Protein AF-A0A9P7C2L2-F1 (afdb_monomer)

Secondary structure (DSSP, 8-state):
--HHHHHHHHHHHHT--GGG-S---S----TTTT----------EES-SEEEEE-----------TTSTTS-SS---HHHHHHHHHHHHHHHHHHTSS--TT--EEEEES-HHHHHHHHHIIIIIGGGT-S-GGGGGGEEEEESTT-----EEEEEEE---GGG--B-S--HHHHHTSEEEEEEEEE-TTTS-B-THHHHHHHHHHHTT-EES-EEEEETTTTEEEEE-SGGGGGGGTTEEEEEE--PBPTTSPBP-SEEESS-TTSPPP-SBP-PPPPTT--PPP-SBHHHHHHHTSPPPP--EEEEE-TTS-EEEEEGGGGGGGGGSPP--EEEEE-TTS-EEEEEGGGGGGGGGS----EEEEE-TTS-EEEEETT-------B---B-TTSS-B---BTTS-----GGG-------B-TTS-B----TT-TT---SS--SBP--B-TT-PBP-SBTTSPP----SBPS-B-SS-B--SBTTSPPSS----SBP--B-TTSPBP-SBTTSPPPPPTTT-TTPBPTTT--BGGGS-TT----PPP-----SS-----S-------

Nearest PDB structures (foldseek):
  9esi-assembly1_N  TM=6.257E-01  e=9.162E-07  Schizosaccharomyces pombe
  7nn0-assembly1_A  TM=6.496E-01  e=2.902E-03  Severe acute respiratory syndrome coronavirus 2
  7nio-assembly1_A  TM=6.067E-01  e=2.033E-03  Severe acute respiratory syndrome coronavirus 2
  5rl6-assembly1_A  TM=6.357E-01  e=3.079E-03  Severe acute respiratory syndrome coronavirus 2
  7nio-assembly1_E  TM=6.697E-01  e=7.060E-03  Severe acute respiratory syndrome coronavirus 2

Foldseek 3Di:
DCCPLVVLVVVLVVPDDDPPPDDDPPPLPPPPPPDDDPDPDDDAFADDQEFEAQADEDPDPDDPPPPLVPPDPFDFDVSLLFLLLQLLLVLLLNLQTPDDPQQAEEEEEQDPSSLVSNVCCLPPPLVVQELQNVSSVSYHGDYLVPDDADAHQEYEYELADGRPHARQDPSPVSRSSRHDGHYYYDDHQPPRRYHCVVNVSQVSCVVVVRYDQWGWTAAPVVRDIDTDNTNVSSSQVSQNHGVAACQDQDPQRDGQRDRNGSHDCVSGAFQDFRPDDDPPLDPDGQPDGSNVQVVVVHGDAAQDWDWDADPLRDIDIGGSNCVVVCVVPFQQDWDWDQAPVRDIDTGGPNCNVPSVPDFDPAWDKDADPVGRIDIDGPDDDDWDWAWDWAAAPVPDGIDTDIPGDDDDRYLLQDAAAEFDADLVGHTFDGGPSDNPDGPNFAQDADQDAFPVGDGFGHGNRDDGDFAQDQCLQDFPVDGFRGGRNDDGPDDDAPAADQDQPPVRHGFLEGTRADTDPDCVVQQQDAAPPVRHGSVVDDPNARWGKDDDDPDRDDDDDDDDIGGDDDD

Mean predicted aligned error: 20.36 Å

pLDDT: mean 72.41, std 18.44, range [23.66, 97.06]

Organism: Rhizopus oryzae (NCBI:txid64495)

InterPro domains:
  IPR027417 P-loop containing nucleoside triphosphate hydrolase [G3DSA:3.40.50.300] (8-220)
  IPR041679 DNA2/NAM7 helicase-like, C-terminal [PF13087] (78-189)

Structure (mmCIF, N/CA/C/O backbone):
data_AF-A0A9P7C2L2-F1
#
_entry.id   AF-A0A9P7C2L2-F1
#
loop_
_atom_site.group_PDB
_atom_site.id
_atom_site.type_symbol
_atom_site.label_atom_id
_atom_site.label_alt_id
_atom_site.label_comp_id
_atom_site.label_asym_id
_atom_site.label_entity_id
_atom_site.label_seq_id
_atom_site.pdbx_PDB_ins_code
_atom_site.Cartn_x
_atom_site.Cartn_y
_atom_site.Cartn_z
_atom_site.occupancy
_atom_site.B_iso_or_equiv
_atom_site.auth_seq_id
_atom_site.auth_comp_id
_atom_site.auth_asym_id
_atom_site.auth_atom_id
_atom_site.pdbx_PDB_model_num
ATOM 1 N N . MET A 1 1 ? 14.122 -20.494 -20.449 1.00 48.16 1 MET A N 1
ATOM 2 C CA . MET A 1 1 ? 13.936 -19.163 -19.814 1.00 48.16 1 MET A CA 1
ATOM 3 C C . MET A 1 1 ? 15.021 -18.168 -20.215 1.00 48.16 1 MET A C 1
ATOM 5 O O . MET A 1 1 ? 14.643 -17.123 -20.713 1.00 48.16 1 MET A O 1
ATOM 9 N N . HIS A 1 2 ? 16.320 -18.495 -20.131 1.00 39.38 2 HIS A N 1
ATOM 10 C CA . HIS A 1 2 ? 17.375 -17.747 -20.846 1.00 39.38 2 HIS A CA 1
ATOM 11 C C . HIS A 1 2 ? 17.336 -17.943 -22.374 1.00 39.38 2 HIS A C 1
ATOM 13 O O . HIS A 1 2 ? 17.993 -17.207 -23.095 1.00 39.38 2 HIS A O 1
ATOM 19 N N . SER A 1 3 ? 16.549 -18.905 -22.871 1.00 51.25 3 SER A N 1
ATOM 20 C CA . SER A 1 3 ? 16.480 -19.271 -24.283 1.00 51.25 3 SER A CA 1
ATOM 21 C C . SER A 1 3 ? 16.082 -18.109 -25.178 1.00 51.25 3 SER A C 1
ATOM 23 O O . SER A 1 3 ? 16.817 -17.839 -26.092 1.00 51.25 3 SER A O 1
ATOM 25 N N . ASP A 1 4 ? 14.994 -17.373 -24.965 1.00 52.75 4 ASP A N 1
ATOM 26 C CA . ASP A 1 4 ? 14.446 -16.599 -26.095 1.00 52.75 4 ASP A CA 1
ATOM 27 C C . ASP A 1 4 ? 15.241 -15.319 -26.393 1.00 52.75 4 ASP A C 1
ATOM 29 O O . ASP A 1 4 ? 15.665 -15.123 -27.526 1.00 52.75 4 ASP A O 1
ATOM 33 N N . ALA A 1 5 ? 15.554 -14.502 -25.382 1.00 58.09 5 ALA A N 1
ATOM 34 C CA . ALA A 1 5 ? 16.394 -13.313 -25.565 1.00 58.09 5 ALA A CA 1
ATOM 35 C C . ALA A 1 5 ? 17.859 -13.674 -25.886 1.00 58.09 5 ALA A C 1
ATOM 37 O O . ALA A 1 5 ? 18.464 -13.060 -26.765 1.00 58.09 5 ALA A O 1
ATOM 38 N N . ALA A 1 6 ? 18.428 -14.704 -25.238 1.00 60.88 6 ALA A N 1
ATOM 39 C CA . ALA A 1 6 ? 19.783 -15.151 -25.566 1.00 60.88 6 ALA A CA 1
ATOM 40 C C . ALA A 1 6 ? 19.840 -15.861 -26.927 1.00 60.88 6 ALA A C 1
ATOM 42 O O . ALA A 1 6 ? 20.837 -15.728 -27.620 1.00 60.88 6 ALA A O 1
ATOM 43 N N . ASN A 1 7 ? 18.780 -16.552 -27.360 1.00 64.75 7 ASN A N 1
ATOM 44 C CA . ASN A 1 7 ? 18.662 -17.125 -28.705 1.00 64.75 7 ASN A CA 1
ATOM 45 C C . ASN A 1 7 ? 18.531 -16.018 -29.744 1.00 64.75 7 ASN A C 1
ATOM 47 O O . ASN A 1 7 ? 19.147 -16.131 -30.794 1.00 64.75 7 ASN A O 1
ATOM 51 N N . VAL A 1 8 ? 17.763 -14.959 -29.472 1.00 67.31 8 VAL A N 1
ATOM 52 C CA . VAL A 1 8 ? 17.673 -13.777 -30.344 1.00 67.31 8 VAL A CA 1
ATOM 53 C C . VAL A 1 8 ? 19.059 -13.145 -30.496 1.00 67.31 8 VAL A C 1
ATOM 55 O O . VAL A 1 8 ? 19.487 -12.918 -31.626 1.00 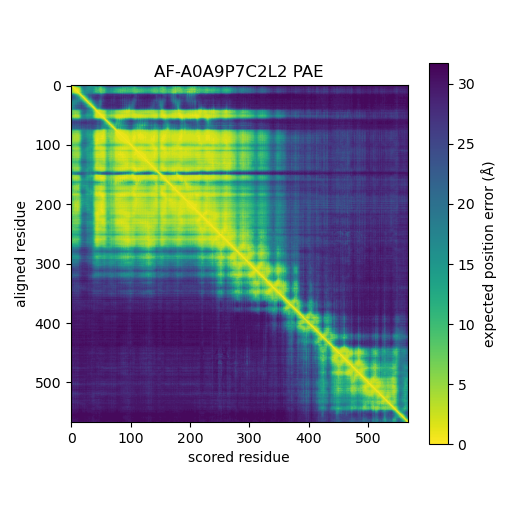67.31 8 VAL A O 1
ATOM 58 N N . LEU A 1 9 ? 19.798 -12.964 -29.395 1.00 66.62 9 LEU A N 1
ATOM 59 C CA . LEU A 1 9 ? 21.160 -12.421 -29.409 1.00 66.62 9 LEU A CA 1
ATOM 60 C C . LEU A 1 9 ? 22.171 -13.354 -30.097 1.00 66.62 9 LEU A C 1
ATOM 62 O O . LEU A 1 9 ? 22.977 -12.898 -30.903 1.00 66.62 9 LEU A O 1
ATOM 66 N N . ASN A 1 10 ? 22.122 -14.655 -29.807 1.00 68.56 10 ASN A N 1
ATOM 67 C CA . ASN A 1 10 ? 22.995 -15.659 -30.412 1.00 68.56 10 ASN A CA 1
ATOM 68 C C . ASN A 1 10 ? 22.730 -15.772 -31.912 1.00 68.56 10 ASN A C 1
ATOM 70 O O . ASN A 1 10 ? 23.677 -15.780 -32.686 1.00 68.56 10 ASN A O 1
ATOM 74 N N . LYS A 1 11 ? 21.463 -15.789 -32.343 1.00 73.25 11 LYS A N 1
ATOM 75 C CA . LYS A 1 11 ? 21.099 -15.760 -33.765 1.00 73.25 11 LYS A CA 1
ATOM 76 C C . LYS A 1 11 ? 21.592 -14.481 -34.434 1.00 73.25 11 LYS A C 1
ATOM 78 O O . LYS A 1 11 ? 22.216 -14.582 -35.478 1.00 73.25 11 LYS A O 1
ATOM 83 N N . PHE A 1 12 ? 21.405 -13.315 -33.812 1.00 75.38 12 PHE A N 1
ATOM 84 C CA . PHE A 1 12 ? 21.920 -12.047 -34.338 1.00 75.38 12 PHE A CA 1
ATOM 85 C C . PHE A 1 12 ? 23.449 -12.046 -34.489 1.00 75.38 12 PHE A C 1
ATOM 87 O O . PHE A 1 12 ? 23.971 -11.602 -35.507 1.00 75.38 12 PHE A O 1
ATOM 94 N N . ASN A 1 13 ? 24.176 -12.570 -33.497 1.00 71.00 13 ASN A N 1
ATOM 95 C CA . ASN A 1 13 ? 25.638 -12.643 -33.533 1.00 71.00 13 ASN A CA 1
ATOM 96 C C . ASN A 1 13 ? 26.159 -13.705 -34.517 1.00 71.00 13 ASN A C 1
ATOM 98 O O . ASN A 1 13 ? 27.206 -13.488 -35.122 1.00 71.00 13 ASN A O 1
ATOM 102 N N . ASN A 1 14 ? 25.435 -14.817 -34.687 1.00 63.69 14 ASN A N 1
ATOM 103 C CA . ASN A 1 14 ? 25.788 -15.911 -35.599 1.00 63.69 14 ASN A CA 1
ATOM 104 C C . ASN A 1 14 ? 25.447 -15.607 -37.064 1.00 63.69 14 ASN A C 1
ATOM 106 O O . ASN A 1 14 ? 26.012 -16.238 -37.949 1.00 63.69 14 ASN A O 1
ATOM 110 N N . ASN A 1 15 ? 24.566 -14.640 -37.339 1.00 58.62 15 ASN A N 1
ATOM 111 C CA . ASN A 1 15 ? 24.206 -14.219 -38.698 1.00 58.62 15 ASN A CA 1
ATOM 112 C C . ASN A 1 15 ? 25.273 -13.310 -39.352 1.00 58.62 15 ASN A C 1
ATOM 114 O O . ASN A 1 15 ? 24.957 -12.528 -40.245 1.00 58.62 15 ASN A O 1
ATOM 118 N N . LYS A 1 16 ? 26.527 -13.350 -38.874 1.00 53.16 16 LYS A N 1
ATOM 119 C CA . LYS A 1 16 ? 27.640 -12.564 -39.416 1.00 53.16 16 LYS A CA 1
ATOM 120 C C . LYS A 1 16 ? 28.473 -13.363 -40.415 1.00 53.16 16 LYS A C 1
ATOM 122 O O . LYS A 1 16 ? 28.982 -14.435 -40.095 1.00 53.16 16 LYS A O 1
ATOM 127 N N . ASP A 1 17 ? 28.703 -12.729 -41.560 1.00 44.12 17 ASP A N 1
ATOM 128 C CA . ASP A 1 17 ? 29.836 -12.961 -42.452 1.00 44.12 17 ASP A CA 1
ATOM 129 C C . ASP A 1 17 ? 31.184 -12.829 -41.714 1.00 44.12 17 ASP A C 1
ATOM 131 O O . ASP A 1 17 ? 31.334 -12.071 -40.750 1.00 44.12 17 ASP A O 1
ATOM 135 N N . GLN A 1 18 ? 32.173 -13.580 -42.198 1.00 38.88 18 GLN A N 1
ATOM 136 C CA . GLN A 1 18 ? 33.439 -13.958 -41.553 1.00 38.88 18 GLN A CA 1
ATOM 137 C C . GLN A 1 18 ? 34.413 -12.828 -41.132 1.00 38.88 18 GLN A C 1
ATOM 139 O O . GLN A 1 18 ? 35.470 -13.136 -40.581 1.00 38.88 18 GLN A O 1
ATOM 144 N N . GLU A 1 19 ? 34.114 -11.538 -41.307 1.00 37.06 19 GLU A N 1
ATOM 145 C CA . GLU A 1 19 ? 35.138 -10.474 -41.215 1.00 37.06 19 GLU A CA 1
ATOM 146 C C . GLU A 1 19 ? 35.244 -9.692 -39.893 1.00 37.06 19 GLU A C 1
ATOM 148 O O . GLU A 1 19 ? 36.075 -8.796 -39.780 1.00 37.06 19 GLU A O 1
ATOM 153 N N . SER A 1 20 ? 34.501 -10.026 -38.834 1.00 37.97 20 SER A N 1
ATOM 154 C CA . SER A 1 20 ? 34.711 -9.379 -37.520 1.00 37.97 20 SER A CA 1
ATOM 155 C C . SER A 1 20 ? 35.032 -10.369 -36.404 1.00 37.97 20 SER A C 1
ATOM 157 O O . SER A 1 20 ? 34.502 -10.265 -35.296 1.00 37.97 20 SER A O 1
ATOM 159 N N . SER A 1 21 ? 35.883 -11.346 -36.709 1.00 37.25 21 SER A N 1
ATOM 160 C CA . SER A 1 21 ? 36.391 -12.339 -35.758 1.00 37.25 21 SER A CA 1
ATOM 161 C C . SER A 1 21 ? 37.584 -11.806 -34.964 1.00 37.25 21 SER A C 1
ATOM 163 O O . SER A 1 21 ? 38.632 -12.435 -34.949 1.00 37.25 21 SER A O 1
ATOM 165 N N . LEU A 1 22 ? 37.455 -10.657 -34.298 1.00 39.62 22 LEU A N 1
ATOM 166 C CA . LEU A 1 22 ? 38.410 -10.253 -33.265 1.00 39.62 22 LEU A CA 1
ATOM 167 C C . LEU A 1 22 ? 37.673 -9.561 -32.111 1.00 39.62 22 LEU A C 1
ATOM 169 O O . LEU A 1 22 ? 37.052 -8.519 -32.289 1.00 39.62 22 LEU A O 1
ATOM 173 N N . LEU A 1 23 ? 37.810 -10.170 -30.926 1.00 35.41 23 LEU A N 1
ATOM 174 C CA . LEU A 1 23 ? 37.530 -9.637 -29.584 1.00 35.41 23 LEU A CA 1
ATOM 175 C C . LEU A 1 23 ? 36.066 -9.572 -29.115 1.00 35.41 23 LEU A C 1
ATOM 177 O O . LEU A 1 23 ? 35.541 -8.496 -28.859 1.00 35.41 23 LEU A O 1
ATOM 181 N N . ILE A 1 24 ? 35.467 -10.732 -28.815 1.00 35.81 24 ILE A N 1
ATOM 182 C CA . ILE A 1 24 ? 34.623 -10.880 -27.610 1.00 35.81 24 ILE A CA 1
ATOM 183 C C . ILE A 1 24 ? 34.946 -12.234 -26.953 1.00 35.81 24 ILE A C 1
ATOM 185 O O . ILE A 1 24 ? 34.261 -13.228 -27.161 1.00 35.81 24 ILE A O 1
ATOM 189 N N . THR A 1 25 ? 36.019 -12.275 -26.161 1.00 30.30 25 THR A N 1
ATOM 190 C CA . THR A 1 25 ? 36.348 -13.364 -25.217 1.00 30.30 25 THR A CA 1
ATOM 191 C C . THR A 1 25 ? 35.967 -13.002 -23.778 1.00 30.30 25 THR A C 1
ATOM 193 O O . THR A 1 25 ? 36.521 -13.544 -22.825 1.00 30.30 25 THR A O 1
ATOM 196 N N . ALA A 1 26 ? 34.993 -12.109 -23.585 1.00 29.31 26 ALA A N 1
ATOM 197 C CA . ALA A 1 26 ? 34.281 -12.085 -22.315 1.00 29.31 26 ALA A CA 1
ATOM 198 C C . ALA A 1 26 ? 33.403 -13.345 -22.287 1.00 29.31 26 ALA A C 1
ATOM 200 O O . ALA A 1 26 ? 32.588 -13.504 -23.202 1.00 29.31 26 ALA A O 1
ATOM 201 N N . PRO A 1 27 ? 33.555 -14.250 -21.304 1.00 26.86 27 PRO A N 1
ATOM 202 C CA . PRO A 1 27 ? 32.639 -15.364 -21.185 1.00 26.86 27 PRO A CA 1
ATOM 203 C C . PRO A 1 27 ? 31.249 -14.754 -21.013 1.00 26.86 27 PRO A C 1
ATOM 205 O O . PRO A 1 27 ? 30.970 -14.097 -20.009 1.00 26.86 27 PRO A O 1
ATOM 208 N N . LEU A 1 28 ? 30.382 -14.931 -22.015 1.00 34.78 28 LEU A N 1
ATOM 209 C CA . LEU A 1 28 ? 28.945 -14.925 -21.780 1.00 34.78 28 LEU A CA 1
ATOM 210 C C . LEU A 1 28 ? 28.766 -15.827 -20.566 1.00 34.78 28 LEU A C 1
ATOM 212 O O . LEU A 1 28 ? 29.186 -16.984 -20.646 1.00 34.78 28 LEU A O 1
ATOM 216 N N . ALA A 1 29 ? 28.270 -15.277 -19.450 1.00 30.91 29 ALA A N 1
ATOM 217 C CA . ALA A 1 29 ? 28.019 -16.036 -18.232 1.00 30.91 29 ALA A CA 1
ATOM 218 C C . ALA A 1 29 ? 27.410 -17.366 -18.664 1.00 30.91 29 ALA A C 1
ATOM 220 O O . ALA A 1 29 ? 26.373 -17.391 -19.339 1.00 30.91 29 ALA A O 1
ATOM 221 N N . THR A 1 30 ? 28.173 -18.441 -18.459 1.00 29.08 30 THR A N 1
ATOM 222 C CA . THR A 1 30 ? 27.829 -19.723 -19.059 1.00 29.08 30 THR A CA 1
ATOM 223 C C . THR A 1 30 ? 26.422 -20.072 -18.602 1.00 29.08 30 THR A C 1
ATOM 225 O O . THR A 1 30 ? 26.043 -19.799 -17.463 1.00 29.08 30 THR A O 1
ATOM 228 N N . CYS A 1 31 ? 25.640 -20.655 -19.510 1.00 33.91 31 CYS A N 1
ATOM 229 C CA . CYS A 1 31 ? 24.241 -21.065 -19.348 1.00 33.91 31 CYS A CA 1
ATOM 230 C C . CYS A 1 31 ? 23.890 -21.710 -17.981 1.00 33.91 31 CYS A C 1
ATOM 232 O O . CYS A 1 31 ? 22.718 -21.765 -17.611 1.00 33.91 31 CYS A O 1
ATOM 234 N N . ASN A 1 32 ? 24.886 -22.188 -17.229 1.00 29.81 32 ASN A N 1
ATOM 235 C CA . ASN A 1 32 ? 24.742 -22.893 -15.965 1.00 29.81 32 ASN A CA 1
ATOM 236 C C . ASN A 1 32 ? 24.852 -22.033 -14.693 1.00 29.81 32 ASN A C 1
ATOM 238 O O . ASN A 1 32 ? 24.321 -22.463 -13.672 1.00 29.81 32 ASN A O 1
ATOM 242 N N . GLU A 1 33 ? 25.464 -20.843 -14.695 1.00 32.97 33 GLU A N 1
ATOM 243 C CA . GLU A 1 33 ? 25.620 -20.065 -13.443 1.00 32.97 33 GLU A CA 1
ATOM 244 C C . GLU A 1 33 ? 24.318 -19.377 -12.983 1.00 32.97 33 GLU A C 1
ATOM 246 O O . GLU A 1 33 ? 24.152 -19.066 -11.803 1.00 32.97 33 GLU A O 1
ATOM 251 N N . ASN A 1 34 ? 23.336 -19.246 -13.881 1.00 36.56 34 ASN A N 1
ATOM 252 C CA . ASN A 1 34 ? 22.070 -18.547 -13.623 1.00 36.56 34 ASN A CA 1
ATOM 253 C C . ASN A 1 34 ? 20.889 -19.465 -13.261 1.00 36.56 34 ASN A C 1
ATOM 255 O O . ASN A 1 34 ? 19.753 -19.004 -13.110 1.00 36.56 34 ASN A O 1
ATOM 259 N N . MET A 1 35 ? 21.139 -20.766 -13.111 1.00 33.56 35 MET A N 1
ATOM 260 C CA . MET A 1 35 ? 20.130 -21.779 -12.799 1.00 33.56 35 MET A CA 1
ATOM 261 C C . MET A 1 35 ? 20.042 -22.013 -11.288 1.00 33.56 35 MET A C 1
ATOM 263 O O . MET A 1 35 ? 20.770 -22.843 -10.748 1.00 33.56 35 MET A O 1
ATOM 267 N N . ARG A 1 36 ? 19.121 -21.327 -10.591 1.00 32.03 36 ARG A N 1
ATOM 268 C CA . ARG A 1 36 ? 18.728 -21.754 -9.231 1.00 32.03 36 ARG A CA 1
ATOM 269 C C . ARG A 1 36 ? 17.250 -21.726 -8.852 1.00 32.03 36 ARG A C 1
ATOM 271 O O . ARG A 1 36 ? 16.961 -22.220 -7.774 1.00 32.03 36 ARG A O 1
ATOM 278 N N . ASP A 1 37 ? 16.314 -21.298 -9.701 1.00 32.97 37 ASP A N 1
ATOM 279 C CA . ASP A 1 37 ? 14.889 -21.389 -9.344 1.00 32.97 37 ASP A CA 1
ATOM 280 C C . ASP A 1 37 ? 14.035 -22.041 -10.435 1.00 32.97 37 ASP A C 1
ATOM 282 O O . ASP A 1 37 ? 13.737 -21.473 -11.483 1.00 32.97 37 ASP A O 1
ATOM 286 N N . ASN A 1 38 ? 13.619 -23.271 -10.140 1.00 32.72 38 ASN A N 1
ATOM 287 C CA . ASN A 1 38 ? 12.888 -24.200 -10.998 1.00 32.72 38 ASN A CA 1
ATOM 288 C C . ASN A 1 38 ? 11.365 -23.916 -11.028 1.00 32.72 38 ASN A C 1
ATOM 290 O O . ASN A 1 38 ? 10.551 -24.837 -11.019 1.00 32.72 38 ASN A O 1
ATOM 294 N N . ARG A 1 39 ? 10.948 -22.641 -11.005 1.00 41.16 39 ARG A N 1
ATOM 295 C CA . ARG A 1 39 ? 9.525 -22.248 -11.048 1.00 41.16 39 ARG A CA 1
ATOM 296 C C . ARG A 1 39 ? 9.263 -21.387 -12.283 1.00 41.16 39 ARG A C 1
ATOM 298 O O . ARG A 1 39 ? 9.794 -20.286 -12.396 1.00 41.16 39 ARG A O 1
ATOM 305 N N . GLN A 1 40 ? 8.440 -21.884 -13.211 1.00 42.81 40 GLN A N 1
ATOM 306 C CA . GLN A 1 40 ? 7.932 -21.103 -14.343 1.00 42.81 40 GLN A CA 1
ATOM 307 C C . GLN A 1 40 ? 7.093 -19.926 -13.820 1.00 42.81 40 GLN A C 1
ATOM 309 O O . GLN A 1 40 ? 5.892 -20.047 -13.597 1.00 42.81 40 GLN A O 1
ATOM 314 N N . ASN A 1 41 ? 7.722 -18.771 -13.612 1.00 52.88 41 ASN A N 1
ATOM 315 C CA . ASN A 1 41 ? 7.001 -17.541 -13.308 1.00 52.88 41 ASN A CA 1
ATOM 316 C C . ASN A 1 41 ? 6.367 -17.009 -14.607 1.00 52.88 41 ASN A C 1
ATOM 318 O O . ASN A 1 41 ? 7.072 -16.720 -15.583 1.00 52.88 41 ASN A O 1
ATOM 322 N N . GLY A 1 42 ? 5.034 -16.900 -14.626 1.00 66.38 42 GLY A N 1
ATOM 323 C CA . GLY A 1 42 ? 4.288 -16.267 -15.718 1.00 66.38 42 GLY A CA 1
ATOM 324 C C . GLY A 1 42 ? 4.742 -14.821 -15.952 1.00 66.38 42 GLY A C 1
ATOM 325 O O . GLY A 1 42 ? 5.160 -14.138 -15.017 1.00 66.38 42 GLY A O 1
ATOM 326 N N . LEU A 1 43 ? 4.704 -14.360 -17.207 1.00 82.62 43 LEU A N 1
ATOM 327 C CA . LEU A 1 43 ? 4.980 -12.962 -17.544 1.00 82.62 43 LEU A CA 1
ATOM 328 C C . LEU A 1 43 ? 3.733 -12.125 -17.215 1.00 82.62 43 LEU A C 1
ATOM 330 O O . LEU A 1 43 ? 2.704 -12.228 -17.882 1.00 82.62 43 LEU A O 1
ATOM 334 N N . TYR A 1 44 ? 3.819 -11.330 -16.153 1.00 88.81 44 TYR A N 1
ATOM 335 C CA . TYR A 1 44 ? 2.766 -10.420 -15.715 1.00 88.81 44 TYR A CA 1
ATOM 336 C C . TYR A 1 44 ? 2.945 -9.031 -16.326 1.00 88.81 44 TYR A C 1
ATOM 338 O O . TYR A 1 44 ? 4.065 -8.524 -16.421 1.00 88.81 44 TYR A O 1
ATOM 346 N N . GLY A 1 45 ? 1.840 -8.417 -16.745 1.00 89.00 45 GLY A N 1
ATOM 347 C CA . GLY A 1 45 ? 1.820 -7.059 -17.285 1.00 89.00 45 GLY A CA 1
ATOM 348 C C . GLY A 1 45 ? 2.189 -6.944 -18.762 1.00 89.00 45 GLY A C 1
ATOM 349 O O . GLY A 1 45 ? 1.864 -5.946 -19.385 1.00 89.00 45 GLY A O 1
ATOM 350 N N . LEU A 1 46 ? 2.854 -7.937 -19.353 1.00 91.12 46 LEU A N 1
ATOM 351 C CA . LEU A 1 46 ? 3.497 -7.832 -20.668 1.00 91.12 46 LEU A CA 1
ATOM 352 C C . LEU A 1 46 ? 3.180 -9.073 -21.508 1.00 91.12 46 LEU A C 1
ATOM 354 O O . LEU A 1 46 ? 2.994 -10.159 -20.959 1.00 91.12 46 LEU A O 1
ATOM 358 N N . THR A 1 47 ? 3.123 -8.924 -22.831 1.00 87.25 47 THR A N 1
ATOM 359 C CA . THR A 1 47 ? 2.868 -10.044 -23.758 1.00 87.25 47 THR A CA 1
ATOM 360 C C . THR A 1 47 ? 4.143 -10.749 -24.213 1.00 87.25 47 THR A C 1
ATOM 362 O O . THR A 1 47 ? 4.129 -11.953 -24.459 1.00 87.25 47 THR A O 1
ATOM 365 N N . GLN A 1 48 ? 5.251 -10.014 -24.314 1.00 87.19 48 GLN A N 1
ATOM 366 C CA . GLN A 1 48 ? 6.510 -10.491 -24.881 1.00 87.19 48 GLN A CA 1
ATOM 367 C C . GLN A 1 48 ? 7.664 -10.209 -23.923 1.00 87.19 48 GLN A C 1
ATOM 369 O O . GLN A 1 48 ? 7.676 -9.192 -23.240 1.00 87.19 48 GLN A O 1
ATOM 374 N N . ARG A 1 49 ? 8.648 -11.115 -23.873 1.00 88.00 49 ARG A N 1
ATOM 375 C CA . ARG A 1 49 ? 9.838 -10.967 -23.013 1.00 88.00 49 ARG A CA 1
ATOM 376 C C . ARG A 1 49 ? 10.883 -10.027 -23.600 1.00 88.00 49 ARG A C 1
ATOM 378 O O . ARG A 1 49 ? 11.750 -9.564 -22.868 1.00 88.00 49 ARG A O 1
ATOM 385 N N . MET A 1 50 ? 10.834 -9.784 -24.904 1.00 90.44 50 MET A N 1
ATOM 386 C CA . MET A 1 50 ? 11.724 -8.856 -25.575 1.00 90.44 50 MET A CA 1
ATOM 387 C C . MET A 1 50 ? 10.956 -8.080 -26.631 1.00 90.44 50 MET A C 1
ATOM 389 O O . MET A 1 50 ? 10.203 -8.692 -27.382 1.00 90.44 50 MET A O 1
ATOM 393 N N . PHE A 1 51 ? 11.129 -6.761 -26.670 1.00 94.38 51 PHE A N 1
ATOM 394 C CA . PHE A 1 51 ? 10.454 -5.911 -27.648 1.00 94.38 51 PHE A CA 1
ATOM 395 C C . PHE A 1 51 ? 11.244 -4.624 -27.895 1.00 94.38 51 PHE A C 1
ATOM 397 O O . PHE A 1 51 ? 11.764 -4.022 -26.949 1.00 94.38 51 PHE A O 1
ATOM 404 N N . TYR A 1 52 ? 11.334 -4.218 -29.159 1.00 96.06 52 TYR A N 1
ATOM 405 C CA . TYR A 1 52 ? 11.911 -2.945 -29.577 1.00 96.06 52 TYR A CA 1
ATOM 406 C C . TYR A 1 52 ? 10.785 -1.946 -29.863 1.00 96.06 52 TYR A C 1
ATOM 408 O O . TYR A 1 52 ? 9.941 -2.182 -30.725 1.00 96.06 52 TYR A O 1
ATOM 416 N N . ILE A 1 53 ? 10.794 -0.827 -29.147 1.00 96.94 53 ILE A N 1
ATOM 417 C CA . ILE A 1 53 ? 9.815 0.250 -29.255 1.00 96.94 53 ILE A CA 1
ATOM 418 C C . ILE A 1 53 ? 10.447 1.382 -30.060 1.00 96.94 53 ILE A C 1
ATOM 420 O O . ILE A 1 53 ? 11.328 2.087 -29.562 1.00 96.94 53 ILE A O 1
ATOM 424 N N . ASP A 1 54 ? 9.982 1.539 -31.297 1.00 95.50 54 ASP A N 1
ATOM 425 C CA . ASP A 1 54 ? 10.254 2.713 -32.127 1.00 95.50 54 ASP A CA 1
ATOM 426 C C . ASP A 1 54 ? 9.414 3.878 -31.611 1.00 95.50 54 ASP A C 1
ATOM 428 O O . ASP A 1 54 ? 8.217 3.992 -31.893 1.00 95.50 54 ASP A O 1
ATOM 432 N N . TYR A 1 55 ? 10.026 4.683 -30.750 1.00 93.88 55 TYR A N 1
ATOM 433 C CA . TYR A 1 55 ? 9.312 5.690 -29.991 1.00 93.88 55 TYR A CA 1
ATOM 434 C C . TYR A 1 55 ? 8.959 6.905 -30.854 1.00 93.88 55 TYR A C 1
ATOM 436 O O . TYR A 1 55 ? 9.830 7.589 -31.390 1.00 93.88 55 TYR A O 1
ATOM 444 N N . GLN A 1 56 ? 7.668 7.231 -30.911 1.00 87.25 56 GLN A N 1
ATOM 445 C CA . GLN A 1 56 ? 7.143 8.382 -31.642 1.00 87.25 56 GLN A CA 1
ATOM 446 C C . GLN A 1 56 ? 6.467 9.335 -30.649 1.00 87.25 56 GLN A C 1
ATOM 448 O O . GLN A 1 56 ? 5.475 8.979 -30.013 1.00 87.25 56 GLN A O 1
ATOM 453 N N . SER A 1 57 ? 6.999 10.554 -30.502 1.00 77.62 57 SER A N 1
ATOM 454 C CA . SER A 1 57 ? 6.385 11.574 -29.637 1.00 77.62 57 SER A CA 1
ATOM 455 C C . SER A 1 57 ? 5.003 11.975 -30.177 1.00 77.62 57 SER A C 1
ATOM 457 O O . SER A 1 57 ? 4.771 12.052 -31.389 1.00 77.62 57 SER A O 1
ATOM 459 N N . SER A 1 58 ? 4.061 12.214 -29.262 1.00 68.56 58 SER A N 1
ATOM 460 C CA . SER A 1 58 ? 2.715 12.670 -29.604 1.00 68.56 58 SER A CA 1
ATOM 461 C C . SER A 1 58 ? 2.768 14.099 -30.147 1.00 68.56 58 SER A C 1
ATOM 463 O O . SER A 1 58 ? 3.294 14.997 -29.499 1.00 68.56 58 SER A O 1
ATOM 465 N N . ARG A 1 59 ? 2.146 14.351 -31.306 1.00 58.25 59 ARG A N 1
ATOM 466 C CA . ARG A 1 59 ? 2.078 15.683 -31.948 1.00 58.25 59 ARG A CA 1
ATOM 467 C C . ARG A 1 59 ? 1.217 16.715 -31.193 1.00 58.25 59 ARG A C 1
ATOM 469 O O . ARG A 1 59 ? 0.808 17.713 -31.785 1.00 58.25 59 ARG A O 1
ATOM 476 N N . SER A 1 60 ? 0.878 16.492 -29.922 1.00 49.19 60 SER A N 1
ATOM 477 C CA . SER A 1 60 ? 0.091 17.454 -29.148 1.00 49.19 60 SER A CA 1
ATOM 478 C C . SER A 1 60 ? 0.940 18.679 -28.784 1.00 49.19 60 SER A C 1
ATOM 480 O O . SER A 1 60 ? 2.046 18.494 -28.276 1.00 49.19 60 SER A O 1
ATOM 482 N N . PRO A 1 61 ? 0.443 19.915 -28.974 1.00 41.78 61 PRO A N 1
ATOM 483 C CA . PRO A 1 61 ? 1.147 21.126 -28.571 1.00 41.78 61 PRO A CA 1
ATOM 484 C C . PRO A 1 61 ? 1.113 21.238 -27.044 1.00 41.78 61 PRO A C 1
ATOM 486 O O . PRO A 1 61 ? 0.217 21.851 -26.469 1.00 41.78 61 PRO A O 1
ATOM 489 N N . GLN A 1 62 ? 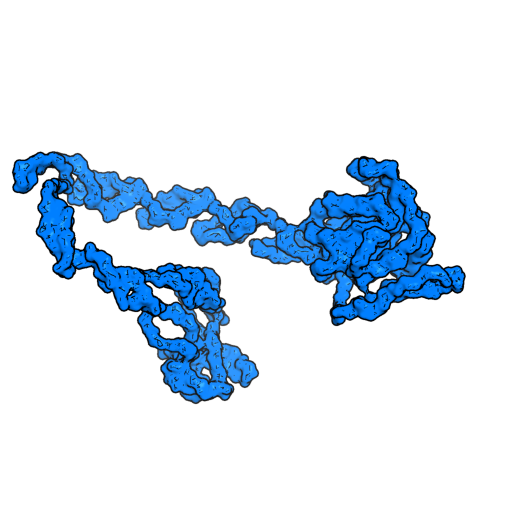2.061 20.598 -26.368 1.00 51.91 62 GLN A N 1
ATOM 490 C CA . GLN A 1 62 ? 2.281 20.815 -24.945 1.00 51.91 62 GLN A CA 1
ATOM 491 C C . GLN A 1 62 ? 3.322 21.922 -24.804 1.00 51.91 62 GLN A C 1
ATOM 493 O O . GLN A 1 62 ? 4.407 21.856 -25.378 1.00 51.91 62 GLN A O 1
ATOM 498 N N . THR A 1 63 ? 2.959 22.976 -24.075 1.00 46.97 63 THR A N 1
ATOM 499 C CA . THR A 1 63 ? 3.883 24.025 -23.637 1.00 46.97 63 THR A CA 1
ATOM 500 C C . THR A 1 63 ? 5.102 23.376 -22.993 1.00 46.97 63 THR A C 1
ATOM 502 O O . THR A 1 63 ? 4.930 22.589 -22.059 1.00 46.97 63 THR A O 1
ATOM 505 N N . LEU A 1 64 ? 6.302 23.716 -23.482 1.00 48.34 64 LEU A N 1
ATOM 506 C CA . LEU A 1 64 ? 7.579 23.362 -22.858 1.00 48.34 64 LEU A CA 1
ATOM 507 C C . LEU A 1 64 ? 7.448 23.539 -21.345 1.00 48.34 64 LEU A C 1
ATOM 509 O O . LEU A 1 64 ? 7.241 24.656 -20.866 1.00 48.34 64 LEU A O 1
ATOM 513 N N . ARG A 1 65 ? 7.538 22.440 -20.588 1.00 53.53 65 ARG A N 1
ATOM 514 C CA . ARG A 1 65 ? 7.668 22.541 -19.135 1.00 53.53 65 ARG A CA 1
ATOM 515 C C . ARG A 1 65 ? 9.036 23.161 -18.866 1.00 53.53 65 ARG A C 1
ATOM 517 O O . ARG A 1 65 ? 10.059 22.492 -18.988 1.00 53.53 65 ARG A O 1
ATOM 524 N N . THR A 1 66 ? 9.032 24.446 -18.528 1.00 49.69 66 THR A N 1
ATOM 525 C CA . THR A 1 66 ? 10.203 25.304 -18.276 1.00 49.69 66 THR A CA 1
ATOM 526 C C . THR A 1 66 ? 11.147 24.784 -17.185 1.00 49.69 66 THR A C 1
ATOM 528 O O . THR A 1 66 ? 12.254 25.291 -17.041 1.00 49.69 66 THR A O 1
ATOM 531 N N . ASP A 1 67 ? 10.761 23.737 -16.457 1.00 55.25 67 ASP A N 1
ATOM 532 C CA . ASP A 1 67 ? 11.558 23.123 -15.392 1.00 55.25 67 ASP A CA 1
ATOM 533 C C . ASP A 1 67 ? 12.759 22.311 -15.928 1.00 55.25 67 ASP A C 1
ATOM 535 O O . ASP A 1 67 ? 13.744 22.125 -15.216 1.00 55.25 67 ASP A O 1
ATOM 539 N N . TYR A 1 68 ? 12.713 21.843 -17.184 1.00 55.66 68 TYR A N 1
ATOM 540 C CA . TYR A 1 68 ? 13.755 20.987 -17.783 1.00 55.66 68 TYR A CA 1
ATOM 541 C C . TYR A 1 68 ? 14.873 21.769 -18.489 1.00 55.66 68 TYR A C 1
ATOM 543 O O . TYR A 1 68 ? 15.987 21.269 -18.643 1.00 55.66 68 TYR A O 1
ATOM 551 N N . THR A 1 69 ? 14.593 23.008 -18.898 1.00 52.78 69 THR A N 1
ATOM 552 C CA . THR A 1 69 ? 15.494 23.854 -19.699 1.00 52.78 69 THR A CA 1
ATOM 553 C C . THR A 1 69 ? 16.605 24.527 -18.892 1.00 52.78 69 THR A C 1
ATOM 555 O O . THR A 1 69 ? 17.582 24.978 -19.476 1.00 52.78 69 THR A O 1
ATOM 558 N N . HIS A 1 70 ? 16.494 24.586 -17.560 1.00 53.03 70 HIS A N 1
ATOM 559 C CA . HIS A 1 70 ? 17.485 25.256 -16.704 1.00 53.03 70 HIS A CA 1
ATOM 560 C C . HIS A 1 70 ? 18.596 24.336 -16.172 1.00 53.03 70 HIS A C 1
ATOM 562 O O . HIS A 1 70 ? 19.534 24.826 -15.546 1.00 53.03 70 HIS A O 1
ATOM 568 N N . LEU A 1 71 ? 18.512 23.021 -16.403 1.00 53.28 71 LEU A N 1
ATOM 569 C CA . LEU A 1 71 ? 19.461 22.045 -15.849 1.00 53.28 71 LEU A CA 1
ATOM 570 C C . LEU A 1 71 ? 20.668 21.767 -16.760 1.00 53.28 71 LEU A C 1
ATOM 572 O O . LEU A 1 71 ? 21.694 21.299 -16.271 1.00 53.28 71 LEU A O 1
ATOM 576 N N . TYR A 1 72 ? 20.578 22.072 -18.059 1.00 57.53 72 TYR A N 1
ATOM 577 C CA . TYR A 1 72 ? 21.612 21.732 -19.040 1.00 57.53 72 TYR A CA 1
ATOM 578 C C . TYR A 1 72 ? 21.855 22.878 -20.021 1.00 57.53 72 TYR A C 1
ATOM 580 O O . TYR A 1 72 ? 20.927 23.542 -20.465 1.00 57.53 72 TYR A O 1
ATOM 588 N N . SER A 1 73 ? 23.110 23.059 -20.427 1.00 57.94 73 SER A N 1
ATOM 589 C CA . SER A 1 73 ? 23.525 23.959 -21.513 1.00 57.94 73 SER A CA 1
ATOM 590 C C . SER A 1 73 ? 23.192 23.424 -22.919 1.00 57.94 73 SER A C 1
ATOM 592 O O . SER A 1 73 ? 23.552 24.047 -23.915 1.00 57.94 73 SER A O 1
ATOM 594 N N . ALA A 1 74 ? 22.516 22.274 -23.009 1.00 63.72 74 ALA A N 1
ATOM 595 C CA . ALA A 1 74 ? 22.139 21.609 -24.252 1.00 63.72 74 ALA A CA 1
ATOM 596 C C . ALA A 1 74 ? 20.666 21.873 -24.610 1.00 63.72 74 ALA A C 1
ATOM 598 O O . ALA A 1 74 ? 19.803 21.940 -23.736 1.00 63.72 74 ALA A O 1
ATOM 599 N N . SER A 1 75 ? 20.363 21.976 -25.907 1.00 71.69 75 SER A N 1
ATOM 600 C CA . SER A 1 75 ? 19.003 22.164 -26.424 1.00 71.69 75 SER A CA 1
ATOM 601 C C . SER A 1 75 ? 18.186 20.870 -26.323 1.00 71.69 75 SER A C 1
ATOM 603 O O . SER A 1 75 ? 18.151 20.077 -27.264 1.00 71.69 75 SER A O 1
ATOM 605 N N . ILE A 1 76 ? 17.555 20.642 -25.171 1.00 83.12 76 ILE A N 1
ATOM 606 C CA . ILE A 1 76 ? 16.637 19.517 -24.937 1.00 83.12 76 ILE A CA 1
ATOM 607 C C . ILE A 1 76 ? 15.296 19.814 -25.616 1.00 83.12 76 ILE A C 1
ATOM 609 O O . ILE A 1 76 ? 14.718 20.885 -25.420 1.00 83.12 76 ILE A O 1
ATOM 613 N N . THR A 1 77 ? 14.797 18.873 -26.416 1.00 85.50 77 THR A N 1
ATOM 614 C CA . THR A 1 77 ? 13.511 19.013 -27.113 1.00 85.50 77 THR A CA 1
ATOM 615 C C . THR A 1 77 ? 12.363 18.414 -26.298 1.00 85.50 77 THR A C 1
ATOM 617 O O . THR A 1 77 ? 12.571 17.562 -25.435 1.00 85.50 77 THR A O 1
ATOM 620 N N . GLN A 1 78 ? 11.118 18.799 -26.601 1.00 84.00 78 GLN A N 1
ATOM 621 C CA . GLN A 1 78 ? 9.943 18.176 -25.973 1.00 84.00 78 GLN A CA 1
ATOM 622 C C . GLN A 1 78 ? 9.864 16.667 -26.271 1.00 84.00 78 GLN A C 1
ATOM 624 O O . GLN A 1 78 ? 9.476 15.891 -25.407 1.00 84.00 78 GLN A O 1
ATOM 629 N N . ALA A 1 79 ? 10.301 16.237 -27.458 1.00 86.31 79 ALA A N 1
ATOM 630 C CA . ALA A 1 79 ? 10.320 14.827 -27.835 1.00 86.31 79 ALA A CA 1
ATOM 631 C C . ALA A 1 79 ? 11.319 13.990 -27.012 1.00 86.31 79 ALA A C 1
ATOM 633 O O . ALA A 1 79 ? 11.111 12.785 -26.866 1.00 86.31 79 ALA A O 1
ATOM 634 N N . ASP A 1 80 ? 12.383 14.606 -26.482 1.00 88.31 80 ASP A N 1
ATOM 635 C CA . ASP A 1 80 ? 13.325 13.954 -25.560 1.00 88.31 80 ASP A CA 1
ATOM 636 C C . ASP A 1 80 ? 12.688 13.759 -24.176 1.00 88.31 80 ASP A C 1
ATOM 638 O O . ASP A 1 80 ? 12.804 12.695 -23.564 1.00 88.31 80 ASP A O 1
ATOM 642 N N . ILE A 1 81 ? 11.960 14.779 -23.706 1.00 89.25 81 ILE A N 1
ATOM 643 C CA . ILE A 1 81 ? 11.223 14.739 -22.436 1.00 89.25 81 ILE A CA 1
ATOM 644 C C . ILE A 1 81 ? 10.111 13.688 -22.504 1.00 89.25 81 ILE A C 1
ATOM 646 O O . ILE A 1 81 ? 9.998 12.864 -21.598 1.00 89.25 81 ILE A O 1
ATOM 650 N N . ASP A 1 82 ? 9.331 13.669 -23.587 1.00 91.38 82 ASP A N 1
ATOM 651 C CA . ASP A 1 82 ? 8.238 12.710 -23.764 1.00 91.38 82 ASP A CA 1
ATOM 652 C C . ASP A 1 82 ? 8.749 11.257 -23.770 1.00 91.38 82 ASP A C 1
ATOM 654 O O . ASP A 1 82 ? 8.103 10.362 -23.212 1.00 91.38 82 ASP A O 1
ATOM 658 N N . GLU A 1 83 ? 9.923 11.012 -24.363 1.00 93.38 83 GLU A N 1
ATOM 659 C CA . GLU A 1 83 ? 10.567 9.696 -24.361 1.00 93.38 83 GLU A CA 1
ATOM 660 C C . GLU A 1 83 ? 11.018 9.294 -22.951 1.00 93.38 83 GLU A C 1
ATOM 662 O O . GLU A 1 83 ? 10.752 8.174 -22.502 1.00 93.38 83 GLU A O 1
ATOM 667 N N . ALA A 1 84 ? 11.640 10.218 -22.211 1.00 94.38 84 ALA A N 1
ATOM 668 C CA . ALA A 1 84 ? 12.018 9.990 -20.819 1.00 94.38 84 ALA A CA 1
ATOM 669 C C . ALA A 1 84 ? 10.792 9.704 -19.932 1.00 94.38 84 ALA A C 1
ATOM 671 O O . ALA A 1 84 ? 10.826 8.793 -19.096 1.00 94.38 84 ALA A O 1
ATOM 672 N N . GLN A 1 85 ? 9.686 10.421 -20.152 1.00 94.44 85 GLN A N 1
ATOM 673 C CA . GLN A 1 85 ? 8.409 10.170 -19.485 1.00 94.44 85 GLN A CA 1
ATOM 674 C C . GLN A 1 85 ? 7.864 8.790 -19.845 1.00 94.44 85 GLN A C 1
ATOM 676 O O . GLN A 1 85 ? 7.449 8.056 -18.946 1.00 94.44 85 GLN A O 1
ATOM 681 N N . PHE A 1 86 ? 7.888 8.402 -21.121 1.00 96.06 86 PHE A N 1
ATOM 682 C CA . PHE A 1 86 ? 7.432 7.081 -21.554 1.00 96.06 86 PHE A CA 1
ATOM 683 C C . PHE A 1 86 ? 8.214 5.967 -20.852 1.00 96.06 86 PHE A C 1
ATOM 685 O O . PHE A 1 86 ? 7.613 5.061 -20.270 1.00 96.06 86 PHE A O 1
ATOM 692 N N . ILE A 1 87 ? 9.545 6.075 -20.814 1.00 97.06 87 ILE A N 1
ATOM 693 C CA . ILE A 1 87 ? 10.417 5.108 -20.136 1.00 97.06 87 ILE A CA 1
ATOM 694 C C . ILE A 1 87 ? 10.125 5.058 -18.634 1.00 97.06 87 ILE A C 1
ATOM 696 O O . ILE A 1 87 ? 10.009 3.968 -18.071 1.00 97.06 87 ILE A O 1
ATOM 700 N N . ALA A 1 88 ? 9.966 6.210 -17.978 1.00 96.62 88 ALA A N 1
ATOM 701 C CA . ALA A 1 88 ? 9.660 6.276 -16.550 1.00 96.62 88 ALA A CA 1
ATOM 702 C C . ALA A 1 88 ? 8.307 5.619 -16.212 1.00 96.62 88 ALA A C 1
ATOM 704 O O . ALA A 1 88 ? 8.206 4.875 -15.231 1.00 96.62 88 ALA A O 1
ATOM 705 N N . HIS A 1 89 ? 7.277 5.842 -17.033 1.00 95.81 89 HIS A N 1
ATOM 706 C CA . HIS A 1 89 ? 5.956 5.244 -16.828 1.00 95.81 89 HIS A CA 1
ATOM 707 C C . HIS A 1 89 ? 5.946 3.743 -17.146 1.00 95.81 89 HIS A C 1
ATOM 709 O O . HIS A 1 89 ? 5.385 2.970 -16.368 1.00 95.81 89 HIS A O 1
ATOM 715 N N . LEU A 1 90 ? 6.637 3.302 -18.205 1.00 96.69 90 LEU A N 1
ATOM 716 C CA . LEU A 1 90 ? 6.810 1.877 -18.503 1.00 96.69 90 LEU A CA 1
ATOM 717 C C . LEU A 1 90 ? 7.557 1.161 -17.370 1.00 96.69 90 LEU A C 1
ATOM 719 O O . LEU A 1 90 ? 7.131 0.099 -16.914 1.00 96.69 90 LEU A O 1
ATOM 723 N N . ALA A 1 91 ? 8.633 1.766 -16.864 1.00 96.56 91 ALA A N 1
ATOM 724 C CA . ALA A 1 91 ? 9.395 1.241 -15.738 1.00 96.56 91 ALA A CA 1
ATOM 725 C C . ALA A 1 91 ? 8.530 1.087 -14.479 1.00 96.56 91 ALA A C 1
ATOM 727 O O . ALA A 1 91 ? 8.561 0.051 -13.811 1.00 96.56 91 ALA A O 1
ATOM 728 N N . THR A 1 92 ? 7.716 2.102 -14.196 1.00 96.00 92 THR A N 1
ATOM 729 C CA . THR A 1 92 ? 6.773 2.106 -13.072 1.00 96.00 92 THR A CA 1
ATOM 730 C C . THR A 1 92 ? 5.714 1.020 -13.222 1.00 96.00 92 THR A C 1
ATOM 732 O O . THR A 1 92 ? 5.461 0.268 -12.284 1.00 96.00 92 THR A O 1
ATOM 735 N N . TYR A 1 93 ? 5.143 0.867 -14.417 1.00 95.75 93 TYR A N 1
ATOM 736 C CA . TYR A 1 93 ? 4.156 -0.172 -14.684 1.00 95.75 93 TYR A CA 1
ATOM 737 C C . TYR A 1 93 ? 4.725 -1.580 -14.449 1.00 95.75 93 TYR A C 1
ATOM 739 O O . TYR A 1 93 ? 4.073 -2.412 -13.813 1.00 95.75 93 TYR A O 1
ATOM 747 N N . ILE A 1 94 ? 5.952 -1.850 -14.918 1.00 94.62 94 ILE A N 1
ATOM 748 C CA . ILE A 1 94 ? 6.617 -3.149 -14.725 1.00 94.62 94 ILE A CA 1
ATOM 749 C C . ILE A 1 94 ? 6.939 -3.387 -13.242 1.00 94.62 94 ILE A C 1
ATOM 751 O O . ILE A 1 94 ? 6.756 -4.503 -12.751 1.00 94.62 94 ILE A O 1
ATOM 755 N N . SER A 1 95 ? 7.381 -2.364 -12.501 1.00 93.94 95 SER A N 1
ATOM 756 C CA . SER A 1 95 ? 7.737 -2.511 -11.079 1.00 93.94 95 SER A CA 1
ATOM 757 C C . SER A 1 95 ? 6.532 -2.745 -10.155 1.00 93.94 95 SER A C 1
ATOM 759 O O . SER A 1 95 ? 6.687 -3.328 -9.071 1.00 93.94 95 SER A O 1
ATOM 761 N N . GLN A 1 96 ? 5.342 -2.332 -10.603 1.00 93.88 96 GLN A N 1
ATOM 762 C CA . GLN A 1 96 ? 4.049 -2.538 -9.943 1.00 93.88 96 GLN A CA 1
ATOM 763 C C . GLN A 1 96 ? 3.420 -3.911 -10.222 1.00 93.88 96 GLN A C 1
ATOM 765 O O . GLN A 1 96 ? 2.421 -4.255 -9.592 1.00 93.88 96 GLN A O 1
ATOM 770 N N . GLN A 1 97 ? 3.964 -4.705 -11.147 1.00 93.44 97 GLN A N 1
ATOM 771 C CA . GLN A 1 97 ? 3.471 -6.061 -11.402 1.00 93.44 97 GLN A CA 1
ATOM 772 C C . GLN A 1 97 ? 3.744 -6.991 -10.204 1.00 93.44 97 GLN A C 1
ATOM 774 O O . GLN A 1 97 ? 4.673 -6.732 -9.431 1.00 93.44 97 GLN A O 1
ATOM 779 N N . PRO A 1 98 ? 2.979 -8.092 -10.041 1.00 90.38 98 PRO A N 1
ATOM 780 C CA . PRO A 1 98 ? 3.059 -8.998 -8.889 1.00 90.38 98 PRO A CA 1
ATOM 781 C C . PRO A 1 98 ? 4.298 -9.917 -8.926 1.00 90.38 98 PRO A C 1
ATOM 783 O O . PRO A 1 98 ? 4.214 -11.123 -8.695 1.00 90.38 98 PRO A O 1
ATOM 786 N N . TYR A 1 99 ? 5.465 -9.353 -9.231 1.00 89.19 99 TYR A N 1
ATOM 787 C CA . TYR A 1 99 ? 6.751 -10.025 -9.117 1.00 89.19 99 TYR A CA 1
ATOM 788 C C . TYR A 1 99 ? 7.251 -10.006 -7.662 1.00 89.19 99 TYR A C 1
ATOM 790 O O . TYR A 1 99 ? 6.887 -9.109 -6.893 1.00 89.19 99 TYR A O 1
ATOM 798 N N . PRO A 1 100 ? 8.109 -10.968 -7.273 1.00 84.38 100 PRO A N 1
ATOM 799 C CA . PRO A 1 100 ? 8.718 -11.010 -5.945 1.00 84.38 100 PRO A CA 1
ATOM 800 C C . PRO A 1 100 ? 9.385 -9.688 -5.539 1.00 84.38 100 PRO A C 1
ATOM 802 O O . PRO A 1 100 ? 9.880 -8.939 -6.377 1.00 84.38 100 PRO A O 1
ATOM 805 N N . THR A 1 101 ? 9.459 -9.398 -4.240 1.00 81.81 101 THR A N 1
ATOM 806 C CA . THR A 1 101 ? 10.008 -8.126 -3.722 1.00 81.81 101 THR A CA 1
ATOM 807 C C . THR A 1 101 ? 11.485 -7.901 -4.062 1.00 81.81 101 THR A C 1
ATOM 809 O O . THR A 1 101 ? 11.929 -6.758 -4.132 1.00 81.81 101 THR A O 1
ATOM 812 N N . ASN A 1 102 ? 12.245 -8.968 -4.327 1.00 84.12 102 ASN A N 1
ATOM 813 C CA . ASN A 1 102 ? 13.629 -8.897 -4.799 1.00 84.12 102 ASN A CA 1
ATOM 814 C C . ASN A 1 102 ? 13.756 -8.674 -6.322 1.00 84.12 102 ASN A C 1
ATOM 816 O O . ASN A 1 102 ? 14.878 -8.526 -6.813 1.00 84.12 102 ASN A O 1
ATOM 820 N N . ALA A 1 103 ? 12.647 -8.646 -7.070 1.00 85.88 103 ALA A N 1
ATOM 821 C CA . ALA A 1 103 ? 12.639 -8.386 -8.504 1.00 85.88 103 ALA A CA 1
ATOM 822 C C . ALA A 1 103 ? 12.935 -6.906 -8.777 1.00 85.88 103 ALA A C 1
ATOM 824 O O . ALA A 1 103 ? 12.069 -6.036 -8.667 1.00 85.88 103 ALA A O 1
ATOM 825 N N . LYS A 1 104 ? 14.192 -6.622 -9.123 1.00 89.62 104 LYS A N 1
ATOM 826 C CA . LYS A 1 104 ? 14.657 -5.278 -9.483 1.00 89.62 104 LYS A CA 1
ATOM 827 C C . LYS A 1 104 ? 14.534 -5.038 -10.985 1.00 89.62 104 LYS A C 1
ATOM 829 O O . LYS A 1 104 ? 14.752 -5.956 -11.782 1.00 89.62 104 LYS A O 1
ATOM 834 N N . LEU A 1 105 ? 14.264 -3.786 -11.346 1.00 92.81 105 LEU A N 1
ATOM 835 C CA . LEU A 1 105 ? 14.220 -3.285 -12.718 1.00 92.81 105 LEU A CA 1
ATOM 836 C C . LEU A 1 105 ? 15.393 -2.323 -12.942 1.00 92.81 105 LEU A C 1
ATOM 838 O O . LEU A 1 105 ? 15.587 -1.393 -12.156 1.00 92.81 105 LEU A O 1
ATOM 842 N N . ALA A 1 106 ? 16.143 -2.522 -14.022 1.00 93.00 106 ALA A N 1
ATOM 843 C CA . ALA A 1 106 ? 17.124 -1.547 -14.491 1.00 93.00 106 ALA A CA 1
ATOM 844 C C . ALA A 1 106 ? 16.562 -0.726 -15.651 1.00 93.00 106 ALA A C 1
ATOM 846 O O . ALA A 1 106 ? 15.965 -1.278 -16.571 1.00 93.00 106 ALA A O 1
ATOM 847 N N . VAL A 1 107 ? 16.818 0.575 -15.628 1.00 95.62 107 VAL A N 1
ATOM 848 C CA . VAL A 1 107 ? 16.674 1.475 -16.766 1.00 95.62 107 VAL A CA 1
ATOM 849 C C . VAL A 1 107 ? 18.076 1.922 -17.161 1.00 95.62 107 VAL A C 1
ATOM 851 O O . VAL A 1 107 ? 18.741 2.650 -16.424 1.00 95.62 107 VAL A O 1
ATOM 854 N N . LEU A 1 108 ? 18.542 1.433 -18.303 1.00 93.94 108 LEU A N 1
ATOM 855 C CA . LEU A 1 108 ? 19.864 1.709 -18.840 1.00 93.94 108 LEU A CA 1
ATOM 856 C C . LEU A 1 108 ? 19.753 2.733 -19.960 1.00 93.94 108 LEU A C 1
ATOM 858 O O . LEU A 1 108 ? 18.849 2.658 -20.785 1.00 93.94 108 LEU A O 1
ATOM 862 N N . THR A 1 109 ? 20.687 3.666 -20.014 1.00 93.88 109 THR A N 1
ATOM 863 C CA . THR A 1 109 ? 20.736 4.704 -21.048 1.00 93.88 109 THR A CA 1
ATOM 864 C C . THR A 1 109 ? 22.150 4.843 -21.594 1.00 93.88 109 THR A C 1
ATOM 866 O O . THR A 1 109 ? 23.134 4.573 -20.900 1.00 93.88 109 THR A O 1
ATOM 869 N N . VAL A 1 110 ? 22.250 5.249 -22.855 1.00 90.88 110 VAL A N 1
ATOM 870 C CA . VAL A 1 110 ? 23.518 5.536 -23.537 1.00 90.88 110 VAL A CA 1
ATOM 871 C C . VAL A 1 110 ? 24.112 6.902 -23.159 1.00 90.88 110 VAL A C 1
ATOM 873 O O . VAL A 1 110 ? 25.288 7.148 -23.412 1.00 90.88 110 VAL A O 1
ATOM 876 N N . CYS A 1 111 ? 23.326 7.794 -22.546 1.00 88.44 111 CYS A N 1
ATOM 877 C CA . CYS A 1 111 ? 23.708 9.178 -22.255 1.00 88.44 111 CYS A CA 1
ATOM 878 C C . CYS A 1 111 ? 23.293 9.619 -20.836 1.00 88.44 111 CYS A C 1
ATOM 880 O O . CYS A 1 111 ? 22.247 9.211 -20.321 1.00 88.44 111 CYS A O 1
ATOM 882 N N . ASP A 1 112 ? 24.097 10.493 -20.217 1.00 88.62 112 ASP A N 1
ATOM 883 C CA . ASP A 1 112 ? 23.820 11.066 -18.893 1.00 88.62 112 ASP A CA 1
ATOM 884 C C . ASP A 1 112 ? 22.657 12.074 -18.904 1.00 88.62 112 ASP A C 1
ATOM 886 O O . ASP A 1 112 ? 21.853 12.073 -17.977 1.00 88.62 112 ASP A O 1
ATOM 890 N N . VAL A 1 113 ? 22.472 12.854 -19.978 1.00 89.38 113 VAL A N 1
ATOM 891 C CA . VAL A 1 113 ? 21.329 13.787 -20.082 1.00 89.38 113 VAL A CA 1
ATOM 892 C C . VAL A 1 113 ? 20.005 13.020 -19.992 1.00 89.38 113 VAL A C 1
ATOM 894 O O . VAL A 1 113 ? 19.124 13.369 -19.211 1.00 89.38 113 VAL A O 1
ATOM 897 N N . GLN A 1 114 ? 19.888 11.907 -20.721 1.00 91.81 114 GLN A N 1
ATOM 898 C CA . GLN A 1 114 ? 18.688 11.069 -20.684 1.00 91.81 114 GLN A CA 1
ATOM 899 C C . GLN A 1 114 ? 18.501 10.368 -19.329 1.00 91.81 114 GLN A C 1
ATOM 901 O O . GLN A 1 114 ? 17.376 10.234 -18.843 1.00 91.81 114 GLN A O 1
ATOM 906 N N . LYS A 1 115 ? 19.596 9.947 -18.682 1.00 92.56 115 LYS A N 1
ATOM 907 C CA . LYS A 1 115 ? 19.574 9.371 -17.324 1.00 92.56 115 LYS A CA 1
ATOM 908 C C . LYS A 1 115 ? 18.941 10.336 -16.335 1.00 92.56 115 LYS A C 1
ATOM 910 O O . LYS A 1 115 ? 18.109 9.922 -15.520 1.00 92.56 115 LYS A O 1
ATOM 915 N N . ASP A 1 116 ? 19.317 11.601 -16.417 1.00 90.56 116 ASP A N 1
ATOM 916 C CA . ASP A 1 116 ? 18.813 12.620 -15.517 1.00 90.56 116 ASP A CA 1
ATOM 917 C C . ASP A 1 116 ? 17.363 13.001 -15.833 1.00 90.56 116 ASP A C 1
ATOM 919 O O . ASP A 1 116 ? 16.563 13.103 -14.902 1.00 90.56 116 ASP A O 1
ATOM 923 N N . LEU A 1 117 ? 16.979 13.100 -17.115 1.00 91.81 117 LEU A N 1
ATOM 924 C CA . LEU A 1 117 ? 15.582 13.312 -17.523 1.00 91.81 117 LEU A CA 1
ATOM 925 C C . LEU A 1 117 ? 14.659 12.216 -16.970 1.00 91.81 117 LEU A C 1
ATOM 927 O O . LEU A 1 117 ? 13.653 12.514 -16.319 1.00 91.81 117 LEU A O 1
ATOM 931 N N . ILE A 1 118 ? 15.031 10.944 -17.150 1.00 94.50 118 ILE A N 1
ATOM 932 C CA . ILE A 1 118 ? 14.275 9.799 -16.619 1.00 94.50 118 ILE A CA 1
ATOM 933 C C . ILE A 1 118 ? 14.234 9.852 -15.087 1.00 94.50 118 ILE A C 1
ATOM 935 O O . ILE A 1 118 ? 13.180 9.653 -14.476 1.00 94.50 118 ILE A O 1
ATOM 939 N N . SER A 1 119 ? 15.373 10.141 -14.450 1.00 93.94 119 SER A N 1
ATOM 940 C CA . SER A 1 119 ? 15.465 10.237 -12.990 1.00 93.94 119 SER A CA 1
ATOM 941 C C . SER A 1 119 ? 14.588 11.361 -12.433 1.00 93.94 119 SER A C 1
ATOM 943 O O . SER A 1 119 ? 13.969 11.185 -11.382 1.00 93.94 119 SER A O 1
ATOM 945 N N . ASN A 1 120 ? 14.494 12.493 -13.134 1.00 91.50 120 ASN A N 1
ATOM 946 C CA . ASN A 1 120 ? 13.620 13.602 -12.774 1.00 91.50 120 ASN A CA 1
ATOM 947 C C . ASN A 1 120 ? 12.144 13.201 -12.888 1.00 91.50 120 ASN A C 1
ATOM 949 O O . ASN A 1 120 ? 11.380 13.415 -11.946 1.00 91.50 120 ASN A O 1
ATOM 953 N N . CYS A 1 121 ? 11.760 12.533 -13.981 1.00 92.62 121 CYS A N 1
ATOM 954 C CA . CYS A 1 121 ? 10.399 12.026 -14.173 1.00 92.62 121 CYS A CA 1
ATOM 955 C C . CYS A 1 121 ? 9.985 11.069 -13.040 1.00 92.62 121 CYS A C 1
ATOM 957 O O . CYS A 1 121 ? 8.911 11.223 -12.453 1.00 92.62 121 CYS A O 1
ATOM 959 N N . LEU A 1 122 ? 10.859 10.122 -12.678 1.00 94.31 122 LEU A N 1
ATOM 960 C CA . LEU A 1 122 ? 10.610 9.153 -11.602 1.00 94.31 122 LEU A CA 1
ATOM 961 C C . LEU A 1 122 ? 10.520 9.795 -10.209 1.00 94.31 122 LEU A C 1
ATOM 963 O O . LEU A 1 122 ? 9.799 9.279 -9.358 1.00 94.31 122 LEU A O 1
ATOM 967 N N . LYS A 1 123 ? 11.237 10.898 -9.960 1.00 92.31 123 LYS A N 1
ATOM 968 C CA . LYS A 1 123 ? 11.240 11.589 -8.657 1.00 92.31 123 LYS A CA 1
ATOM 969 C C . LYS A 1 123 ? 10.113 12.609 -8.509 1.00 92.31 123 LYS A C 1
ATOM 971 O O . LYS A 1 123 ? 9.545 12.722 -7.427 1.00 92.31 123 LYS A O 1
ATOM 976 N N . ASN A 1 124 ? 9.790 13.342 -9.572 1.00 89.25 124 ASN A N 1
ATOM 977 C CA . ASN A 1 124 ? 8.950 14.538 -9.477 1.00 89.25 124 ASN A CA 1
ATOM 978 C C . ASN A 1 124 ? 7.576 14.385 -10.138 1.00 89.25 124 ASN A C 1
ATOM 980 O O . ASN A 1 124 ? 6.615 14.998 -9.671 1.00 89.25 124 ASN A O 1
ATOM 984 N N . GLU A 1 125 ? 7.451 13.568 -11.186 1.00 89.81 125 GLU A N 1
ATOM 985 C CA . GLU A 1 125 ? 6.199 13.444 -11.945 1.00 89.81 125 GLU A CA 1
ATOM 986 C C . GLU A 1 125 ? 5.419 12.180 -11.588 1.00 89.81 125 GLU A C 1
ATOM 988 O O . GLU A 1 125 ? 4.250 12.259 -11.205 1.00 89.81 125 GLU A O 1
ATOM 993 N N . VAL A 1 126 ? 6.069 11.017 -11.659 1.00 91.56 126 VAL A N 1
ATOM 994 C CA . VAL A 1 126 ? 5.433 9.717 -11.401 1.00 91.56 126 VAL A CA 1
ATOM 995 C C . VAL A 1 126 ? 4.807 9.631 -9.997 1.00 91.56 126 VAL A C 1
ATOM 997 O O . VAL A 1 126 ? 3.648 9.212 -9.905 1.00 91.56 126 VAL A O 1
ATOM 1000 N N . PRO A 1 127 ? 5.458 10.083 -8.901 1.00 92.12 127 PRO A N 1
ATOM 1001 C CA . PRO A 1 127 ? 4.882 9.985 -7.554 1.00 92.12 127 PRO A CA 1
ATOM 1002 C C . PRO A 1 127 ? 3.640 10.854 -7.329 1.00 92.12 127 PRO A C 1
ATOM 1004 O O . PRO A 1 127 ? 2.964 10.684 -6.316 1.00 92.12 127 PRO A O 1
ATOM 1007 N N . ARG A 1 128 ? 3.347 11.801 -8.233 1.00 89.94 128 ARG A N 1
ATOM 1008 C CA . ARG A 1 128 ? 2.108 12.597 -8.208 1.00 89.94 128 ARG A CA 1
ATOM 1009 C C . ARG A 1 128 ? 0.934 11.861 -8.858 1.00 89.94 128 ARG A C 1
ATOM 1011 O O . ARG A 1 128 ? -0.207 12.261 -8.663 1.00 89.94 128 ARG A O 1
ATOM 1018 N N . ARG A 1 129 ? 1.210 10.817 -9.648 1.00 86.75 129 ARG A N 1
ATOM 1019 C CA . ARG A 1 129 ? 0.215 10.073 -10.434 1.00 86.75 129 ARG A CA 1
ATOM 1020 C C . ARG A 1 129 ? -0.142 8.729 -9.810 1.00 86.75 129 ARG A C 1
ATOM 1022 O O . ARG A 1 129 ? -1.301 8.336 -9.873 1.00 86.75 129 ARG A O 1
ATOM 1029 N N . THR A 1 130 ? 0.832 8.028 -9.229 1.00 90.31 130 THR A N 1
ATOM 1030 C CA . THR A 1 130 ? 0.607 6.715 -8.609 1.00 90.31 130 THR A CA 1
ATOM 1031 C C . THR A 1 130 ? 0.566 6.781 -7.086 1.00 90.31 130 THR A C 1
ATOM 1033 O O . THR A 1 130 ? 1.320 7.528 -6.460 1.00 90.31 130 THR A O 1
ATOM 1036 N N . VAL A 1 131 ? -0.282 5.940 -6.493 1.00 90.75 131 VAL A N 1
ATOM 1037 C CA . VAL A 1 131 ? -0.359 5.740 -5.039 1.00 90.75 131 VAL A CA 1
ATOM 1038 C C . VAL A 1 131 ? 0.785 4.845 -4.534 1.00 90.75 131 VAL A C 1
ATOM 1040 O O . VAL A 1 131 ? 1.297 5.044 -3.435 1.00 90.75 131 VAL A O 1
ATOM 1043 N N . PHE A 1 132 ? 1.259 3.902 -5.356 1.00 91.69 132 PHE A N 1
ATOM 1044 C CA . PHE A 1 132 ? 2.203 2.846 -4.957 1.00 91.69 132 PHE A CA 1
ATOM 1045 C C . PHE A 1 132 ? 3.669 3.272 -5.085 1.00 91.69 132 PHE A C 1
ATOM 1047 O O . PHE A 1 132 ? 4.435 2.722 -5.885 1.00 91.69 132 PHE A O 1
ATOM 1054 N N . LYS A 1 133 ? 4.071 4.266 -4.287 1.00 89.56 133 LYS A N 1
ATOM 1055 C CA . LYS A 1 133 ? 5.415 4.870 -4.332 1.00 89.56 133 LYS A CA 1
ATOM 1056 C C . LYS A 1 133 ? 6.529 3.887 -3.968 1.00 89.56 133 LYS A C 1
ATOM 1058 O O . LYS A 1 133 ? 7.615 3.982 -4.536 1.00 89.56 133 LYS A O 1
ATOM 1063 N N . SER A 1 134 ? 6.255 2.901 -3.110 1.00 88.94 134 SER A N 1
ATOM 1064 C CA . SER A 1 134 ? 7.225 1.855 -2.746 1.00 88.94 134 SER A CA 1
ATOM 1065 C C . SER A 1 134 ? 7.733 1.054 -3.956 1.00 88.94 134 SER A C 1
ATOM 1067 O O . SER A 1 134 ? 8.871 0.586 -3.981 1.00 88.94 134 SER A O 1
ATOM 1069 N N . SER A 1 135 ? 6.926 0.941 -5.019 1.00 88.62 135 SER A N 1
ATOM 1070 C CA . SER A 1 135 ? 7.313 0.227 -6.243 1.00 88.62 135 SER A CA 1
ATOM 1071 C C . SER A 1 135 ? 8.422 0.943 -7.023 1.00 88.62 135 SER A C 1
ATOM 1073 O O . SER A 1 135 ? 9.127 0.305 -7.808 1.00 88.62 135 SER A O 1
ATOM 1075 N N . LEU A 1 136 ? 8.619 2.246 -6.800 1.00 91.00 136 LEU A N 1
ATOM 1076 C CA . LEU A 1 136 ? 9.653 3.039 -7.470 1.00 91.00 136 LEU A CA 1
ATOM 1077 C C . LEU A 1 136 ? 11.058 2.723 -6.942 1.00 91.00 136 LEU A C 1
ATOM 1079 O O . LEU A 1 136 ? 12.027 2.810 -7.691 1.00 91.00 136 LEU A O 1
ATOM 1083 N N . GLU A 1 137 ? 11.183 2.263 -5.694 1.00 89.88 137 GLU A N 1
ATOM 1084 C CA . GLU A 1 137 ? 12.471 1.883 -5.087 1.00 89.88 137 GLU A CA 1
ATOM 1085 C C . GLU A 1 137 ? 13.131 0.683 -5.789 1.00 89.88 137 GLU A C 1
ATOM 1087 O O . GLU A 1 137 ? 14.352 0.491 -5.723 1.00 89.88 137 GLU A O 1
ATOM 1092 N N . LYS A 1 138 ? 12.327 -0.118 -6.503 1.00 90.62 138 LYS A N 1
ATOM 1093 C CA . LYS A 1 138 ? 12.786 -1.262 -7.304 1.00 90.62 138 LYS A CA 1
ATOM 1094 C C . LYS A 1 138 ? 13.487 -0.841 -8.600 1.00 90.62 138 LYS A C 1
ATOM 1096 O O . LYS A 1 138 ? 14.130 -1.689 -9.226 1.00 90.62 138 LYS A O 1
ATOM 1101 N N . ILE A 1 139 ? 13.350 0.423 -9.007 1.00 94.25 139 ILE A N 1
ATOM 1102 C CA . ILE A 1 139 ? 13.853 0.958 -10.273 1.00 94.25 139 ILE A CA 1
ATOM 1103 C C . ILE A 1 139 ? 15.245 1.556 -10.053 1.00 94.25 139 ILE A C 1
ATOM 1105 O O . ILE A 1 139 ? 15.459 2.393 -9.174 1.00 94.25 139 ILE A O 1
ATOM 1109 N N . LYS A 1 140 ? 16.215 1.128 -10.862 1.00 93.00 140 LYS A N 1
ATOM 1110 C CA . LYS A 1 140 ? 17.574 1.684 -10.881 1.00 93.00 140 LYS A CA 1
ATOM 1111 C C . LYS A 1 140 ? 17.865 2.277 -12.249 1.00 93.00 140 LYS A C 1
ATOM 1113 O O . LYS A 1 140 ? 17.760 1.564 -13.236 1.00 93.00 140 LYS A O 1
ATOM 1118 N N . VAL A 1 141 ? 18.230 3.558 -12.292 1.00 93.94 141 VAL A N 1
ATOM 1119 C CA . VAL A 1 141 ? 18.563 4.275 -13.531 1.00 93.94 141 VAL A CA 1
ATOM 1120 C C . VAL A 1 141 ? 20.069 4.511 -13.598 1.00 93.94 141 VAL A C 1
ATOM 1122 O O . VAL A 1 141 ? 20.661 4.988 -12.627 1.00 93.94 141 VAL A O 1
ATOM 1125 N N . SER A 1 142 ? 20.696 4.187 -14.725 1.00 92.19 142 SER A N 1
ATOM 1126 C CA . SER A 1 142 ? 22.145 4.327 -14.903 1.00 92.19 142 SER A CA 1
ATOM 1127 C C . SER A 1 142 ? 22.557 4.410 -16.369 1.00 92.19 142 SER A C 1
ATOM 1129 O O . SER A 1 142 ? 21.838 3.958 -17.260 1.00 92.19 142 SER A O 1
ATOM 1131 N N . ARG A 1 143 ? 23.778 4.897 -16.612 1.00 91.00 143 ARG A N 1
ATOM 1132 C CA . ARG A 1 143 ? 24.448 4.715 -17.902 1.00 91.00 143 ARG A CA 1
ATOM 1133 C C . ARG A 1 143 ? 24.873 3.248 -18.069 1.00 91.00 143 ARG A C 1
ATOM 1135 O O . ARG A 1 143 ? 25.072 2.559 -17.065 1.00 91.00 143 ARG A O 1
ATOM 1142 N N . ILE A 1 144 ? 24.953 2.750 -19.303 1.00 88.25 144 ILE A N 1
ATOM 1143 C CA . ILE A 1 144 ? 25.237 1.324 -19.581 1.00 88.25 144 ILE A CA 1
ATOM 1144 C C . ILE A 1 144 ? 26.619 0.880 -19.059 1.00 88.25 144 ILE A C 1
ATOM 1146 O O . ILE A 1 144 ? 26.762 -0.237 -18.566 1.00 88.25 144 ILE A O 1
ATOM 1150 N N . ASP A 1 145 ? 27.622 1.745 -19.141 1.00 80.25 145 ASP A N 1
ATOM 1151 C CA . ASP A 1 145 ? 29.020 1.505 -18.753 1.00 80.25 145 ASP A CA 1
ATOM 1152 C C . ASP A 1 145 ? 29.286 1.679 -17.244 1.00 80.25 145 ASP A C 1
ATOM 1154 O O . ASP A 1 145 ? 30.115 0.981 -16.667 1.00 80.25 145 ASP A O 1
ATOM 1158 N N . GLN A 1 146 ? 28.541 2.563 -16.574 1.00 78.75 146 GLN A N 1
ATOM 1159 C CA . GLN A 1 146 ? 28.669 2.861 -15.140 1.00 78.75 146 GLN A CA 1
ATOM 1160 C C . GLN A 1 146 ? 28.044 1.788 -14.233 1.00 78.75 146 GLN A C 1
ATOM 1162 O O . GLN A 1 146 ? 27.834 2.033 -13.042 1.00 78.75 146 GLN A O 1
ATOM 1167 N N . HIS A 1 147 ? 27.691 0.619 -14.769 1.00 65.00 147 HIS A N 1
ATOM 1168 C CA . HIS A 1 147 ? 26.892 -0.356 -14.041 1.00 65.00 147 HIS A CA 1
ATOM 1169 C C . HIS A 1 147 ? 27.710 -1.576 -13.578 1.00 65.00 147 HIS A C 1
ATOM 1171 O O . HIS A 1 147 ? 27.865 -2.538 -14.339 1.00 65.00 147 HIS A O 1
ATOM 1177 N N . PRO A 1 148 ? 28.189 -1.610 -12.316 1.00 49.25 148 PRO A N 1
ATOM 1178 C CA . PRO A 1 148 ? 28.803 -2.805 -11.751 1.00 49.25 148 PRO A CA 1
ATOM 1179 C C . PRO A 1 148 ? 27.732 -3.894 -11.611 1.00 49.25 148 PRO A C 1
ATOM 1181 O O . PRO A 1 148 ? 26.575 -3.613 -11.295 1.00 49.25 148 PRO A O 1
ATOM 1184 N N . GLY A 1 149 ? 28.088 -5.136 -11.934 1.00 62.28 149 GLY A N 1
ATOM 1185 C CA . GLY A 1 149 ? 27.131 -6.222 -12.153 1.00 62.28 149 GLY A CA 1
ATOM 1186 C C . GLY A 1 149 ? 26.077 -6.429 -11.053 1.00 62.28 149 GLY A C 1
ATOM 1187 O O . GLY A 1 149 ? 26.321 -6.214 -9.870 1.00 62.28 149 GLY A O 1
ATOM 1188 N N . ARG A 1 150 ? 24.897 -6.887 -11.480 1.00 58.69 150 A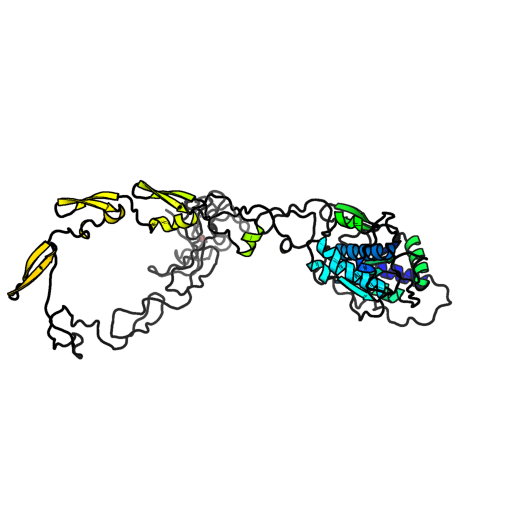RG A N 1
ATOM 1189 C CA . ARG A 1 150 ? 23.972 -7.853 -10.856 1.00 58.69 150 ARG A CA 1
ATOM 1190 C C . ARG A 1 150 ? 22.770 -7.972 -11.791 1.00 58.69 150 ARG A C 1
ATOM 1192 O O . ARG A 1 150 ? 22.404 -7.027 -12.479 1.00 58.69 150 ARG A O 1
ATOM 1199 N N . GLU A 1 151 ? 22.210 -9.163 -11.840 1.00 72.00 151 GLU A N 1
ATOM 1200 C CA . GLU A 1 151 ? 21.250 -9.587 -12.847 1.00 72.00 151 GLU A CA 1
ATOM 1201 C C . GLU A 1 151 ? 19.828 -9.130 -12.487 1.00 72.00 151 GLU A C 1
ATOM 1203 O O . GLU A 1 151 ? 19.208 -9.637 -11.545 1.00 72.00 151 GLU A O 1
ATOM 1208 N N . TYR A 1 152 ? 19.317 -8.143 -13.218 1.00 84.69 152 TYR A N 1
ATOM 1209 C CA . TYR A 1 152 ? 17.974 -7.607 -13.022 1.00 84.69 152 TYR A CA 1
ATOM 1210 C C . TYR A 1 152 ? 16.925 -8.597 -13.499 1.00 84.69 152 TYR A C 1
ATOM 1212 O O . TYR A 1 152 ? 17.194 -9.468 -14.323 1.00 84.69 152 TYR A O 1
ATOM 1220 N N . TRP A 1 153 ? 15.694 -8.463 -13.014 1.00 87.75 153 TRP A N 1
ATOM 1221 C CA . TRP A 1 153 ? 14.613 -9.239 -13.611 1.00 87.75 153 TRP A CA 1
ATOM 1222 C C . TRP A 1 153 ? 14.272 -8.689 -14.987 1.00 87.75 153 TRP A C 1
ATOM 1224 O O . TRP A 1 153 ? 14.218 -9.432 -15.964 1.00 87.75 153 TRP A O 1
ATOM 1234 N N . PHE A 1 154 ? 14.130 -7.372 -15.055 1.00 91.06 154 PHE A N 1
ATOM 1235 C CA . PHE A 1 154 ? 13.793 -6.657 -16.269 1.00 91.06 154 PHE A CA 1
ATOM 1236 C C . PHE A 1 154 ? 14.800 -5.539 -16.520 1.00 91.06 154 PHE A C 1
ATOM 1238 O O . PHE A 1 154 ? 15.301 -4.915 -15.579 1.00 91.06 154 PHE A O 1
ATOM 1245 N N . THR A 1 155 ? 15.058 -5.267 -17.792 1.00 92.44 155 THR A N 1
ATOM 1246 C CA . THR A 1 155 ? 15.860 -4.125 -18.225 1.00 92.44 155 THR A CA 1
ATOM 1247 C C . THR A 1 155 ? 15.093 -3.353 -19.287 1.00 92.44 155 THR A C 1
ATOM 1249 O O . THR A 1 155 ? 14.594 -3.946 -20.240 1.00 92.44 155 THR A O 1
ATOM 1252 N N . ILE A 1 156 ? 15.007 -2.036 -19.125 1.00 96.19 156 ILE A N 1
ATOM 1253 C CA . ILE A 1 156 ? 14.597 -1.107 -20.177 1.00 96.19 156 ILE A CA 1
ATOM 1254 C C . ILE A 1 156 ? 15.857 -0.386 -20.649 1.00 96.19 156 ILE A C 1
ATOM 1256 O O . ILE A 1 156 ? 16.590 0.146 -19.821 1.00 96.19 156 ILE A O 1
ATOM 1260 N N . VAL A 1 157 ? 16.128 -0.384 -21.949 1.00 95.38 157 VAL A N 1
ATOM 1261 C CA . VAL A 1 157 ? 17.277 0.300 -22.547 1.00 95.38 157 VAL A CA 1
ATOM 1262 C C . VAL A 1 157 ? 16.782 1.480 -23.369 1.00 95.38 157 VAL A C 1
ATOM 1264 O O . VAL A 1 157 ? 15.959 1.296 -24.257 1.00 95.38 157 VAL A O 1
ATOM 1267 N N . SER A 1 158 ? 17.291 2.674 -23.086 1.00 96.06 158 SER A N 1
ATOM 1268 C CA . SER A 1 158 ? 17.057 3.886 -23.868 1.00 96.06 158 SER A CA 1
ATOM 1269 C C . SER A 1 158 ? 18.243 4.142 -24.790 1.00 96.06 158 SER A C 1
ATOM 1271 O O . SER A 1 158 ? 19.376 4.257 -24.308 1.00 96.06 158 SER A O 1
ATOM 1273 N N . THR A 1 159 ? 17.990 4.246 -26.095 1.00 94.38 159 THR A N 1
ATOM 1274 C CA . THR A 1 159 ? 19.000 4.682 -27.078 1.00 94.38 159 THR A CA 1
ATOM 1275 C C . THR A 1 159 ? 18.973 6.187 -27.327 1.00 94.38 159 THR A C 1
ATOM 1277 O O . THR A 1 159 ? 19.836 6.677 -28.050 1.00 94.38 159 THR A O 1
ATOM 1280 N N . ALA A 1 160 ? 18.048 6.915 -26.689 1.00 90.56 160 ALA A N 1
ATOM 1281 C CA . ALA A 1 160 ? 17.898 8.354 -26.842 1.00 90.56 160 ALA A CA 1
ATOM 1282 C C . ALA A 1 160 ? 19.221 9.098 -26.639 1.00 90.56 160 ALA A C 1
ATOM 1284 O O . ALA A 1 160 ? 19.933 8.907 -25.643 1.00 90.56 160 ALA A O 1
ATOM 1285 N N . THR A 1 161 ? 19.486 10.043 -27.533 1.00 86.50 161 THR A N 1
ATOM 1286 C CA . THR A 1 161 ? 20.613 10.970 -27.418 1.00 86.50 161 THR A CA 1
ATOM 1287 C C . THR A 1 161 ? 20.155 12.434 -27.379 1.00 86.50 161 THR A C 1
ATOM 1289 O O . THR A 1 161 ? 20.405 13.174 -28.337 1.00 86.50 161 THR A O 1
ATOM 1292 N N . PRO A 1 162 ? 19.503 12.889 -26.286 1.00 84.75 162 PRO A N 1
ATOM 1293 C CA . PRO A 1 162 ? 19.020 14.263 -26.162 1.00 84.75 162 PRO A CA 1
ATOM 1294 C C . PRO A 1 162 ? 20.134 15.302 -26.283 1.00 84.75 162 PRO A C 1
ATOM 1296 O O . PRO A 1 162 ? 21.297 15.050 -25.937 1.00 84.75 162 PRO A O 1
ATOM 1299 N N . GLY A 1 163 ? 19.765 16.500 -26.739 1.00 77.38 163 GLY A N 1
ATOM 1300 C CA . GLY A 1 163 ? 20.676 17.648 -26.781 1.00 77.38 163 GLY A CA 1
ATOM 1301 C C . GLY A 1 163 ? 21.865 17.485 -27.734 1.00 77.38 163 GLY A C 1
ATOM 1302 O O . GLY A 1 163 ? 22.879 18.152 -27.554 1.00 77.38 163 GLY A O 1
ATOM 1303 N N . GLY A 1 164 ? 21.772 16.584 -28.720 1.00 74.56 164 GLY A N 1
ATOM 1304 C CA . GLY A 1 164 ? 22.848 16.321 -29.684 1.00 74.56 164 GLY A CA 1
ATOM 1305 C C . GLY A 1 164 ? 23.993 15.459 -29.141 1.00 74.56 164 GLY A C 1
ATOM 1306 O O . GLY A 1 164 ? 25.066 15.411 -29.748 1.00 74.56 164 GLY A O 1
ATOM 1307 N N . SER A 1 165 ? 23.776 14.780 -28.010 1.00 81.75 165 SER A N 1
ATOM 1308 C CA . SER A 1 165 ? 24.728 13.822 -27.438 1.00 81.75 165 SER A CA 1
ATOM 1309 C C . SER A 1 165 ? 25.043 12.688 -28.425 1.00 81.75 165 SER A C 1
ATOM 1311 O O . SER A 1 165 ? 24.262 12.406 -29.327 1.00 81.75 165 SER A O 1
ATOM 1313 N N . LYS A 1 166 ? 26.189 12.013 -28.276 1.00 83.88 166 LYS A N 1
ATOM 1314 C CA . LYS A 1 166 ? 26.558 10.862 -29.121 1.00 83.88 166 LYS A CA 1
ATOM 1315 C C . LYS A 1 166 ? 27.177 9.757 -28.277 1.00 83.88 166 LYS A C 1
ATOM 1317 O O . LYS A 1 166 ? 28.002 10.043 -27.414 1.00 83.88 166 LYS A O 1
ATOM 1322 N N . CYS A 1 167 ? 26.817 8.507 -28.551 1.00 84.94 167 CYS A N 1
ATOM 1323 C CA . CYS A 1 167 ? 27.387 7.332 -27.890 1.00 84.94 167 CYS A CA 1
ATOM 1324 C C . CYS A 1 167 ? 27.756 6.278 -28.943 1.00 84.94 167 CYS A C 1
ATOM 1326 O O . CYS A 1 167 ? 26.954 5.424 -29.312 1.00 84.94 167 CYS A O 1
ATOM 1328 N N . LEU A 1 168 ? 28.983 6.366 -29.460 1.00 84.94 168 LEU A N 1
ATOM 1329 C CA . LEU A 1 168 ? 29.474 5.491 -30.533 1.00 84.94 168 LEU A CA 1
ATOM 1330 C C . LEU A 1 168 ? 30.161 4.217 -30.018 1.00 84.94 168 LEU A C 1
ATOM 1332 O O . LEU A 1 168 ? 30.695 3.453 -30.815 1.00 84.94 168 LEU A O 1
ATOM 1336 N N . GLU A 1 169 ? 30.152 3.970 -28.710 1.00 85.06 169 GLU A N 1
ATOM 1337 C CA . GLU A 1 169 ? 30.704 2.748 -28.120 1.00 85.06 169 GLU A CA 1
ATOM 1338 C C . GLU A 1 169 ? 29.783 1.542 -28.378 1.00 85.06 169 GLU A C 1
ATOM 1340 O O . GLU A 1 169 ? 28.558 1.646 -28.260 1.00 85.06 169 GLU A O 1
ATOM 1345 N N . ASP A 1 170 ? 30.353 0.372 -28.699 1.00 84.19 170 ASP A N 1
ATOM 1346 C CA . ASP A 1 170 ? 29.570 -0.865 -28.833 1.00 84.19 170 ASP A CA 1
ATOM 1347 C C . ASP A 1 170 ? 29.175 -1.413 -27.455 1.00 84.19 170 ASP A C 1
ATOM 1349 O O . ASP A 1 170 ? 29.840 -2.260 -26.858 1.00 84.19 170 ASP A O 1
ATOM 1353 N N . ASN A 1 171 ? 28.049 -0.917 -26.955 1.00 86.44 171 ASN A N 1
ATOM 1354 C CA . ASN A 1 171 ? 27.484 -1.276 -25.660 1.00 86.44 171 ASN A CA 1
ATOM 1355 C C . ASN A 1 171 ? 26.255 -2.203 -25.764 1.00 86.44 171 ASN A C 1
ATOM 1357 O O . ASN A 1 171 ? 25.661 -2.558 -24.742 1.00 86.44 171 ASN A O 1
ATOM 1361 N N . LEU A 1 172 ? 25.902 -2.658 -26.976 1.00 86.12 172 LEU A N 1
ATOM 1362 C CA . LEU A 1 172 ? 24.706 -3.470 -27.231 1.00 86.12 172 LEU A CA 1
ATOM 1363 C C . LEU A 1 172 ? 24.721 -4.770 -26.420 1.00 86.12 172 LEU A C 1
ATOM 1365 O O . LEU A 1 172 ? 23.767 -5.100 -25.719 1.00 86.12 172 LEU A O 1
ATOM 1369 N N . SER A 1 173 ? 25.833 -5.506 -26.480 1.00 82.56 173 SER A N 1
ATOM 1370 C CA . SER A 1 173 ? 25.945 -6.807 -25.800 1.00 82.56 173 SER A CA 1
ATOM 1371 C C . SER A 1 173 ? 25.890 -6.654 -24.276 1.00 82.56 173 SER A C 1
ATOM 1373 O O . SER A 1 173 ? 25.328 -7.497 -23.576 1.00 82.56 173 SER A O 1
ATOM 1375 N N . ILE A 1 174 ? 26.428 -5.549 -23.752 1.00 82.31 174 ILE A N 1
ATOM 1376 C CA . ILE A 1 174 ? 26.365 -5.234 -22.323 1.00 82.31 174 ILE A CA 1
ATOM 1377 C C . ILE A 1 174 ? 24.912 -4.976 -21.931 1.00 82.31 174 ILE A C 1
ATOM 1379 O O . ILE A 1 174 ? 24.423 -5.628 -21.011 1.00 82.31 174 ILE A O 1
ATOM 1383 N N . ALA A 1 175 ? 24.212 -4.103 -22.662 1.00 84.75 175 ALA A N 1
ATOM 1384 C CA . ALA A 1 175 ? 22.833 -3.716 -22.374 1.00 84.75 175 ALA A CA 1
ATOM 1385 C C . ALA A 1 175 ? 21.863 -4.911 -22.385 1.00 84.75 175 ALA A C 1
ATOM 1387 O O . ALA A 1 175 ? 21.058 -5.064 -21.465 1.00 84.75 175 ALA A O 1
ATOM 1388 N N . LEU A 1 176 ? 21.979 -5.800 -23.378 1.00 84.06 176 LEU A N 1
ATOM 1389 C CA . LEU A 1 176 ? 21.062 -6.933 -23.552 1.00 84.06 176 LEU A CA 1
ATOM 1390 C C . LEU A 1 176 ? 21.290 -8.082 -22.556 1.00 84.06 176 LEU A C 1
ATOM 1392 O O . LEU A 1 176 ? 20.387 -8.880 -22.325 1.00 84.06 176 LEU A O 1
ATOM 1396 N N . THR A 1 177 ? 22.468 -8.164 -21.932 1.00 79.88 177 THR A N 1
ATOM 1397 C CA . THR A 1 177 ? 22.817 -9.250 -20.995 1.00 79.88 177 THR A CA 1
ATOM 1398 C C . THR A 1 177 ? 22.502 -8.932 -19.530 1.00 79.88 177 THR A C 1
ATOM 1400 O O . THR A 1 177 ? 22.797 -9.742 -18.656 1.00 79.88 177 THR A O 1
ATOM 1403 N N . ARG A 1 178 ? 21.921 -7.761 -19.219 1.00 79.69 178 ARG A N 1
ATOM 1404 C CA . ARG A 1 178 ? 21.682 -7.334 -17.824 1.00 79.69 178 ARG A CA 1
ATOM 1405 C C . ARG A 1 178 ? 20.417 -7.910 -17.174 1.00 79.69 178 ARG A C 1
ATOM 1407 O O . ARG A 1 178 ? 20.326 -7.866 -15.945 1.00 79.69 178 ARG A O 1
ATOM 1414 N N . ALA A 1 179 ? 19.467 -8.438 -17.948 1.00 82.12 179 ALA A N 1
ATOM 1415 C CA . ALA A 1 179 ? 18.198 -8.961 -17.432 1.00 82.12 179 ALA A CA 1
ATOM 1416 C C . ALA A 1 179 ? 18.050 -10.480 -17.563 1.00 82.12 179 ALA A C 1
ATOM 1418 O O . ALA A 1 179 ? 18.468 -11.087 -18.547 1.00 82.12 179 ALA A O 1
ATOM 1419 N N . LYS A 1 180 ? 17.364 -11.078 -16.583 1.00 80.25 180 LYS A N 1
ATOM 1420 C CA . LYS A 1 180 ? 17.011 -12.504 -16.536 1.00 80.25 180 LYS A CA 1
ATOM 1421 C C . LYS A 1 180 ? 15.688 -12.838 -17.227 1.00 80.25 180 LYS A C 1
ATOM 1423 O O . LYS A 1 180 ? 15.562 -13.923 -17.787 1.00 80.25 180 LYS A O 1
ATOM 1428 N N . TYR A 1 181 ? 14.681 -11.961 -17.133 1.00 79.19 181 TYR A N 1
ATOM 1429 C CA . TYR A 1 181 ? 13.290 -12.284 -17.494 1.00 79.19 181 TYR A CA 1
ATOM 1430 C C . TYR A 1 181 ? 12.748 -11.509 -18.694 1.00 79.19 181 TYR A C 1
ATOM 1432 O O . TYR A 1 181 ? 11.915 -12.071 -19.415 1.00 79.19 181 TYR A O 1
ATOM 1440 N N . GLY A 1 182 ? 13.187 -10.265 -18.914 1.00 87.31 182 GLY A N 1
ATOM 1441 C CA . GLY A 1 182 ? 12.810 -9.514 -20.110 1.00 87.31 182 GLY A CA 1
ATOM 1442 C C . GLY A 1 182 ? 13.598 -8.228 -20.366 1.00 87.31 182 GLY A C 1
ATOM 1443 O O . GLY A 1 182 ? 14.093 -7.594 -19.433 1.00 87.31 182 GLY A O 1
ATOM 1444 N N . VAL A 1 183 ? 13.705 -7.861 -21.644 1.00 90.94 183 VAL A N 1
ATOM 1445 C CA . VAL A 1 183 ? 14.466 -6.706 -22.144 1.00 90.94 183 VAL A CA 1
ATOM 1446 C C . VAL A 1 183 ? 13.597 -5.874 -23.081 1.00 90.94 183 VAL A C 1
ATOM 1448 O O . VAL A 1 183 ? 13.135 -6.368 -24.103 1.00 90.94 183 VAL A O 1
ATOM 1451 N N . TYR A 1 184 ? 13.413 -4.597 -22.776 1.00 95.44 184 TYR A N 1
ATOM 1452 C CA . TYR A 1 184 ? 12.645 -3.673 -23.610 1.00 95.44 184 TYR A CA 1
ATOM 1453 C C . TYR A 1 184 ? 13.556 -2.551 -24.073 1.00 95.44 184 TYR A C 1
ATOM 1455 O O . TYR A 1 184 ? 14.296 -1.995 -23.267 1.00 95.44 184 TYR A O 1
ATOM 1463 N N . ILE A 1 185 ? 13.536 -2.232 -25.359 1.00 96.12 185 ILE A N 1
ATOM 1464 C CA . ILE A 1 185 ? 14.387 -1.186 -25.931 1.00 96.12 185 ILE A CA 1
ATOM 1465 C C . ILE A 1 185 ? 13.472 -0.060 -26.387 1.00 96.12 185 ILE A C 1
ATOM 1467 O O . ILE A 1 185 ? 12.452 -0.332 -27.008 1.00 96.12 185 ILE A O 1
ATOM 1471 N N . VAL A 1 186 ? 13.816 1.178 -26.055 1.00 97.06 186 VAL A N 1
ATOM 1472 C CA . VAL A 1 186 ? 13.076 2.383 -26.431 1.00 97.06 186 VAL A CA 1
ATOM 1473 C C . VAL A 1 186 ? 14.043 3.338 -27.111 1.00 97.06 186 VAL A C 1
ATOM 1475 O O . VAL A 1 186 ? 15.095 3.656 -26.550 1.00 97.06 186 VAL A O 1
ATOM 1478 N N . GLY A 1 187 ? 13.679 3.788 -28.304 1.00 93.88 187 GLY A N 1
ATOM 1479 C CA . GLY A 1 187 ? 14.383 4.865 -28.983 1.00 93.88 187 GLY A CA 1
ATOM 1480 C C . GLY A 1 187 ? 13.948 5.031 -30.424 1.00 93.88 187 GLY A C 1
ATOM 1481 O O . GLY A 1 187 ? 12.938 4.464 -30.843 1.00 93.88 187 GLY A O 1
ATOM 1482 N N . LYS A 1 188 ? 14.718 5.811 -31.180 1.00 92.75 188 LYS A N 1
ATOM 1483 C CA . LYS A 1 188 ? 14.390 6.251 -32.539 1.00 92.75 188 LYS A CA 1
ATOM 1484 C C . LYS A 1 188 ? 15.468 5.759 -33.511 1.00 92.75 188 LYS A C 1
ATOM 1486 O O . LYS A 1 188 ? 16.484 6.440 -33.707 1.00 92.75 188 LYS A O 1
ATOM 1491 N N . PRO A 1 189 ? 15.285 4.578 -34.135 1.00 89.12 189 PRO A N 1
ATOM 1492 C CA . PRO A 1 189 ? 16.237 4.046 -35.105 1.00 89.12 189 PRO A CA 1
ATOM 1493 C C . PRO A 1 189 ? 16.581 5.070 -36.190 1.00 89.12 189 PRO A C 1
ATOM 1495 O O . PRO A 1 189 ? 15.710 5.781 -36.689 1.00 89.12 189 PRO A O 1
ATOM 1498 N N . ASN A 1 190 ? 17.855 5.132 -36.579 1.00 87.62 190 ASN A N 1
ATOM 1499 C CA . ASN A 1 190 ? 18.409 6.087 -37.553 1.00 87.62 190 ASN A CA 1
ATOM 1500 C C . ASN A 1 190 ? 18.386 7.578 -37.148 1.00 87.62 190 ASN A C 1
ATOM 1502 O O . ASN A 1 190 ? 19.006 8.377 -37.847 1.00 87.62 190 ASN A O 1
ATOM 1506 N N . GLN A 1 191 ? 17.717 7.960 -36.055 1.00 89.31 191 GLN A N 1
ATOM 1507 C CA . GLN A 1 191 ? 17.736 9.331 -35.522 1.00 89.31 191 GLN A CA 1
ATOM 1508 C C . GLN A 1 191 ? 18.688 9.451 -34.328 1.00 89.31 191 GLN A C 1
ATOM 1510 O O . GLN A 1 191 ? 19.431 10.428 -34.230 1.00 89.31 191 GLN A O 1
ATOM 1515 N N . ASP A 1 192 ? 18.696 8.445 -33.451 1.00 90.25 192 ASP A N 1
ATOM 1516 C CA . ASP A 1 192 ? 19.598 8.393 -32.304 1.00 90.25 192 ASP A CA 1
ATOM 1517 C C . ASP A 1 192 ? 21.060 8.253 -32.754 1.00 90.25 192 ASP A C 1
ATOM 1519 O O . ASP A 1 192 ? 21.412 7.404 -33.583 1.00 90.25 192 ASP A O 1
ATOM 1523 N N . ALA A 1 193 ? 21.947 9.060 -32.169 1.00 90.94 193 ALA A N 1
ATOM 1524 C CA . ALA A 1 193 ? 23.369 9.072 -32.501 1.00 90.94 193 ALA A CA 1
ATOM 1525 C C . ALA A 1 193 ? 24.147 8.001 -31.709 1.00 90.94 193 ALA A C 1
ATOM 1527 O O . ALA A 1 193 ? 25.016 8.307 -30.882 1.00 90.94 193 ALA A O 1
ATOM 1528 N N . VAL A 1 194 ? 23.815 6.734 -31.971 1.00 91.44 194 VAL A N 1
ATOM 1529 C CA . VAL A 1 194 ? 24.380 5.544 -31.312 1.00 91.44 194 VAL A CA 1
ATOM 1530 C C . VAL A 1 194 ? 25.227 4.682 -32.255 1.00 91.44 194 VAL A C 1
ATOM 1532 O O . VAL A 1 194 ? 25.190 4.841 -33.475 1.00 91.44 194 VAL A O 1
ATOM 1535 N N . HIS A 1 195 ? 26.003 3.744 -31.700 1.00 92.25 195 HIS A N 1
ATOM 1536 C CA . HIS A 1 195 ? 26.803 2.802 -32.491 1.00 92.25 195 HIS A CA 1
ATOM 1537 C C . HIS A 1 195 ? 25.949 2.062 -33.556 1.00 92.25 195 HIS A C 1
ATOM 1539 O O . HIS A 1 195 ? 24.876 1.551 -33.217 1.00 92.25 195 HIS A O 1
ATOM 1545 N N . PRO A 1 196 ? 26.414 1.899 -34.819 1.00 90.75 196 PRO A N 1
ATOM 1546 C CA . PRO A 1 196 ? 25.610 1.357 -35.931 1.00 90.75 196 PRO A CA 1
ATOM 1547 C C . PRO A 1 196 ? 24.996 -0.031 -35.701 1.00 90.75 196 PRO A C 1
ATOM 1549 O O . PRO A 1 196 ? 24.022 -0.409 -36.354 1.00 90.75 196 PRO A O 1
ATOM 1552 N N . ARG A 1 197 ? 25.556 -0.809 -34.767 1.00 89.19 197 ARG A N 1
ATOM 1553 C CA . ARG A 1 197 ? 25.024 -2.122 -34.378 1.00 89.19 197 ARG A CA 1
ATOM 1554 C C . ARG A 1 197 ? 23.612 -2.028 -33.788 1.00 89.19 197 ARG A C 1
ATOM 1556 O O . ARG A 1 197 ? 22.856 -2.975 -33.965 1.00 89.19 197 ARG A O 1
ATOM 1563 N N . TRP A 1 198 ? 23.236 -0.906 -33.168 1.00 91.69 198 TRP A N 1
ATOM 1564 C CA . TRP A 1 198 ? 21.869 -0.665 -32.689 1.00 91.69 198 TRP A CA 1
ATOM 1565 C C . TRP A 1 198 ? 20.854 -0.601 -33.837 1.00 91.69 198 TRP A C 1
ATOM 1567 O O . TRP A 1 198 ? 19.821 -1.257 -33.753 1.00 91.69 198 TRP A O 1
ATOM 1577 N N . ASN A 1 199 ? 21.180 0.079 -34.944 1.00 91.19 199 ASN A N 1
ATOM 1578 C CA . ASN A 1 199 ? 20.310 0.132 -36.130 1.00 91.19 199 ASN A CA 1
ATOM 1579 C C . ASN A 1 199 ? 20.213 -1.229 -36.837 1.00 91.19 199 ASN A C 1
ATOM 1581 O O . ASN A 1 199 ? 19.137 -1.638 -37.261 1.00 91.19 199 ASN A O 1
ATOM 1585 N N . LYS A 1 200 ? 21.318 -1.982 -36.922 1.00 90.94 200 LYS A N 1
ATOM 1586 C CA . LYS A 1 200 ? 21.269 -3.367 -37.431 1.00 90.94 200 LYS A CA 1
ATOM 1587 C C . LYS A 1 200 ? 20.404 -4.261 -36.539 1.00 90.94 200 LYS A C 1
ATOM 1589 O O . LYS A 1 200 ? 19.676 -5.120 -37.026 1.00 90.94 200 LYS A O 1
ATOM 1594 N N . PHE A 1 201 ? 20.487 -4.063 -35.226 1.00 91.12 201 PHE A N 1
ATOM 1595 C CA . PHE A 1 201 ? 19.702 -4.826 -34.268 1.00 91.12 201 PHE A CA 1
ATOM 1596 C C . PHE A 1 201 ? 18.210 -4.481 -34.336 1.00 91.12 201 PHE A C 1
ATOM 1598 O O . PHE A 1 201 ? 17.387 -5.389 -34.274 1.00 91.12 201 PHE A O 1
ATOM 1605 N N . SER A 1 202 ? 17.843 -3.208 -34.515 1.00 93.31 202 SER A N 1
ATOM 1606 C CA . SER A 1 202 ? 16.439 -2.810 -34.676 1.00 93.31 202 SER A CA 1
ATOM 1607 C C . SER A 1 202 ? 15.815 -3.401 -35.946 1.00 93.31 202 SER A C 1
ATOM 1609 O O . SER A 1 202 ? 14.696 -3.907 -35.885 1.00 93.31 202 SER A O 1
ATOM 1611 N N . GLN A 1 203 ? 16.559 -3.443 -37.059 1.00 92.25 203 GLN A N 1
ATOM 1612 C CA . GLN A 1 203 ? 16.144 -4.124 -38.295 1.00 92.25 203 GLN A CA 1
ATOM 1613 C C . GLN A 1 203 ? 15.907 -5.621 -38.070 1.00 92.25 203 GLN A C 1
ATOM 1615 O O . GLN A 1 203 ? 14.851 -6.141 -38.420 1.00 92.25 203 GLN A O 1
ATOM 1620 N N . TYR A 1 204 ? 16.836 -6.301 -37.397 1.00 90.38 204 TYR A N 1
ATOM 1621 C CA . TYR A 1 204 ? 16.662 -7.711 -37.049 1.00 90.38 204 TYR A CA 1
ATOM 1622 C C . TYR A 1 204 ? 15.444 -7.946 -36.135 1.00 90.38 204 TYR A C 1
ATOM 1624 O O . TYR A 1 204 ? 14.676 -8.880 -36.355 1.00 90.38 204 TYR A O 1
ATOM 1632 N N . MET A 1 205 ? 15.218 -7.082 -35.136 1.00 88.31 205 MET A N 1
ATOM 1633 C CA . MET A 1 205 ? 14.031 -7.147 -34.268 1.00 88.31 205 MET A CA 1
ATOM 1634 C C . MET A 1 205 ? 12.727 -6.969 -35.061 1.00 88.31 205 MET A C 1
ATOM 1636 O O . MET A 1 205 ? 11.721 -7.605 -34.737 1.00 88.31 205 MET A O 1
ATOM 1640 N N . HIS A 1 206 ? 12.751 -6.144 -36.112 1.00 92.06 206 HIS A N 1
ATOM 1641 C CA . HIS A 1 206 ? 11.637 -5.974 -37.042 1.00 92.06 206 HIS A CA 1
ATOM 1642 C C . HIS A 1 206 ? 11.375 -7.239 -37.867 1.00 92.06 206 HIS A C 1
ATOM 1644 O O . HIS A 1 206 ? 10.231 -7.686 -37.945 1.00 92.06 206 HIS A O 1
ATOM 1650 N N . GLU A 1 207 ? 12.415 -7.870 -38.413 1.00 91.19 207 GLU A N 1
ATOM 1651 C CA . GLU A 1 207 ? 12.301 -9.120 -39.185 1.00 91.19 207 GLU A CA 1
ATOM 1652 C C . GLU A 1 207 ? 11.695 -10.276 -38.375 1.00 91.19 207 GLU A C 1
ATOM 1654 O O . GLU A 1 207 ? 10.915 -11.064 -38.909 1.00 91.19 207 GLU A O 1
ATOM 1659 N N . ILE A 1 208 ? 12.007 -10.367 -37.078 1.00 87.12 208 ILE A N 1
ATOM 1660 C CA . ILE A 1 208 ? 11.471 -11.415 -36.191 1.00 87.12 208 ILE A CA 1
ATOM 1661 C C . ILE A 1 208 ? 10.121 -11.052 -35.545 1.00 87.12 208 ILE A C 1
ATOM 1663 O O . ILE A 1 208 ? 9.620 -11.817 -34.720 1.00 87.12 208 ILE A O 1
ATOM 1667 N N . GLY A 1 209 ? 9.535 -9.898 -35.886 1.00 88.44 209 GLY A N 1
ATOM 1668 C CA . GLY A 1 209 ? 8.227 -9.460 -35.384 1.00 88.44 209 GLY A CA 1
ATOM 1669 C C . GLY A 1 209 ? 8.205 -8.982 -33.924 1.00 88.44 209 GLY A C 1
ATOM 1670 O O . GLY A 1 209 ? 7.135 -8.930 -33.317 1.00 88.44 209 GLY A O 1
ATOM 1671 N N . LEU A 1 210 ? 9.359 -8.630 -33.347 1.00 91.38 210 LEU A N 1
ATOM 1672 C CA . LEU A 1 210 ? 9.498 -8.086 -31.984 1.00 91.38 210 LEU A CA 1
ATOM 1673 C C . LEU A 1 210 ? 9.783 -6.573 -32.005 1.00 91.38 210 LEU A C 1
ATOM 1675 O O . LEU A 1 210 ? 10.565 -6.063 -31.201 1.00 91.38 210 LEU A O 1
ATOM 1679 N N . TYR A 1 211 ? 9.162 -5.856 -32.938 1.00 94.06 211 TYR A N 1
ATOM 1680 C CA . TYR A 1 211 ? 9.329 -4.421 -33.162 1.00 94.06 211 TYR A CA 1
ATOM 1681 C C . TYR A 1 211 ? 7.971 -3.749 -33.342 1.00 94.06 211 TYR A C 1
ATOM 1683 O O . TYR A 1 211 ? 7.078 -4.309 -33.981 1.00 94.06 211 TYR A O 1
ATOM 1691 N N . GLY A 1 212 ? 7.823 -2.521 -32.854 1.00 95.12 212 GLY A N 1
ATOM 1692 C CA . GLY A 1 212 ? 6.675 -1.687 -33.189 1.00 95.12 212 GLY A CA 1
ATOM 1693 C C . GLY A 1 212 ? 6.691 -0.335 -32.493 1.00 95.12 212 GLY A C 1
ATOM 1694 O O . GLY A 1 212 ? 7.555 -0.046 -31.675 1.00 95.12 212 GLY A O 1
ATOM 1695 N N . HIS A 1 213 ? 5.688 0.485 -32.797 1.00 95.25 213 HIS A N 1
ATOM 1696 C CA . HIS A 1 213 ? 5.508 1.805 -32.181 1.00 95.25 213 HIS A CA 1
ATOM 1697 C C . HIS A 1 213 ? 4.755 1.750 -30.843 1.00 95.25 213 HIS A C 1
ATOM 1699 O O . HIS A 1 213 ? 4.644 2.753 -30.145 1.00 95.25 213 HIS A O 1
ATOM 1705 N N . GLN A 1 214 ? 4.179 0.593 -30.506 1.00 95.00 214 GLN A N 1
ATOM 1706 C CA . GLN A 1 214 ? 3.368 0.395 -29.310 1.00 95.00 214 GLN A CA 1
ATOM 1707 C C . GLN A 1 214 ? 3.699 -0.945 -28.660 1.00 95.00 214 GLN A C 1
ATOM 1709 O O . GLN A 1 214 ? 3.842 -1.954 -29.351 1.00 95.00 214 GLN A O 1
ATOM 1714 N N . ILE A 1 215 ? 3.762 -0.965 -27.331 1.00 94.88 215 ILE A N 1
ATOM 1715 C CA . ILE A 1 215 ? 3.890 -2.184 -26.531 1.00 94.88 215 ILE A CA 1
ATOM 1716 C C . ILE A 1 215 ? 2.532 -2.564 -25.935 1.00 94.88 215 ILE A C 1
ATOM 1718 O O . ILE A 1 215 ? 1.777 -1.707 -25.480 1.00 94.88 215 ILE A O 1
ATOM 1722 N N . ILE A 1 216 ? 2.206 -3.858 -25.936 1.00 94.50 216 ILE A N 1
ATOM 1723 C CA . ILE A 1 216 ? 0.944 -4.361 -25.380 1.00 94.50 216 ILE A CA 1
ATOM 1724 C C . ILE A 1 216 ? 1.137 -4.712 -23.905 1.00 94.50 216 ILE A C 1
ATOM 1726 O O . ILE A 1 216 ? 1.891 -5.624 -23.555 1.00 94.50 216 ILE A O 1
ATOM 1730 N N . LEU A 1 217 ? 0.404 -4.007 -23.049 1.00 95.06 217 LEU A N 1
ATOM 1731 C CA . LEU A 1 217 ? 0.343 -4.225 -21.611 1.00 95.06 217 LEU A CA 1
ATOM 1732 C C . LEU A 1 217 ? -0.916 -5.014 -21.246 1.00 95.06 217 LEU A C 1
ATOM 1734 O O . LEU A 1 217 ? -1.968 -4.815 -21.851 1.00 95.06 217 LEU A O 1
ATOM 1738 N N . THR A 1 218 ? -0.834 -5.916 -20.267 1.00 93.44 218 THR A N 1
ATOM 1739 C CA . THR A 1 218 ? -1.921 -6.854 -19.936 1.00 93.44 218 THR A CA 1
ATOM 1740 C C . THR A 1 218 ? -2.272 -6.856 -18.454 1.00 93.44 218 THR A C 1
ATOM 1742 O O . THR A 1 218 ? -1.421 -6.990 -17.578 1.00 93.44 218 THR A O 1
ATOM 1745 N N . CYS A 1 219 ? -3.563 -6.779 -18.143 1.00 93.12 219 CYS A N 1
ATOM 1746 C CA . CYS A 1 219 ? -4.053 -6.978 -16.787 1.00 93.12 219 CYS A CA 1
ATOM 1747 C C . CYS A 1 219 ? -4.460 -8.438 -16.590 1.00 93.12 219 CYS A C 1
ATOM 1749 O O . CYS A 1 219 ? -5.463 -8.905 -17.129 1.00 93.12 219 CYS A O 1
ATOM 1751 N N . HIS A 1 220 ? -3.722 -9.162 -15.750 1.00 86.88 220 HIS A N 1
ATOM 1752 C CA . HIS A 1 220 ? -4.020 -10.570 -15.472 1.00 86.88 220 HIS A CA 1
ATOM 1753 C C . HIS A 1 220 ? -5.321 -10.784 -14.696 1.00 86.88 220 HIS A C 1
ATOM 1755 O O . HIS A 1 220 ? -5.976 -11.805 -14.917 1.00 86.88 220 HIS A O 1
ATOM 1761 N N . LYS A 1 221 ? -5.701 -9.831 -13.832 1.00 88.56 221 LYS A N 1
ATOM 1762 C CA . LYS A 1 221 ? -6.925 -9.882 -13.015 1.00 88.56 221 LYS A CA 1
ATOM 1763 C C . LYS A 1 221 ? -8.192 -9.746 -13.864 1.00 88.56 221 LYS A C 1
ATOM 1765 O O . LYS A 1 221 ? -9.121 -10.522 -13.680 1.00 88.56 221 LYS A O 1
ATOM 1770 N N . HIS A 1 222 ? -8.213 -8.804 -14.809 1.00 88.62 222 HIS A N 1
ATOM 1771 C CA . HIS A 1 222 ? -9.399 -8.496 -15.622 1.00 88.62 222 HIS A CA 1
ATOM 1772 C C . HIS A 1 222 ? -9.307 -8.964 -17.080 1.00 88.62 222 HIS A C 1
ATOM 1774 O O . HIS A 1 222 ? -10.228 -8.721 -17.851 1.00 88.62 222 HIS A O 1
ATOM 1780 N N . LYS A 1 223 ? -8.209 -9.630 -17.466 1.00 90.38 223 LYS A N 1
ATOM 1781 C CA . LYS A 1 223 ? -7.959 -10.135 -18.830 1.00 90.38 223 LYS A CA 1
ATOM 1782 C C . LYS A 1 223 ? -8.090 -9.058 -19.915 1.00 90.38 223 LYS A C 1
ATOM 1784 O O . LYS A 1 223 ? -8.467 -9.344 -21.045 1.00 90.38 223 LYS A O 1
ATOM 1789 N N . THR A 1 224 ? -7.754 -7.819 -19.569 1.00 92.50 224 THR A N 1
ATOM 1790 C CA . THR A 1 224 ? -7.727 -6.687 -20.496 1.00 92.50 224 THR A CA 1
ATOM 1791 C C . THR A 1 224 ? -6.318 -6.474 -21.032 1.00 92.50 224 THR A C 1
ATOM 1793 O O . THR A 1 224 ? -5.333 -6.794 -20.363 1.00 92.50 224 THR A O 1
ATOM 1796 N N . SER A 1 225 ? -6.222 -5.931 -22.243 1.00 93.06 225 SER A N 1
ATOM 1797 C CA . SER A 1 225 ? -4.954 -5.551 -22.869 1.00 93.06 225 SER A CA 1
ATOM 1798 C C . SER A 1 225 ? -5.039 -4.111 -23.367 1.00 93.06 225 SER A C 1
ATOM 1800 O O . SER A 1 225 ? -6.093 -3.693 -23.844 1.00 93.06 225 SER A O 1
ATOM 1802 N N . LEU A 1 226 ? -3.947 -3.359 -23.250 1.00 93.94 226 LEU A N 1
ATOM 1803 C CA . LEU A 1 226 ? -3.831 -1.975 -23.705 1.00 93.94 226 LEU A CA 1
ATOM 1804 C C . LEU A 1 226 ? -2.528 -1.819 -24.489 1.00 93.94 226 LEU A C 1
ATOM 1806 O O . LEU A 1 226 ? -1.458 -2.109 -23.962 1.00 93.94 226 LEU A O 1
ATOM 1810 N N . ALA A 1 227 ? -2.617 -1.363 -25.736 1.00 94.62 227 ALA A N 1
ATOM 1811 C CA . ALA A 1 227 ? -1.447 -0.949 -26.501 1.00 94.62 227 ALA A CA 1
ATOM 1812 C C . ALA A 1 227 ? -1.055 0.473 -26.081 1.00 94.62 227 ALA A C 1
ATOM 1814 O O . ALA A 1 227 ? -1.916 1.351 -26.071 1.00 94.62 227 ALA A O 1
ATOM 1815 N N . VAL A 1 228 ? 0.214 0.682 -25.722 1.00 93.81 228 VAL A N 1
ATOM 1816 C CA . VAL A 1 228 ? 0.754 1.997 -25.353 1.00 93.81 228 VAL A CA 1
ATOM 1817 C C . VAL A 1 228 ? 1.951 2.354 -26.231 1.00 93.81 228 VAL A C 1
ATOM 1819 O O . VAL A 1 228 ? 2.890 1.569 -26.356 1.00 93.81 228 VAL A O 1
ATOM 1822 N N . GLY A 1 229 ? 1.920 3.533 -26.844 1.00 92.12 229 GLY A N 1
ATOM 1823 C CA . GLY A 1 229 ? 3.006 4.115 -27.640 1.00 92.12 229 GLY A CA 1
ATOM 1824 C C . GLY A 1 229 ? 3.490 5.470 -27.130 1.00 92.12 229 GLY A C 1
ATOM 1825 O O . GLY A 1 229 ? 4.590 5.886 -27.477 1.00 92.12 229 GLY A O 1
ATOM 1826 N N . PHE A 1 230 ? 2.718 6.152 -26.277 1.00 92.00 230 PHE A N 1
ATOM 1827 C CA . PHE A 1 230 ? 3.130 7.425 -25.677 1.00 92.00 230 PHE A CA 1
ATOM 1828 C C . PHE A 1 230 ? 2.750 7.519 -24.196 1.00 92.00 230 PHE A C 1
ATOM 1830 O O . PHE A 1 230 ? 1.919 6.776 -23.679 1.00 92.00 230 PHE A O 1
ATOM 1837 N N . TRP A 1 231 ? 3.413 8.424 -23.474 1.00 90.50 231 TRP A N 1
ATOM 1838 C CA . TRP A 1 231 ? 3.441 8.389 -22.011 1.00 90.50 231 TRP A CA 1
ATOM 1839 C C . TRP A 1 231 ? 2.084 8.699 -21.347 1.00 90.50 231 TRP A C 1
ATOM 1841 O O . TRP A 1 231 ? 1.786 8.156 -20.286 1.00 90.50 231 TRP A O 1
ATOM 1851 N N . LEU A 1 232 ? 1.231 9.524 -21.966 1.00 91.12 232 LEU A N 1
ATOM 1852 C CA . LEU A 1 232 ? -0.101 9.861 -21.435 1.00 91.12 232 LEU A CA 1
ATOM 1853 C C . LEU A 1 232 ? -1.043 8.649 -21.377 1.00 91.12 232 LEU A C 1
ATOM 1855 O O . LEU A 1 232 ? -1.959 8.619 -20.559 1.00 91.12 232 LEU A O 1
ATOM 1859 N N . GLU A 1 233 ? -0.822 7.615 -22.192 1.00 91.88 233 GLU A N 1
ATOM 1860 C CA . GLU A 1 233 ? -1.669 6.412 -22.174 1.00 91.88 233 GLU A CA 1
ATOM 1861 C C . GLU A 1 233 ? -1.530 5.622 -20.865 1.00 91.88 233 GLU A C 1
ATOM 1863 O O . GLU A 1 233 ? -2.453 4.899 -20.476 1.00 91.88 233 GLU A O 1
ATOM 1868 N N . PHE A 1 234 ? -0.433 5.828 -20.127 1.00 92.69 234 PHE A N 1
ATOM 1869 C CA . PHE A 1 234 ? -0.238 5.245 -18.802 1.00 92.69 234 PHE A CA 1
ATOM 1870 C C . PHE A 1 234 ? -1.161 5.840 -17.730 1.00 92.69 234 PHE A C 1
ATOM 1872 O O . PHE A 1 234 ? -1.307 5.234 -16.669 1.00 92.69 234 PHE A O 1
ATOM 1879 N N . GLU A 1 235 ? -1.839 6.969 -17.982 1.00 89.12 235 GLU A N 1
ATOM 1880 C CA . GLU A 1 235 ? -2.805 7.548 -17.033 1.00 89.12 235 GLU A CA 1
ATOM 1881 C C . GLU A 1 235 ? -3.932 6.571 -16.679 1.00 89.12 235 GLU A C 1
ATOM 1883 O O . GLU A 1 235 ? -4.347 6.506 -15.524 1.00 89.12 235 GLU A O 1
ATOM 1888 N N . ARG A 1 236 ? -4.358 5.750 -17.648 1.00 89.12 236 ARG A N 1
ATOM 1889 C CA . ARG A 1 236 ? -5.422 4.740 -17.493 1.00 89.12 236 ARG A CA 1
ATOM 1890 C C . ARG A 1 236 ? -4.980 3.489 -16.723 1.00 89.12 236 ARG A C 1
ATOM 1892 O O . ARG A 1 236 ? -5.795 2.611 -16.453 1.00 89.12 236 ARG A O 1
ATOM 1899 N N . ILE A 1 237 ? -3.680 3.358 -16.456 1.00 92.31 237 ILE A N 1
ATOM 1900 C CA . ILE A 1 237 ? -3.047 2.179 -15.843 1.00 92.31 237 ILE A CA 1
ATOM 1901 C C . ILE A 1 237 ? -1.994 2.578 -14.799 1.00 92.31 237 ILE A C 1
ATOM 1903 O O . ILE A 1 237 ? -1.071 1.817 -14.506 1.00 92.31 237 ILE A O 1
ATOM 1907 N N . LYS A 1 238 ? -2.150 3.766 -14.205 1.00 90.75 238 LYS A N 1
ATOM 1908 C CA . LYS A 1 238 ? -1.200 4.420 -13.283 1.00 90.75 238 LYS A CA 1
ATOM 1909 C C . LYS A 1 238 ? -0.804 3.591 -12.049 1.00 90.75 238 LYS A C 1
ATOM 1911 O O . LYS A 1 238 ? 0.200 3.879 -11.399 1.00 90.75 238 LYS A O 1
ATOM 1916 N N . ASN A 1 239 ? -1.593 2.569 -11.723 1.00 92.38 239 ASN A N 1
ATOM 1917 C CA . ASN A 1 239 ? -1.409 1.685 -10.573 1.00 92.38 239 ASN A CA 1
ATOM 1918 C C . ASN A 1 239 ? -1.027 0.236 -10.958 1.00 92.38 239 ASN A C 1
ATOM 1920 O O . ASN A 1 239 ? -1.115 -0.678 -10.132 1.00 92.38 239 ASN A O 1
ATOM 1924 N N . GLY A 1 240 ? -0.633 0.001 -12.213 1.00 89.25 240 GLY A N 1
ATOM 1925 C CA . GLY A 1 240 ? -0.059 -1.271 -12.665 1.00 89.25 240 GLY A CA 1
ATOM 1926 C C . GLY A 1 240 ? -1.082 -2.349 -13.033 1.00 89.25 240 GLY A C 1
ATOM 1927 O O . GLY A 1 240 ? -0.700 -3.459 -13.398 1.00 89.25 240 GLY A O 1
ATOM 1928 N N . GLY A 1 241 ? -2.381 -2.063 -12.936 1.00 90.50 241 GLY A N 1
ATOM 1929 C CA . GLY A 1 241 ? -3.451 -2.919 -13.452 1.00 90.50 241 GLY A CA 1
ATOM 1930 C C . GLY A 1 241 ? -4.122 -2.320 -14.686 1.00 90.50 241 GLY A C 1
ATOM 1931 O O . GLY A 1 241 ? -3.451 -1.923 -15.633 1.00 90.50 241 GLY A O 1
ATOM 1932 N N . CYS A 1 242 ? -5.454 -2.295 -14.689 1.00 92.81 242 CYS A N 1
ATOM 1933 C CA . CYS A 1 242 ? -6.279 -1.656 -15.718 1.00 92.81 242 CYS A CA 1
ATOM 1934 C C . CYS A 1 242 ? -7.226 -0.611 -15.110 1.00 92.81 242 CYS A C 1
ATOM 1936 O O . CYS A 1 242 ? -7.393 -0.554 -13.897 1.00 92.81 242 CYS A O 1
ATOM 1938 N N . ASN A 1 243 ? -7.939 0.127 -15.956 1.00 92.00 243 ASN A N 1
ATOM 1939 C CA . ASN A 1 243 ? -8.924 1.154 -15.586 1.00 92.00 243 ASN A CA 1
ATOM 1940 C C . ASN A 1 243 ? -10.245 0.626 -14.975 1.00 92.00 243 ASN A C 1
ATOM 1942 O O . ASN A 1 243 ? -11.262 1.313 -14.984 1.00 92.00 243 ASN A O 1
ATOM 1946 N N . GLN A 1 244 ? -10.274 -0.623 -14.505 1.00 92.50 244 GLN A N 1
ATOM 1947 C 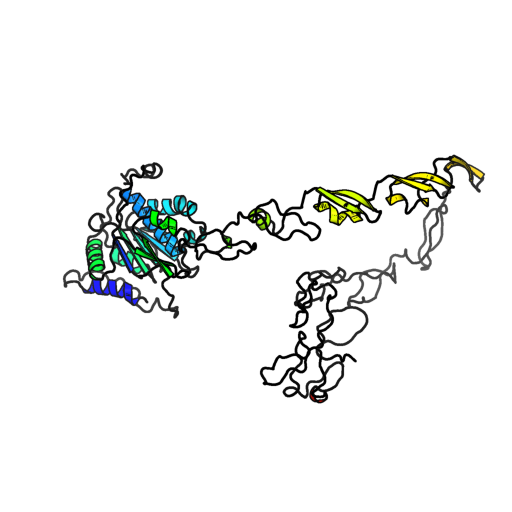CA . GLN A 1 244 ? -11.441 -1.193 -13.822 1.00 92.50 244 GLN A CA 1
ATOM 1948 C C . GLN A 1 244 ? -11.286 -0.976 -12.314 1.00 92.50 244 GLN A C 1
ATOM 1950 O O . GLN A 1 244 ? -10.159 -1.039 -11.833 1.00 92.50 244 GLN A O 1
ATOM 1955 N N . PRO A 1 245 ? -12.362 -0.778 -11.539 1.00 92.06 245 PRO A N 1
ATOM 1956 C CA . PRO A 1 245 ? -12.264 -0.547 -10.094 1.00 92.06 245 PRO A CA 1
ATOM 1957 C C . PRO A 1 245 ? -11.650 -1.748 -9.351 1.00 92.06 245 PRO A C 1
ATOM 1959 O O . PRO A 1 245 ? -11.915 -2.903 -9.699 1.00 92.06 245 PRO A O 1
ATOM 1962 N N . CYS A 1 246 ? -10.861 -1.500 -8.296 1.00 92.19 246 CYS A N 1
ATOM 1963 C CA . CYS A 1 246 ? -10.205 -2.570 -7.534 1.00 92.19 246 CYS A CA 1
ATOM 1964 C C . CYS A 1 246 ? -11.205 -3.484 -6.800 1.00 92.19 246 CYS A C 1
ATOM 1966 O O . CYS A 1 246 ? -11.051 -4.714 -6.838 1.00 92.19 246 CYS A O 1
ATOM 1968 N N . LYS A 1 247 ? -12.229 -2.881 -6.173 1.00 87.94 247 LYS A N 1
ATOM 1969 C CA . LYS A 1 247 ? -13.328 -3.531 -5.424 1.00 87.94 247 LYS A CA 1
ATOM 1970 C C . LYS A 1 247 ? -12.910 -4.412 -4.232 1.00 87.94 247 LYS A C 1
ATOM 1972 O O . LYS A 1 247 ? -13.735 -5.155 -3.709 1.00 87.94 247 LYS A O 1
ATOM 1977 N N . ALA A 1 248 ? -11.655 -4.363 -3.794 1.00 87.81 248 ALA A N 1
ATOM 1978 C CA . ALA A 1 248 ? -11.197 -5.113 -2.626 1.00 87.81 248 ALA A CA 1
ATOM 1979 C C . ALA A 1 248 ? -11.575 -4.400 -1.318 1.00 87.81 248 ALA A C 1
ATOM 1981 O O . ALA A 1 248 ? -11.570 -3.174 -1.271 1.00 87.81 248 ALA A O 1
ATOM 1982 N N . LEU A 1 249 ? -11.868 -5.159 -0.259 1.00 86.88 249 LEU A N 1
ATOM 1983 C CA . LEU A 1 249 ? -12.071 -4.610 1.084 1.00 86.88 249 LEU A CA 1
ATOM 1984 C C . LEU A 1 249 ? -10.722 -4.335 1.755 1.00 86.88 249 LEU A C 1
ATOM 1986 O O . LEU A 1 249 ? -9.850 -5.206 1.811 1.00 86.88 249 LEU A O 1
ATOM 1990 N N . MET A 1 250 ? -10.562 -3.117 2.254 1.00 87.44 250 MET A N 1
ATOM 1991 C CA . MET A 1 250 ? -9.406 -2.664 3.017 1.00 87.44 250 MET A CA 1
ATOM 1992 C C . MET A 1 250 ? -9.534 -3.064 4.498 1.00 87.44 250 MET A C 1
ATOM 1994 O O . MET A 1 250 ? -10.592 -3.488 4.961 1.00 87.44 250 MET A O 1
ATOM 1998 N N . ALA A 1 251 ? -8.438 -2.954 5.259 1.00 80.00 251 ALA A N 1
ATOM 1999 C CA . ALA A 1 251 ? -8.390 -3.350 6.675 1.00 80.00 251 ALA A CA 1
ATOM 2000 C C . ALA A 1 251 ? -9.325 -2.527 7.580 1.00 80.00 251 ALA A C 1
ATOM 2002 O O . ALA A 1 251 ? -9.675 -2.959 8.674 1.00 80.00 251 ALA A O 1
ATOM 2003 N N . ASP A 1 252 ? -9.721 -1.343 7.123 1.00 78.56 252 ASP A N 1
ATOM 2004 C CA . ASP A 1 252 ? -10.681 -0.466 7.782 1.00 78.56 252 ASP A CA 1
ATOM 2005 C C . ASP A 1 252 ? -12.150 -0.814 7.471 1.00 78.56 252 ASP A C 1
ATOM 2007 O O . ASP A 1 252 ? -13.051 -0.240 8.082 1.00 78.56 252 ASP A O 1
ATOM 2011 N N . GLY A 1 253 ? -12.388 -1.779 6.577 1.00 79.12 253 GLY A N 1
ATOM 2012 C CA . GLY A 1 253 ? -13.711 -2.246 6.171 1.00 79.12 253 GLY A CA 1
ATOM 2013 C C . GLY A 1 253 ? -14.308 -1.513 4.968 1.00 79.12 253 GLY A C 1
ATOM 2014 O O . GLY A 1 253 ? -15.379 -1.913 4.508 1.00 79.12 253 GLY A O 1
ATOM 2015 N N . HIS A 1 254 ? -13.647 -0.485 4.424 1.00 85.69 254 HIS A N 1
ATOM 2016 C CA . HIS A 1 254 ? -14.110 0.198 3.212 1.00 85.69 254 HIS A CA 1
ATOM 2017 C C . HIS A 1 254 ? -13.623 -0.497 1.942 1.00 85.69 254 HIS A C 1
ATOM 2019 O O . HIS A 1 254 ? -12.643 -1.242 1.932 1.00 85.69 254 HIS A O 1
ATOM 2025 N N . VAL A 1 255 ? -14.334 -0.261 0.841 1.00 89.50 255 VAL A N 1
ATOM 2026 C CA . VAL A 1 255 ? -13.918 -0.734 -0.481 1.00 89.50 255 VAL A CA 1
ATOM 2027 C C . VAL A 1 255 ? -12.820 0.187 -1.008 1.00 89.50 255 VAL A C 1
ATOM 2029 O O . VAL A 1 255 ? -12.956 1.405 -0.954 1.00 89.50 255 VAL A O 1
ATOM 2032 N N . CYS A 1 256 ? -11.746 -0.396 -1.538 1.00 92.12 256 CYS A N 1
ATOM 2033 C CA . CYS A 1 256 ? -10.639 0.333 -2.145 1.00 92.12 256 CYS A CA 1
ATOM 2034 C C . CYS A 1 256 ? -11.152 1.287 -3.246 1.00 92.12 256 CYS A C 1
ATOM 2036 O O . CYS A 1 256 ? -11.771 0.800 -4.203 1.00 92.12 256 CYS A O 1
ATOM 2038 N N . PRO A 1 257 ? -10.887 2.608 -3.140 1.00 90.25 257 PRO A N 1
ATOM 2039 C CA . PRO A 1 257 ? -11.349 3.603 -4.110 1.00 90.25 257 PRO A CA 1
ATOM 2040 C C . PRO A 1 257 ? -10.510 3.621 -5.397 1.00 90.25 257 PRO A C 1
ATOM 2042 O O . PRO A 1 257 ? -10.905 4.239 -6.383 1.00 90.25 257 PRO A O 1
ATOM 2045 N N . GLU A 1 258 ? -9.353 2.955 -5.401 1.00 92.94 258 GLU A N 1
ATOM 2046 C CA . GLU A 1 258 ? -8.440 2.940 -6.541 1.00 92.94 258 GLU A CA 1
ATOM 2047 C C . GLU A 1 258 ? -8.910 2.014 -7.675 1.00 92.94 258 GLU A C 1
ATOM 2049 O O . GLU A 1 258 ? -9.667 1.050 -7.501 1.00 92.94 258 GLU A O 1
ATOM 2054 N N . GLU A 1 259 ? -8.383 2.282 -8.869 1.00 93.62 259 GLU A N 1
ATOM 2055 C CA . GLU A 1 259 ? -8.449 1.370 -10.011 1.00 93.62 259 GLU A CA 1
ATOM 2056 C C . GLU A 1 259 ? -7.649 0.086 -9.742 1.00 93.62 259 GLU A C 1
ATOM 2058 O O . GLU A 1 259 ? -6.919 -0.043 -8.761 1.00 93.62 259 GLU A O 1
ATOM 2063 N N . CYS A 1 260 ? -7.774 -0.897 -10.624 1.00 94.12 260 CYS A N 1
ATOM 2064 C CA . CYS A 1 260 ? -7.135 -2.189 -10.490 1.00 94.12 260 CYS A CA 1
ATOM 2065 C C . CYS A 1 260 ? -5.625 -2.031 -10.310 1.00 94.12 260 CYS A C 1
ATOM 2067 O O . CYS A 1 260 ? -4.938 -1.426 -11.132 1.00 94.12 260 CYS A O 1
ATOM 2069 N N . HIS A 1 261 ? -5.108 -2.668 -9.267 1.00 93.81 261 HIS A N 1
ATOM 2070 C CA . HIS A 1 261 ? -3.702 -2.624 -8.907 1.00 93.81 261 HIS A CA 1
ATOM 2071 C C . HIS A 1 261 ? -3.253 -3.958 -8.311 1.00 93.81 261 HIS A C 1
ATOM 2073 O O . HIS A 1 261 ? -4.074 -4.777 -7.888 1.00 93.81 261 HIS A O 1
ATOM 2079 N N . HIS A 1 262 ? -1.937 -4.158 -8.260 1.00 90.44 262 HIS A N 1
ATOM 2080 C CA . HIS A 1 262 ? -1.309 -5.283 -7.556 1.00 90.44 262 HIS A CA 1
ATOM 2081 C C . HIS A 1 262 ? -0.557 -4.836 -6.290 1.00 90.44 262 HIS A C 1
ATOM 2083 O O . HIS A 1 262 ? -0.084 -5.676 -5.529 1.00 90.44 262 HIS A O 1
ATOM 2089 N N . GLY A 1 263 ? -0.452 -3.520 -6.060 1.00 87.12 263 GLY A N 1
ATOM 2090 C CA . GLY A 1 263 ? 0.167 -2.948 -4.868 1.00 87.12 263 GLY A CA 1
ATOM 2091 C C . GLY A 1 263 ? -0.638 -3.190 -3.586 1.00 87.12 263 GLY A C 1
ATOM 2092 O O . GLY A 1 263 ? -1.793 -3.620 -3.621 1.00 87.12 263 GLY A O 1
ATOM 2093 N N . SER A 1 264 ? -0.013 -2.921 -2.439 1.00 89.19 264 SER A N 1
ATOM 2094 C CA . SER A 1 264 ? -0.592 -3.187 -1.120 1.00 89.19 264 SER A CA 1
ATOM 2095 C C . SER A 1 264 ? -1.642 -2.146 -0.734 1.00 89.19 264 SER A C 1
ATOM 2097 O O . SER A 1 264 ? -1.360 -0.953 -0.716 1.00 89.19 264 SER A O 1
ATOM 2099 N N . HIS A 1 265 ? -2.816 -2.592 -0.281 1.00 89.19 265 HIS A N 1
ATOM 2100 C CA . HIS A 1 265 ? -3.864 -1.709 0.254 1.00 89.19 265 HIS A CA 1
ATOM 2101 C C . HIS A 1 265 ? -3.445 -0.915 1.504 1.00 89.19 265 HIS A C 1
ATOM 2103 O O . HIS A 1 265 ? -4.168 -0.018 1.916 1.00 89.19 265 HIS A O 1
ATOM 2109 N N . LYS A 1 266 ? -2.282 -1.210 2.103 1.00 86.38 266 LYS A N 1
ATOM 2110 C CA . LYS A 1 266 ? -1.708 -0.399 3.191 1.00 86.38 266 LYS A CA 1
ATOM 2111 C C . LYS A 1 266 ? -1.234 0.983 2.727 1.00 86.38 266 LYS A C 1
ATOM 2113 O O . LYS A 1 266 ? -1.134 1.881 3.549 1.00 86.38 266 LYS A O 1
ATOM 2118 N N . GLU A 1 267 ? -0.906 1.133 1.444 1.00 87.69 267 GLU A N 1
ATOM 2119 C CA . GLU A 1 267 ? -0.476 2.411 0.852 1.00 87.69 267 GLU A CA 1
ATOM 2120 C C . GLU A 1 267 ? -1.666 3.255 0.369 1.00 87.69 267 GLU A C 1
ATOM 2122 O O . GLU A 1 267 ? -1.499 4.428 0.046 1.00 87.69 267 GLU A O 1
ATOM 2127 N N . VAL A 1 268 ? -2.865 2.665 0.320 1.00 89.69 268 VAL A N 1
ATOM 2128 C CA . VAL A 1 268 ? -4.092 3.338 -0.111 1.00 89.69 268 VAL A CA 1
ATOM 2129 C C . VAL A 1 268 ? -4.735 4.028 1.088 1.00 89.69 268 VAL A C 1
ATOM 2131 O O . VAL A 1 268 ? -4.960 3.411 2.128 1.00 89.69 268 VAL A O 1
ATOM 2134 N N . VAL A 1 269 ? -5.050 5.313 0.935 1.00 87.88 269 VAL A N 1
ATOM 2135 C CA . VAL A 1 269 ? -5.689 6.123 1.979 1.00 87.88 269 VAL A CA 1
ATOM 2136 C C . VAL A 1 269 ? -7.198 6.154 1.749 1.00 87.88 269 VAL A C 1
ATOM 2138 O O . VAL A 1 269 ? -7.666 6.555 0.685 1.00 87.88 269 VAL A O 1
ATOM 2141 N N . CYS A 1 270 ? -7.971 5.743 2.755 1.00 88.19 270 CYS A N 1
ATOM 2142 C CA . CYS A 1 270 ? -9.429 5.776 2.697 1.00 88.19 270 CYS A CA 1
ATOM 2143 C C . CYS A 1 270 ? -9.982 7.142 3.139 1.00 88.19 270 CYS A C 1
ATOM 2145 O O . CYS A 1 270 ? -9.835 7.540 4.298 1.00 88.19 270 CYS A O 1
ATOM 2147 N N . HIS A 1 271 ? -10.664 7.838 2.224 1.00 86.75 271 HIS A N 1
ATOM 2148 C CA . HIS A 1 271 ? -11.299 9.145 2.460 1.00 86.75 271 HIS A CA 1
ATOM 2149 C C . HIS A 1 271 ? -12.821 9.072 2.684 1.00 86.75 271 HIS A C 1
ATOM 2151 O O . HIS A 1 271 ? -13.494 10.110 2.775 1.00 86.75 271 HIS A O 1
ATOM 2157 N N . GLU A 1 272 ? -13.368 7.862 2.800 1.00 86.44 272 GLU A N 1
ATOM 2158 C CA . GLU A 1 272 ? -14.778 7.644 3.121 1.00 86.44 272 GLU A CA 1
ATOM 2159 C C . GLU A 1 272 ? -15.102 8.062 4.560 1.00 86.44 272 GLU A C 1
ATOM 2161 O O . GLU A 1 272 ? -14.220 8.180 5.423 1.00 86.44 272 GLU A O 1
ATOM 2166 N N . SER A 1 273 ? -16.386 8.313 4.824 1.00 86.12 273 SER A N 1
ATOM 2167 C CA . SER A 1 273 ? -16.877 8.522 6.189 1.00 86.12 273 SER A CA 1
ATOM 2168 C C . SER A 1 273 ? -16.575 7.296 7.046 1.00 86.12 273 SER A C 1
ATOM 2170 O O . SER A 1 273 ? -16.737 6.154 6.604 1.00 86.12 273 SER A O 1
ATOM 2172 N N . CYS A 1 274 ? -16.121 7.516 8.278 1.00 86.19 274 CYS A N 1
ATOM 2173 C CA . CYS A 1 274 ? -15.786 6.417 9.167 1.00 86.19 274 CYS A CA 1
ATOM 2174 C C . CYS A 1 274 ? -17.050 5.624 9.554 1.00 86.19 274 CYS A C 1
ATOM 2176 O O . CYS A 1 274 ? -17.937 6.133 10.236 1.00 86.19 274 CYS A O 1
ATOM 2178 N N . ASN A 1 275 ? -17.094 4.350 9.152 1.00 80.75 275 ASN A N 1
ATOM 2179 C CA . ASN A 1 275 ? -18.194 3.422 9.446 1.00 80.75 275 ASN A CA 1
ATOM 2180 C C . ASN A 1 275 ? -17.874 2.494 10.630 1.00 80.75 275 ASN A C 1
ATOM 2182 O O . ASN A 1 275 ? -18.494 1.442 10.795 1.00 80.75 275 ASN A O 1
ATOM 2186 N N . ARG A 1 276 ? -16.870 2.840 11.445 1.00 81.06 276 ARG A N 1
ATOM 2187 C CA . ARG A 1 276 ? -16.525 2.038 12.621 1.00 81.06 276 ARG A CA 1
ATOM 2188 C C . ARG A 1 276 ? -17.638 2.097 13.645 1.00 81.06 276 ARG A C 1
ATOM 2190 O O . ARG A 1 276 ? -18.193 3.155 13.932 1.00 81.06 276 ARG A O 1
ATOM 2197 N N . ILE A 1 277 ? -17.887 0.941 14.243 1.00 75.31 277 ILE A N 1
ATOM 2198 C CA . ILE A 1 277 ? -18.849 0.794 15.323 1.00 75.31 277 ILE A CA 1
ATOM 2199 C C . ILE A 1 277 ? -18.345 1.621 16.508 1.00 75.31 277 ILE A C 1
ATOM 2201 O O . ILE A 1 277 ? -17.258 1.374 17.038 1.00 75.31 277 ILE A O 1
ATOM 2205 N N . ARG A 1 278 ? -19.121 2.637 16.893 1.00 78.81 278 ARG A N 1
ATOM 2206 C CA . ARG A 1 278 ? -18.876 3.405 18.113 1.00 78.81 278 ARG A CA 1
ATOM 2207 C C . ARG A 1 278 ? -19.184 2.547 19.353 1.00 78.81 278 ARG A C 1
ATOM 2209 O O . ARG A 1 278 ? -19.835 1.508 19.238 1.00 78.81 278 ARG A O 1
ATOM 2216 N N . PRO A 1 279 ? -18.698 2.935 20.546 1.00 77.31 279 PRO A N 1
ATOM 2217 C CA . PRO A 1 279 ? -19.073 2.272 21.793 1.00 77.31 279 PRO A CA 1
ATOM 2218 C C . PRO A 1 279 ? -20.593 2.099 21.922 1.00 77.31 279 PRO A C 1
ATOM 2220 O O . PRO A 1 279 ? -21.349 2.937 21.448 1.00 77.31 279 PRO A O 1
ATOM 2223 N N . SER A 1 280 ? -21.046 1.043 22.600 1.00 74.56 280 SER A N 1
ATOM 2224 C CA . SER A 1 280 ? -22.457 0.614 22.619 1.00 74.56 280 SER A CA 1
ATOM 2225 C C . SER A 1 280 ? -23.472 1.654 23.115 1.00 74.56 280 SER A C 1
ATOM 2227 O O . SER A 1 280 ? -24.653 1.524 22.824 1.00 74.56 280 SER A O 1
ATOM 2229 N N . HIS A 1 281 ? -23.032 2.669 23.860 1.00 74.31 281 HIS A N 1
ATOM 2230 C CA . HIS A 1 281 ? -23.871 3.775 24.339 1.00 74.31 281 HIS A CA 1
ATOM 2231 C C . HIS A 1 281 ? -24.046 4.898 23.303 1.00 74.31 281 HIS A C 1
ATOM 2233 O O . HIS A 1 281 ? -24.764 5.859 23.556 1.00 74.31 281 HIS A O 1
ATOM 2239 N N . CYS A 1 282 ? -23.359 4.814 22.163 1.00 83.50 282 CYS A N 1
ATOM 2240 C CA . CYS A 1 282 ? -23.314 5.854 21.151 1.00 83.50 282 CYS A CA 1
ATOM 2241 C C . CYS A 1 282 ? -23.815 5.309 19.809 1.00 83.50 282 CYS A C 1
ATOM 2243 O O . CYS A 1 282 ? -23.145 4.510 19.155 1.00 83.50 282 CYS A O 1
ATOM 2245 N N . THR A 1 283 ? -24.984 5.781 19.379 1.00 82.12 283 THR A N 1
ATOM 2246 C CA . THR A 1 283 ? -25.587 5.459 18.075 1.00 82.12 283 THR A CA 1
ATOM 2247 C C . THR A 1 283 ? -25.238 6.480 16.989 1.00 82.12 283 THR A C 1
ATOM 2249 O O . THR A 1 283 ? -25.695 6.352 15.856 1.00 82.12 283 THR A O 1
ATOM 2252 N N . HIS A 1 284 ? -24.443 7.503 17.318 1.00 84.19 284 HIS A N 1
ATOM 2253 C CA . HIS A 1 284 ? -24.116 8.591 16.401 1.00 84.19 284 HIS A CA 1
ATOM 2254 C C . HIS A 1 284 ? -23.058 8.177 15.370 1.00 84.19 284 HIS A C 1
ATOM 2256 O O . HIS A 1 284 ? -22.080 7.501 15.717 1.00 84.19 284 HIS A O 1
ATOM 2262 N N . PRO A 1 285 ? -23.189 8.618 14.106 1.00 81.75 285 PRO A N 1
ATOM 2263 C CA . PRO A 1 285 ? -22.162 8.389 13.101 1.00 81.75 285 PRO A CA 1
ATOM 2264 C C . PRO A 1 285 ? -20.839 9.067 13.489 1.00 81.75 285 PRO A C 1
ATOM 2266 O O . PRO A 1 285 ? -20.770 9.995 14.303 1.00 81.75 285 PRO A O 1
ATOM 2269 N N . CYS A 1 286 ? -19.736 8.577 12.932 1.00 86.19 286 CYS A N 1
ATOM 2270 C CA . CYS A 1 286 ? -18.461 9.263 13.059 1.00 86.19 286 CYS A CA 1
ATOM 2271 C C . CYS A 1 286 ? -18.349 10.364 12.001 1.00 86.19 286 CYS A C 1
ATOM 2273 O O . CYS A 1 286 ? -18.473 10.088 10.813 1.00 86.19 286 CYS A O 1
ATOM 2275 N N . LEU A 1 287 ? -18.116 11.606 12.440 1.00 85.62 287 LEU A N 1
ATOM 2276 C CA . LEU A 1 287 ? -17.954 12.762 11.549 1.00 85.62 287 LEU A CA 1
ATOM 2277 C C . LEU A 1 287 ? -16.569 12.805 10.883 1.00 85.62 287 LEU A C 1
ATOM 2279 O O . LEU A 1 287 ? -16.385 13.485 9.876 1.00 85.62 287 LEU A O 1
ATOM 2283 N N . ASN A 1 288 ? -15.603 12.059 11.424 1.00 86.81 288 ASN A N 1
ATOM 2284 C CA . ASN A 1 288 ? -14.244 12.001 10.903 1.00 86.81 288 ASN A CA 1
ATOM 2285 C C . ASN A 1 288 ? -14.140 11.077 9.688 1.00 86.81 288 ASN A C 1
ATOM 2287 O O . ASN A 1 288 ? -14.906 10.120 9.506 1.00 86.81 288 ASN A O 1
ATOM 2291 N N . LYS A 1 289 ? -13.119 11.335 8.872 1.00 88.12 289 LYS A N 1
ATOM 2292 C CA . LYS A 1 289 ? -12.754 10.447 7.767 1.00 88.12 289 LYS A CA 1
ATOM 2293 C C . LYS A 1 289 ? -12.090 9.178 8.288 1.00 88.12 289 LYS A C 1
ATOM 2295 O O . LYS A 1 289 ? -11.442 9.177 9.337 1.00 88.12 289 LYS A O 1
ATOM 2300 N N . CYS A 1 290 ? -12.228 8.086 7.539 1.00 85.75 290 CYS A N 1
ATOM 2301 C CA . CYS A 1 290 ? -11.725 6.785 7.964 1.00 85.75 290 CYS A CA 1
ATOM 2302 C C . CYS A 1 290 ? -10.218 6.805 8.282 1.00 85.75 290 CYS A C 1
ATOM 2304 O O . CYS A 1 290 ? -9.812 6.308 9.334 1.00 85.75 290 CYS A O 1
ATOM 2306 N N . TYR A 1 291 ? -9.399 7.453 7.441 1.00 86.19 291 TYR A N 1
ATOM 2307 C CA . TYR A 1 291 ? -7.951 7.565 7.666 1.00 86.19 291 TYR A CA 1
ATOM 2308 C C . TYR A 1 291 ? -7.580 8.254 8.995 1.00 86.19 291 TYR A C 1
ATOM 2310 O O . TYR A 1 291 ? -6.610 7.851 9.636 1.00 86.19 291 TYR A O 1
ATOM 2318 N N . GLU A 1 292 ? -8.369 9.229 9.454 1.00 85.31 292 GLU A N 1
ATOM 2319 C CA . GLU A 1 292 ? -8.126 9.964 10.707 1.00 85.31 292 GLU A CA 1
ATOM 2320 C C . GLU A 1 292 ? -8.348 9.068 11.925 1.00 85.31 292 GLU A C 1
ATOM 2322 O O . GLU A 1 292 ? -7.588 9.096 12.891 1.00 85.31 292 GLU A O 1
ATOM 2327 N N . CYS A 1 293 ? -9.371 8.216 11.865 1.00 83.19 293 CYS A N 1
ATOM 2328 C CA . CYS A 1 293 ? -9.596 7.208 12.891 1.00 83.19 293 CYS A CA 1
ATOM 2329 C C . CYS A 1 293 ? -8.579 6.063 12.774 1.00 83.19 293 CYS A C 1
ATOM 2331 O O . CYS A 1 293 ? -8.193 5.480 13.786 1.00 83.19 293 CYS A O 1
ATOM 2333 N N . SER A 1 294 ? -8.159 5.674 11.563 1.00 78.88 294 SER A N 1
ATOM 2334 C CA . SER A 1 294 ? -7.163 4.609 11.336 1.00 78.88 294 SER A CA 1
ATOM 2335 C C . SER A 1 294 ? -5.817 4.910 11.973 1.00 78.88 294 SER A C 1
ATOM 2337 O O . SER A 1 294 ? -5.218 3.991 12.522 1.00 78.88 294 SER A O 1
ATOM 2339 N N . ALA A 1 295 ? -5.387 6.173 11.976 1.00 75.31 295 ALA A N 1
ATOM 2340 C CA . ALA A 1 295 ? -4.153 6.589 12.640 1.00 75.31 295 ALA A CA 1
ATOM 2341 C C . ALA A 1 295 ? -4.140 6.245 14.143 1.00 75.31 295 ALA A C 1
ATOM 2343 O O . ALA A 1 295 ? -3.113 5.824 14.666 1.00 75.31 295 ALA A O 1
ATOM 2344 N N . ASN A 1 296 ? -5.292 6.360 14.811 1.00 74.12 296 ASN A N 1
ATOM 2345 C CA . ASN A 1 296 ? -5.431 6.127 16.252 1.00 74.12 296 ASN A CA 1
ATOM 2346 C C . ASN A 1 296 ? -6.011 4.742 16.597 1.00 74.12 296 ASN A C 1
ATOM 2348 O O . ASN A 1 296 ? -6.095 4.376 17.761 1.00 74.12 296 ASN A O 1
ATOM 2352 N N . GLY A 1 297 ? -6.463 3.967 15.606 1.00 76.38 297 GLY A N 1
ATOM 2353 C CA . GLY A 1 297 ? -7.122 2.669 15.812 1.00 76.38 297 GLY A CA 1
ATOM 2354 C C . GLY A 1 297 ? -8.556 2.735 16.366 1.00 76.38 297 GLY A C 1
ATOM 2355 O O . GLY A 1 297 ? -9.232 1.711 16.415 1.00 76.38 297 GLY A O 1
ATOM 2356 N N . HIS A 1 298 ? -9.069 3.916 16.723 1.00 79.75 298 HIS A N 1
ATOM 2357 C CA . HIS A 1 298 ? -10.416 4.117 17.269 1.00 79.75 298 HIS A CA 1
ATOM 2358 C C . HIS A 1 298 ? -11.000 5.484 16.875 1.00 79.75 298 HIS A C 1
ATOM 2360 O O . HIS A 1 298 ? -10.270 6.408 16.517 1.00 79.75 298 HIS A O 1
ATOM 2366 N N . CYS A 1 299 ? -12.331 5.610 16.918 1.00 84.69 299 CYS A N 1
ATOM 2367 C CA . CYS A 1 299 ? -13.007 6.893 16.705 1.00 84.69 299 CYS A CA 1
ATOM 2368 C C . CYS A 1 299 ? -12.747 7.845 17.886 1.00 84.69 299 CYS A C 1
ATOM 2370 O O . CYS A 1 299 ? -12.648 7.372 19.022 1.00 84.69 299 CYS A O 1
ATOM 2372 N N . PRO A 1 300 ? -12.680 9.169 17.658 1.00 85.06 300 PRO A N 1
ATOM 2373 C CA . PRO A 1 300 ? -12.644 10.137 18.751 1.00 85.06 300 PRO A CA 1
ATOM 2374 C C . PRO A 1 300 ? -13.935 10.075 19.593 1.00 85.06 300 PRO A C 1
ATOM 2376 O O . PRO A 1 300 ? -14.967 9.611 19.085 1.00 85.06 300 PRO A O 1
ATOM 2379 N N . PRO A 1 301 ? -13.909 10.548 20.855 1.00 85.31 301 PRO A N 1
ATOM 2380 C CA . PRO A 1 301 ? -15.101 10.643 21.698 1.00 85.31 301 PRO A CA 1
ATOM 2381 C C . PRO A 1 301 ? -16.249 11.379 20.994 1.00 85.31 301 PRO A C 1
ATOM 2383 O O . PRO A 1 301 ? -16.025 12.289 20.198 1.00 85.31 301 PRO A O 1
ATOM 2386 N N . CYS A 1 302 ? -17.486 10.944 21.236 1.00 86.62 302 CYS A N 1
ATOM 2387 C CA . CYS A 1 302 ? -18.665 11.568 20.643 1.00 86.62 302 CYS A CA 1
ATOM 2388 C C . CYS A 1 302 ? -19.078 12.806 21.445 1.00 86.62 302 CYS A C 1
ATOM 2390 O O . CYS A 1 302 ? -19.425 12.670 22.614 1.00 86.62 302 CYS A O 1
ATOM 2392 N N . THR A 1 303 ? -19.092 13.972 20.801 1.00 86.88 303 THR A N 1
ATOM 2393 C CA . THR A 1 303 ? -19.448 15.264 21.411 1.00 86.88 303 THR A CA 1
ATOM 2394 C C . THR A 1 303 ? -20.905 15.672 21.186 1.00 86.88 303 THR A C 1
ATOM 2396 O O . THR A 1 303 ? -21.295 16.750 21.614 1.00 86.88 303 THR A O 1
ATOM 2399 N N . GLU A 1 304 ? -21.701 14.840 20.505 1.00 85.69 304 GLU A N 1
ATOM 2400 C CA . GLU A 1 304 ? -23.144 15.065 20.338 1.00 85.69 304 GLU A CA 1
ATOM 2401 C C . GLU A 1 304 ? -23.842 15.150 21.699 1.00 85.69 304 GLU A C 1
ATOM 2403 O O . GLU A 1 304 ? -23.569 14.338 22.592 1.00 85.69 304 GLU A O 1
ATOM 2408 N N . GLU A 1 305 ? -24.745 16.117 21.850 1.00 86.31 305 GLU A N 1
ATOM 2409 C CA . GLU A 1 305 ? -25.568 16.259 23.050 1.00 86.31 305 GLU A CA 1
ATOM 2410 C C . GLU A 1 305 ? -26.653 15.183 23.095 1.00 86.31 305 GLU A C 1
ATOM 2412 O O . GLU A 1 305 ? -27.261 14.816 22.090 1.00 86.31 305 GLU A O 1
ATOM 2417 N N . CYS A 1 306 ? -26.893 14.653 24.287 1.00 82.50 306 CYS A N 1
ATOM 2418 C CA . CYS A 1 306 ? -27.843 13.582 24.529 1.00 82.50 306 CYS A CA 1
ATOM 2419 C C . CYS A 1 306 ? -28.581 13.824 25.836 1.00 82.50 306 CYS A C 1
ATOM 2421 O O . CYS A 1 306 ? -27.977 14.209 26.839 1.00 82.50 306 CYS A O 1
ATOM 2423 N N . THR A 1 307 ? -29.873 13.511 25.837 1.00 82.12 307 THR A N 1
ATOM 2424 C CA . THR A 1 307 ? -30.698 13.520 27.041 1.00 82.12 307 THR A CA 1
ATOM 2425 C C . THR A 1 307 ? -31.041 12.090 27.430 1.00 82.12 307 THR A C 1
ATOM 2427 O O . THR A 1 307 ? -31.562 11.338 26.607 1.00 82.12 307 THR A O 1
ATOM 2430 N N . ILE A 1 308 ? -30.764 11.717 28.678 1.00 81.44 308 ILE A N 1
ATOM 2431 C CA . ILE A 1 308 ? -31.143 10.417 29.242 1.00 81.44 308 ILE A CA 1
ATOM 2432 C C . ILE A 1 308 ? -31.992 10.595 30.502 1.00 81.44 308 ILE A C 1
ATOM 2434 O O . ILE A 1 308 ? -31.955 11.651 31.134 1.00 81.44 308 ILE A O 1
ATOM 2438 N N . GLU A 1 309 ? -32.729 9.556 30.885 1.00 80.81 309 GLU A N 1
ATOM 2439 C CA . GLU A 1 309 ? -33.430 9.487 32.170 1.00 80.81 309 GLU A CA 1
ATOM 2440 C C . GLU A 1 309 ? -32.566 8.735 33.190 1.00 80.81 309 GLU A C 1
ATOM 2442 O O . GLU A 1 309 ? -32.066 7.644 32.915 1.00 80.81 309 GLU A O 1
ATOM 2447 N N . LEU A 1 310 ? -32.344 9.359 34.349 1.00 80.88 310 LEU A N 1
ATOM 2448 C CA . LEU A 1 310 ? -31.624 8.781 35.483 1.00 80.88 310 LEU A CA 1
ATOM 2449 C C . LEU A 1 310 ? -32.516 7.781 36.233 1.00 80.88 310 LEU A C 1
ATOM 2451 O O . LEU A 1 310 ? -33.738 7.847 36.142 1.00 80.88 310 LEU A O 1
ATOM 2455 N N . ASP A 1 311 ? -31.919 6.929 37.072 1.00 78.88 311 ASP A N 1
ATOM 2456 C CA . ASP A 1 311 ? -32.652 5.942 37.888 1.00 78.88 311 ASP A CA 1
ATOM 2457 C C . ASP A 1 311 ? -33.692 6.583 38.834 1.00 78.88 311 ASP A C 1
ATOM 2459 O O . ASP A 1 311 ? -34.660 5.940 39.232 1.00 78.88 311 ASP A O 1
ATOM 2463 N N . CYS A 1 312 ? -33.521 7.865 39.182 1.00 80.06 312 CYS A N 1
ATOM 2464 C CA . CYS A 1 312 ? -34.494 8.647 39.951 1.00 80.06 312 CYS A CA 1
ATOM 2465 C C . CYS A 1 312 ? -35.659 9.216 39.114 1.00 80.06 312 CYS A C 1
ATOM 2467 O O . CYS A 1 312 ? -36.506 9.914 39.663 1.00 80.06 312 CYS A O 1
ATOM 2469 N N . GLY A 1 313 ? -35.698 8.958 37.802 1.00 79.38 313 GLY A N 1
ATOM 2470 C CA . GLY A 1 313 ? -36.714 9.447 36.861 1.00 79.38 313 GLY A CA 1
ATOM 2471 C C . GLY A 1 313 ? -36.463 10.852 36.296 1.00 79.38 313 GLY A C 1
ATOM 2472 O O . GLY A 1 313 ? -37.199 11.298 35.419 1.00 79.38 313 GLY A O 1
ATOM 2473 N N . HIS A 1 314 ? -35.429 11.562 36.759 1.00 81.62 314 HIS A N 1
ATOM 2474 C CA . HIS A 1 314 ? -35.088 12.900 36.264 1.00 81.62 314 HIS A CA 1
ATOM 2475 C C . HIS A 1 314 ? -34.251 12.851 34.981 1.00 81.62 314 HIS A C 1
ATOM 2477 O O . HIS A 1 314 ? -33.425 11.956 34.791 1.00 81.62 314 HIS A O 1
ATOM 2483 N N . LYS A 1 315 ? -34.430 13.850 34.110 1.00 83.00 315 LYS A N 1
ATOM 2484 C CA . LYS A 1 315 ? -33.684 13.970 32.851 1.00 83.00 315 LYS A CA 1
ATOM 2485 C C . LYS A 1 315 ? -32.333 14.639 33.075 1.00 83.00 315 LYS A C 1
ATOM 2487 O O . LYS A 1 315 ? -32.245 15.651 33.762 1.00 83.00 315 LYS A O 1
ATOM 2492 N N . TYR A 1 316 ? -31.298 14.107 32.441 1.00 82.75 316 TYR A N 1
ATOM 2493 C CA . TYR A 1 316 ? -29.973 14.712 32.371 1.00 82.75 316 TYR A CA 1
ATOM 2494 C C . TYR A 1 316 ? -29.597 14.950 30.911 1.00 82.75 316 TYR A C 1
ATOM 2496 O O . TYR A 1 316 ? -29.726 14.034 30.099 1.00 82.75 316 TYR A O 1
ATOM 2504 N N . THR A 1 317 ? -29.089 16.143 30.595 1.00 82.62 317 THR A N 1
ATOM 2505 C CA . THR A 1 317 ? -28.540 16.482 29.275 1.00 82.62 317 THR A CA 1
ATOM 2506 C C . THR A 1 317 ? -27.035 16.703 29.386 1.00 82.62 317 THR A C 1
ATOM 2508 O O . THR A 1 317 ? -26.587 17.504 30.206 1.00 82.62 317 THR A O 1
ATOM 2511 N N . GLY A 1 318 ? -26.257 16.007 28.559 1.00 83.94 318 GLY A N 1
ATOM 2512 C CA . GLY A 1 318 ? -24.801 16.150 28.491 1.00 83.94 318 GLY A CA 1
ATOM 2513 C C . GLY A 1 318 ? -24.224 15.543 27.213 1.00 83.94 318 GLY A C 1
ATOM 2514 O O . GLY A 1 318 ? -24.970 15.117 26.330 1.00 83.94 318 GLY A O 1
ATOM 2515 N N . GLN A 1 319 ? -22.896 15.500 27.094 1.00 86.94 319 GLN A N 1
ATOM 2516 C CA . GLN A 1 319 ? -22.247 14.921 25.914 1.00 86.94 319 GLN A CA 1
ATOM 2517 C C . GLN A 1 319 ? -22.356 13.394 25.918 1.00 86.94 319 GLN A C 1
ATOM 2519 O O . GLN A 1 319 ? -22.230 12.737 26.954 1.00 86.94 319 GLN A O 1
ATOM 2524 N N . CYS A 1 320 ? -22.538 12.806 24.735 1.00 85.06 320 CYS A N 1
ATOM 2525 C CA . CYS A 1 320 ? -22.685 11.362 24.563 1.00 85.06 320 CYS A CA 1
ATOM 2526 C C . CYS A 1 320 ? -21.520 10.560 25.174 1.00 85.06 320 CYS A C 1
ATOM 2528 O O . CYS A 1 320 ? -21.745 9.489 25.739 1.00 85.06 320 CYS A O 1
ATOM 2530 N N . CYS A 1 321 ? -20.287 11.077 25.107 1.00 82.75 321 CYS A N 1
ATOM 2531 C CA . CYS A 1 321 ? -19.113 10.435 25.704 1.00 82.75 321 CYS A CA 1
ATOM 2532 C C . CYS A 1 321 ? -19.140 10.352 27.236 1.00 82.75 321 CYS A C 1
ATOM 2534 O O . CYS A 1 321 ? -18.463 9.489 27.798 1.00 82.75 321 CYS A O 1
ATOM 2536 N N . ASP A 1 322 ? -19.924 11.201 27.900 1.00 81.88 322 ASP A N 1
ATOM 2537 C CA . ASP A 1 322 ? -19.990 11.280 29.361 1.00 81.88 322 ASP A CA 1
ATOM 2538 C C . ASP A 1 322 ? -21.081 10.368 29.942 1.00 81.88 322 ASP A C 1
ATOM 2540 O O . ASP A 1 322 ? -21.027 10.005 31.120 1.00 81.88 322 ASP A O 1
ATOM 2544 N N . ILE A 1 323 ? -22.017 9.906 29.101 1.00 78.38 323 ILE A N 1
ATOM 2545 C CA . ILE A 1 323 ? -23.125 9.012 29.476 1.00 78.38 323 ILE A CA 1
ATOM 2546 C C . ILE A 1 323 ? -22.659 7.751 30.221 1.00 78.38 323 ILE A C 1
ATOM 2548 O O . ILE A 1 323 ? -23.264 7.417 31.231 1.00 78.38 323 ILE A O 1
ATOM 2552 N N . PRO A 1 324 ? -21.590 7.029 29.836 1.00 72.88 324 PRO A N 1
ATOM 2553 C CA . PRO A 1 324 ? -21.157 5.847 30.591 1.00 72.88 324 PRO A CA 1
ATOM 2554 C C . PRO A 1 324 ? -20.764 6.136 32.046 1.00 72.88 324 PRO A C 1
ATOM 2556 O O . P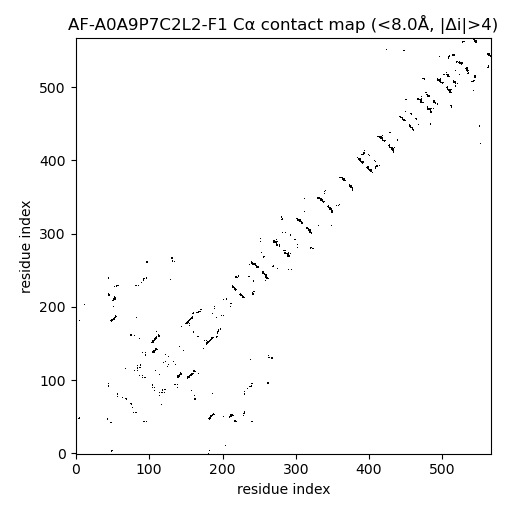RO A 1 324 ? -20.798 5.236 32.882 1.00 72.88 324 PRO A O 1
ATOM 2559 N N . ASN A 1 325 ? -20.381 7.378 32.357 1.00 74.12 325 ASN A N 1
ATOM 2560 C CA . ASN A 1 325 ? -20.023 7.811 33.707 1.00 74.12 325 ASN A CA 1
ATOM 2561 C C . ASN A 1 325 ? -21.206 8.438 34.461 1.00 74.12 325 ASN A C 1
ATOM 2563 O O . ASN A 1 325 ? -21.040 8.860 35.606 1.00 74.12 325 ASN A O 1
ATOM 2567 N N . ILE A 1 326 ? -22.401 8.461 33.867 1.00 69.75 326 ILE A N 1
ATOM 2568 C CA . ILE A 1 326 ? -23.582 9.120 34.429 1.00 69.75 326 ILE A CA 1
ATOM 2569 C C . ILE A 1 326 ? -24.050 8.505 35.747 1.00 69.75 326 ILE A C 1
ATOM 2571 O O . ILE A 1 326 ? -24.491 9.229 36.631 1.00 69.75 326 ILE A O 1
ATOM 2575 N N . HIS A 1 327 ? -23.845 7.201 35.956 1.00 63.12 327 HIS A N 1
ATOM 2576 C CA . HIS A 1 327 ? -24.155 6.545 37.234 1.00 63.12 327 HIS A CA 1
ATOM 2577 C C . HIS A 1 327 ? -23.292 7.062 38.403 1.00 63.12 327 HIS A C 1
ATOM 2579 O O . HIS A 1 327 ? -23.618 6.824 39.562 1.00 63.12 327 HIS A O 1
ATOM 2585 N N . LYS A 1 328 ? -22.189 7.778 38.125 1.00 64.12 328 LYS A N 1
ATOM 2586 C CA . LYS A 1 328 ? -21.394 8.496 39.140 1.00 64.12 328 LYS A CA 1
ATOM 2587 C C . LYS A 1 328 ? -21.853 9.941 39.338 1.00 64.12 328 LYS A C 1
ATOM 2589 O O . LYS A 1 328 ? -21.414 10.592 40.286 1.00 64.12 328 LYS A O 1
ATOM 2594 N N . THR A 1 329 ? -22.682 10.466 38.439 1.00 69.50 329 THR A N 1
ATOM 2595 C CA . THR A 1 329 ? -23.191 11.833 38.539 1.00 69.50 329 THR A CA 1
ATOM 2596 C C . THR A 1 329 ? -24.385 11.870 39.480 1.00 69.50 329 THR A C 1
ATOM 2598 O O . THR A 1 329 ? -25.284 11.033 39.439 1.00 69.50 329 THR A O 1
ATOM 2601 N N . LYS A 1 330 ? -24.358 12.834 40.395 1.00 74.88 330 LYS A N 1
ATOM 2602 C CA . LYS A 1 330 ? -25.376 13.001 41.425 1.00 74.88 330 LYS A CA 1
ATOM 2603 C C . LYS A 1 330 ? -26.507 13.863 40.871 1.00 74.88 330 LYS A C 1
ATOM 2605 O O . LYS A 1 330 ? -26.244 14.975 40.424 1.00 74.88 330 LYS A O 1
ATOM 2610 N N . CYS A 1 331 ? -27.749 13.379 40.923 1.00 79.75 331 CYS A N 1
ATOM 2611 C CA . CYS A 1 331 ? -28.913 14.154 40.487 1.00 79.75 331 CYS A CA 1
ATOM 2612 C C . CYS A 1 331 ? -29.106 15.392 41.382 1.00 79.75 331 CYS A C 1
ATOM 2614 O O . CYS A 1 331 ? -29.317 15.255 42.589 1.00 79.75 331 CYS A O 1
ATOM 2616 N N . THR A 1 332 ? -29.026 16.591 40.799 1.00 79.00 332 THR A N 1
ATOM 2617 C CA . THR A 1 332 ? -29.121 17.876 41.513 1.00 79.00 332 THR A CA 1
ATOM 2618 C C . THR A 1 332 ? -30.507 18.513 41.479 1.00 79.00 332 THR A C 1
ATOM 2620 O O . THR A 1 332 ? -30.649 19.618 41.996 1.00 79.00 332 THR A O 1
ATOM 2623 N N . GLU A 1 333 ? -31.505 17.850 40.887 1.00 80.25 333 GLU A N 1
ATOM 2624 C CA . GLU A 1 333 ? -32.888 18.339 40.891 1.00 80.25 333 GLU A CA 1
ATOM 2625 C C . GLU A 1 333 ? -33.383 18.514 42.340 1.00 80.25 333 GLU A C 1
ATOM 2627 O O . GLU A 1 333 ? -33.167 17.612 43.162 1.00 80.25 333 GLU A O 1
ATOM 2632 N N . PRO A 1 334 ? -33.976 19.672 42.687 1.00 80.06 334 PRO A N 1
ATOM 2633 C CA . PRO A 1 334 ? -34.470 19.941 44.030 1.00 80.06 334 PRO A CA 1
ATOM 2634 C C . PRO A 1 334 ? -35.747 19.140 44.303 1.00 80.06 334 PRO A C 1
ATOM 2636 O O . PRO A 1 334 ? -36.723 19.229 43.561 1.00 80.06 334 PRO A O 1
ATOM 2639 N N . VAL A 1 335 ? -35.751 18.386 45.400 1.00 84.81 335 VAL A N 1
ATOM 2640 C CA . VAL A 1 335 ? -36.882 17.571 45.858 1.00 84.81 335 VAL A CA 1
ATOM 2641 C C . VAL A 1 335 ? -37.225 17.975 47.292 1.00 84.81 335 VAL A C 1
ATOM 2643 O O . VAL A 1 335 ? -36.330 18.192 48.110 1.00 84.81 335 VAL A O 1
ATOM 2646 N N . GLU A 1 336 ? -38.513 18.102 47.604 1.00 80.31 336 GLU A N 1
ATOM 2647 C CA . GLU A 1 336 ? -38.975 18.371 48.970 1.00 80.31 336 GLU A CA 1
ATOM 2648 C C . GLU A 1 336 ? -38.891 17.089 49.815 1.00 80.31 336 GLU A C 1
ATOM 2650 O O . GLU A 1 336 ? -39.412 16.043 49.422 1.00 80.31 336 GLU A O 1
ATOM 2655 N N . ALA A 1 337 ? -38.228 17.159 50.971 1.00 77.69 337 ALA A N 1
ATOM 2656 C CA . ALA A 1 337 ? -38.090 16.038 51.896 1.00 77.69 337 ALA A CA 1
ATOM 2657 C C . ALA A 1 337 ? -38.301 16.475 53.352 1.00 77.69 337 ALA A C 1
ATOM 2659 O O . ALA A 1 337 ? -37.903 17.568 53.759 1.00 77.69 337 ALA A O 1
ATOM 2660 N N . THR A 1 338 ? -38.897 15.593 54.155 1.00 76.38 338 THR A N 1
ATOM 2661 C CA . THR A 1 338 ? -39.069 15.790 55.600 1.00 76.38 338 THR A CA 1
ATOM 2662 C C . THR A 1 338 ? -37.872 15.198 56.344 1.00 76.38 338 THR A C 1
ATOM 2664 O O . THR A 1 338 ? -37.587 14.005 56.235 1.00 76.38 338 THR A O 1
ATOM 2667 N N . LEU A 1 339 ? -37.151 16.039 57.085 1.00 76.12 339 LEU A N 1
ATOM 2668 C CA . LEU A 1 339 ? -35.989 15.661 57.890 1.00 76.12 339 LEU A CA 1
ATOM 2669 C C . LEU A 1 339 ? -36.411 14.853 59.127 1.00 76.12 339 LEU A C 1
ATOM 2671 O O . LEU A 1 339 ? -37.553 14.922 59.579 1.00 76.12 339 LEU A O 1
ATOM 2675 N N . SER A 1 340 ? -35.467 14.133 59.736 1.00 68.94 340 SER A N 1
ATOM 2676 C CA . SER A 1 340 ? -35.705 13.302 60.930 1.00 68.94 340 SER A CA 1
ATOM 2677 C C . SER A 1 340 ? -36.153 14.089 62.171 1.00 68.94 340 SER A C 1
ATOM 2679 O O . SER A 1 340 ? -36.767 13.519 63.068 1.00 68.94 340 SER A O 1
ATOM 2681 N N . CYS A 1 341 ? -35.909 15.403 62.207 1.00 67.50 341 CYS A N 1
ATOM 2682 C CA . CYS A 1 341 ? -36.434 16.320 63.223 1.00 67.50 341 CYS A CA 1
ATOM 2683 C C . CYS A 1 341 ? -37.887 16.775 62.972 1.00 67.50 341 CYS A C 1
ATOM 2685 O O . CYS A 1 341 ? -38.429 17.524 63.779 1.00 67.50 341 CYS A O 1
ATOM 2687 N N . GLY A 1 342 ? -38.518 16.339 61.874 1.00 66.00 342 GLY A N 1
ATOM 2688 C CA . GLY A 1 342 ? -39.902 16.664 61.513 1.00 66.00 342 GLY A CA 1
ATOM 2689 C C . GLY A 1 342 ? -40.081 17.915 60.641 1.00 66.00 342 GLY A C 1
ATOM 2690 O O . GLY A 1 342 ? -41.208 18.232 60.275 1.00 66.00 342 GLY A O 1
ATOM 2691 N N . HIS A 1 343 ? -39.002 18.617 60.281 1.00 68.69 343 HIS A N 1
ATOM 2692 C CA . HIS A 1 343 ? -39.046 19.821 59.438 1.00 68.69 343 HIS A CA 1
ATOM 2693 C C . HIS A 1 343 ? -38.883 19.505 57.939 1.00 68.69 343 HIS A C 1
ATOM 2695 O O . HIS A 1 343 ? -38.098 18.630 57.576 1.00 68.69 343 HIS A O 1
ATOM 2701 N N . ASN A 1 344 ? -39.569 20.247 57.059 1.00 73.00 344 ASN A N 1
ATOM 2702 C CA . ASN A 1 344 ? -39.439 20.110 55.600 1.00 73.00 344 ASN A CA 1
ATOM 2703 C C . ASN A 1 344 ? -38.297 20.974 55.045 1.00 73.00 344 ASN A C 1
ATOM 2705 O O . ASN A 1 344 ? -38.144 22.135 55.428 1.00 73.00 344 ASN A O 1
ATOM 2709 N N . ALA A 1 345 ? -37.535 20.428 54.098 1.00 74.75 345 ALA A N 1
ATOM 2710 C CA . ALA A 1 345 ? -36.482 21.140 53.380 1.00 74.75 345 ALA A CA 1
ATOM 2711 C C . ALA A 1 345 ? -36.415 20.702 51.908 1.00 74.75 345 ALA A C 1
ATOM 2713 O O . ALA A 1 345 ? -36.686 19.550 51.574 1.00 74.75 345 ALA A O 1
ATOM 2714 N N . TYR A 1 346 ? -36.007 21.620 51.027 1.00 77.56 346 TYR A N 1
ATOM 2715 C CA . TYR A 1 346 ? -35.639 21.289 49.650 1.00 77.56 346 TYR A CA 1
ATOM 2716 C C . TYR A 1 346 ? -34.189 20.816 49.619 1.00 77.56 346 TYR A C 1
ATOM 2718 O O . TYR A 1 346 ? -33.278 21.565 49.978 1.00 77.56 346 TYR A O 1
ATOM 2726 N N . VAL A 1 347 ? -33.979 19.579 49.187 1.00 82.81 347 VAL A N 1
ATOM 2727 C CA . VAL A 1 347 ? -32.661 18.936 49.118 1.00 82.81 347 VAL A CA 1
ATOM 2728 C C . VAL A 1 347 ? -32.404 18.442 47.701 1.00 82.81 347 VAL A C 1
ATOM 2730 O O . VAL A 1 347 ? -33.337 18.279 46.911 1.00 82.81 347 VAL A O 1
ATOM 2733 N N . LYS A 1 348 ? -31.141 18.211 47.333 1.00 85.06 348 LYS A N 1
ATOM 2734 C CA . LYS A 1 348 ? -30.845 17.635 46.012 1.00 85.06 348 LYS A CA 1
ATOM 2735 C C . LYS A 1 348 ? -31.306 16.180 45.993 1.00 85.06 348 LYS A C 1
ATOM 2737 O O . LYS A 1 348 ? -31.121 15.465 46.975 1.00 85.06 348 LYS A O 1
ATOM 2742 N N . CYS A 1 349 ? -31.846 15.711 44.871 1.00 81.31 349 CYS A N 1
ATOM 2743 C CA . CYS A 1 349 ? -32.399 14.359 44.744 1.00 81.31 349 CYS A CA 1
ATOM 2744 C C . CYS A 1 349 ? -31.467 13.246 45.272 1.00 81.31 349 CYS A C 1
ATOM 2746 O O . CYS A 1 349 ? -31.954 12.306 45.896 1.00 81.31 349 CYS A O 1
ATOM 2748 N N . PHE A 1 350 ? -30.142 13.336 45.082 1.00 80.44 350 PHE A N 1
ATOM 2749 C CA . PHE A 1 350 ? -29.198 12.328 45.602 1.00 80.44 350 PHE A CA 1
ATOM 2750 C C . PHE A 1 350 ? -29.059 12.310 47.141 1.00 80.44 350 PHE A C 1
ATOM 2752 O O . PHE A 1 350 ? -28.597 11.318 47.700 1.00 80.44 350 PHE A O 1
ATOM 2759 N N . GLU A 1 351 ? -29.420 13.395 47.828 1.00 78.62 351 GLU A N 1
ATOM 2760 C CA . GLU A 1 351 ? -29.295 13.557 49.288 1.00 78.62 351 GLU A CA 1
ATOM 2761 C C . GLU A 1 351 ? -30.473 12.914 50.037 1.00 78.62 351 GLU A C 1
ATOM 2763 O O . GLU A 1 351 ? -30.382 12.646 51.234 1.00 78.62 351 GLU A O 1
ATOM 2768 N N . THR A 1 352 ? -31.549 12.572 49.321 1.00 72.94 352 THR A N 1
ATOM 2769 C CA . THR A 1 352 ? -32.754 11.929 49.875 1.00 72.94 352 THR A CA 1
ATOM 2770 C C . THR A 1 352 ? -32.497 10.551 50.495 1.00 72.94 352 THR A C 1
ATOM 2772 O O . THR A 1 352 ? -33.247 10.123 51.366 1.00 72.94 352 THR A O 1
ATOM 2775 N N . GLN A 1 353 ? -31.418 9.861 50.109 1.00 70.50 353 GLN A N 1
ATOM 2776 C CA . GLN A 1 353 ? -31.051 8.558 50.680 1.00 70.50 353 GLN A CA 1
ATOM 2777 C C . GLN A 1 353 ? -30.407 8.665 52.072 1.00 70.50 353 GLN A C 1
ATOM 2779 O O . GLN A 1 353 ? -30.325 7.665 52.782 1.00 70.50 353 GLN A O 1
ATOM 2784 N N . ASN A 1 354 ? -29.939 9.854 52.473 1.00 68.31 354 ASN A N 1
ATOM 2785 C CA . ASN A 1 354 ? -29.297 10.072 53.768 1.00 68.31 354 ASN A CA 1
ATOM 2786 C C . ASN A 1 354 ? -29.732 11.404 54.395 1.00 68.31 354 ASN A C 1
ATOM 2788 O O . ASN A 1 354 ? -28.920 12.282 54.689 1.00 68.31 354 ASN A O 1
ATOM 2792 N N . LEU A 1 355 ? -31.039 11.530 54.631 1.00 66.62 355 LEU A N 1
ATOM 2793 C CA . LEU A 1 355 ? -31.643 12.700 55.281 1.00 66.62 355 LEU A CA 1
ATOM 2794 C C . LEU A 1 355 ? -31.138 12.917 56.720 1.00 66.62 355 LEU A C 1
ATOM 2796 O O . LEU A 1 355 ? -31.214 14.028 57.234 1.00 66.62 355 LEU A O 1
ATOM 2800 N N . ASN A 1 356 ? -30.571 11.883 57.354 1.00 62.03 356 ASN A N 1
ATOM 2801 C CA . ASN A 1 356 ? -30.031 11.942 58.717 1.00 62.03 356 ASN A CA 1
ATOM 2802 C C . ASN A 1 356 ? -28.705 12.715 58.819 1.00 62.03 356 ASN A C 1
ATOM 2804 O O . ASN A 1 356 ? -28.346 13.157 59.906 1.00 62.03 356 ASN A O 1
ATOM 2808 N N . ALA A 1 357 ? -27.975 12.882 57.711 1.00 60.72 357 ALA A N 1
ATOM 2809 C CA . ALA A 1 357 ? -26.728 13.650 57.670 1.00 60.72 357 ALA A CA 1
ATOM 2810 C C . ALA A 1 357 ? -26.955 15.163 57.481 1.00 60.72 357 ALA A C 1
ATOM 2812 O O . ALA A 1 357 ? -26.007 15.949 57.550 1.00 60.72 357 ALA A O 1
ATOM 2813 N N . ILE A 1 358 ? -28.196 15.583 57.216 1.00 65.44 358 ILE A N 1
ATOM 2814 C CA . ILE A 1 358 ? -28.541 16.978 56.950 1.00 65.44 358 ILE A CA 1
ATOM 2815 C C . ILE A 1 358 ? -28.805 17.677 58.286 1.00 65.44 358 ILE A C 1
ATOM 2817 O O . ILE A 1 358 ? -29.796 17.420 58.967 1.00 65.44 358 ILE A O 1
ATOM 2821 N N . VAL A 1 359 ? -27.882 18.558 58.675 1.00 59.25 359 VAL A N 1
ATOM 2822 C CA . VAL A 1 359 ? -27.902 19.235 59.978 1.00 59.25 359 VAL A CA 1
ATOM 2823 C C . VAL A 1 359 ? -28.960 20.339 59.991 1.00 59.25 359 VAL A C 1
ATOM 2825 O O . VAL A 1 359 ? -28.871 21.314 59.241 1.00 59.25 359 VAL A O 1
ATOM 2828 N N . CYS A 1 360 ? -29.935 20.207 60.892 1.00 61.06 360 CYS A N 1
ATOM 2829 C CA . CYS A 1 360 ? -30.898 21.263 61.198 1.00 61.06 360 CYS A CA 1
ATOM 2830 C C . CYS A 1 360 ? -30.164 22.509 61.736 1.00 61.06 360 CYS A C 1
ATOM 2832 O O . CYS A 1 360 ? -29.259 22.391 62.562 1.00 61.06 360 CYS A O 1
ATOM 2834 N N . GLN A 1 361 ? -30.520 23.715 61.282 1.00 61.78 361 GLN A N 1
ATOM 2835 C CA . GLN A 1 361 ? -29.757 24.933 61.604 1.00 61.78 361 GLN A CA 1
ATOM 2836 C C . GLN A 1 361 ? -30.121 25.614 62.946 1.00 61.78 361 GLN A C 1
ATOM 2838 O O . GLN A 1 361 ? -29.579 26.682 63.238 1.00 61.78 361 GLN A O 1
ATOM 2843 N N . GLU A 1 362 ? -30.952 25.005 63.798 1.00 55.12 362 GLU A N 1
ATOM 2844 C CA . GLU A 1 362 ? -31.334 25.532 65.126 1.00 55.12 362 GLU A CA 1
ATOM 2845 C C . GLU A 1 362 ? -30.291 25.198 66.236 1.00 55.12 362 GLU A C 1
ATOM 2847 O O . GLU A 1 362 ? -29.674 24.127 66.225 1.00 55.12 362 GLU A O 1
ATOM 2852 N N . ARG A 1 363 ? -30.028 26.125 67.184 1.00 54.19 363 ARG A N 1
ATOM 2853 C CA . ARG A 1 363 ? -28.917 26.073 68.183 1.00 54.19 363 ARG A CA 1
ATOM 2854 C C . ARG A 1 363 ? -29.398 26.111 69.647 1.00 54.19 363 ARG A C 1
ATOM 2856 O O . ARG A 1 363 ? -30.319 26.866 69.941 1.00 54.19 363 ARG A O 1
ATOM 2863 N N . HIS A 1 364 ? -28.711 25.395 70.559 1.00 55.06 364 HIS A N 1
ATOM 2864 C CA . HIS A 1 364 ? -28.966 25.395 72.018 1.00 55.06 364 HIS A CA 1
ATOM 2865 C C . HIS A 1 364 ? -27.676 25.228 72.871 1.00 55.06 364 HIS A C 1
ATOM 2867 O O . HIS A 1 364 ? -26.668 24.694 72.415 1.00 55.06 364 HIS A O 1
ATOM 2873 N N . THR A 1 365 ? -27.688 25.664 74.137 1.00 46.44 365 THR A N 1
ATOM 2874 C CA . THR A 1 365 ? -26.533 25.579 75.063 1.00 46.44 365 THR A CA 1
ATOM 2875 C C . THR A 1 365 ? -26.536 24.271 75.867 1.00 46.44 365 THR A C 1
ATOM 2877 O O . THR A 1 365 ? -27.576 23.904 76.415 1.00 46.44 365 THR A O 1
ATOM 2880 N N . ILE A 1 366 ? -25.391 23.579 75.980 1.00 57.44 366 ILE A N 1
ATOM 2881 C CA . ILE A 1 366 ? -25.281 22.265 76.646 1.00 57.44 366 ILE A CA 1
ATOM 2882 C C . ILE A 1 366 ? -24.178 22.284 77.722 1.00 57.44 366 ILE A C 1
ATOM 2884 O O . ILE A 1 366 ? -23.096 22.836 77.524 1.00 57.44 366 ILE A O 1
ATOM 2888 N N . VAL A 1 367 ? -24.447 21.670 78.878 1.00 51.53 367 VAL A N 1
ATOM 2889 C CA . VAL A 1 367 ? -23.495 21.519 79.994 1.00 51.53 367 VAL A CA 1
ATOM 2890 C C . VAL A 1 367 ? -22.995 20.074 80.048 1.00 51.53 367 VAL A C 1
ATOM 2892 O O . VAL A 1 367 ? -23.793 19.139 80.098 1.00 51.53 367 VAL A O 1
ATOM 2895 N N . LEU A 1 368 ? -21.677 19.887 80.022 1.00 53.84 368 LEU A N 1
ATOM 2896 C CA . LEU A 1 368 ? -21.008 18.585 80.001 1.00 53.84 368 LEU A CA 1
ATOM 2897 C C . LEU A 1 368 ? -20.876 18.008 81.421 1.00 53.84 368 LEU A C 1
ATOM 2899 O O . LEU A 1 368 ? -20.784 18.743 82.405 1.00 53.84 368 LEU A O 1
ATOM 2903 N N . ARG A 1 369 ? -20.817 16.673 81.540 1.00 47.53 369 ARG A N 1
ATOM 2904 C CA . ARG A 1 369 ? -20.833 15.943 82.831 1.00 47.53 369 ARG A CA 1
ATOM 2905 C C . ARG A 1 369 ? -19.634 16.220 83.751 1.00 47.53 369 ARG A C 1
ATOM 2907 O O . ARG A 1 369 ? -19.708 15.912 84.933 1.00 47.53 369 ARG A O 1
ATOM 2914 N N . CYS A 1 370 ? -18.561 16.815 83.231 1.00 46.81 370 CYS A N 1
ATOM 2915 C CA . CYS A 1 370 ? -17.411 17.281 84.010 1.00 46.81 370 CYS A CA 1
ATOM 2916 C C . CYS A 1 370 ? -17.614 18.669 84.653 1.00 46.81 370 CYS A C 1
ATOM 2918 O O . CYS A 1 370 ? -16.744 19.120 85.391 1.00 46.81 370 CYS A O 1
ATOM 2920 N N . GLY A 1 371 ? -18.748 19.336 84.399 1.00 50.56 371 GLY A N 1
ATOM 2921 C CA . GLY A 1 371 ? -19.119 20.612 85.021 1.00 50.56 371 GLY A CA 1
ATOM 2922 C C . GLY A 1 371 ? -18.862 21.871 84.181 1.00 50.56 371 GLY A C 1
ATOM 2923 O O . GLY A 1 371 ? -19.063 22.971 84.685 1.00 50.56 371 GLY A O 1
ATOM 2924 N N . HIS A 1 372 ? -18.468 21.750 82.910 1.00 47.53 372 HIS A N 1
ATOM 2925 C CA . HIS A 1 372 ? -18.241 22.891 82.009 1.00 47.53 372 HIS A CA 1
ATOM 2926 C C . HIS A 1 372 ? -19.324 23.007 80.926 1.00 47.53 372 HIS A C 1
ATOM 2928 O O . HIS A 1 372 ? -19.926 22.008 80.535 1.00 47.53 372 HIS A O 1
ATOM 2934 N N . SER A 1 373 ? -19.575 24.216 80.420 1.00 45.22 373 SER A N 1
ATOM 2935 C CA . SER A 1 373 ? -20.637 24.514 79.447 1.00 45.22 373 SER A CA 1
ATOM 2936 C C . SER A 1 373 ? -20.101 24.965 78.081 1.00 45.22 373 SER A C 1
ATOM 2938 O O . SER A 1 373 ? -19.075 25.639 78.003 1.00 45.22 373 SER A O 1
ATOM 2940 N N . SER A 1 374 ? -20.806 24.596 77.001 1.00 51.94 374 SER A N 1
ATOM 2941 C CA . SER A 1 374 ? -20.512 25.008 75.616 1.00 51.94 374 SER A CA 1
ATOM 2942 C C . SER A 1 374 ? -21.794 25.128 74.769 1.00 51.94 374 SER A C 1
ATOM 2944 O O . SER A 1 374 ? -22.780 24.430 75.011 1.00 51.94 374 SER A O 1
ATOM 2946 N N . GLU A 1 375 ? -21.814 26.022 73.776 1.00 53.03 375 GLU A N 1
ATOM 2947 C CA . GLU A 1 375 ? -22.930 26.159 72.825 1.00 53.03 375 GLU A CA 1
ATOM 2948 C C . GLU A 1 375 ? -22.771 25.220 71.627 1.00 53.03 375 GLU A C 1
ATOM 2950 O O . GLU A 1 375 ? -21.748 25.247 70.940 1.00 53.03 375 GLU A O 1
ATOM 2955 N N . ALA A 1 376 ? -23.810 24.437 71.322 1.00 55.16 376 ALA A N 1
ATOM 2956 C CA . ALA A 1 376 ? -23.790 23.497 70.208 1.00 55.16 376 ALA A CA 1
ATOM 2957 C C . ALA A 1 376 ? -25.086 23.537 69.380 1.00 55.16 376 ALA A C 1
ATOM 2959 O O . ALA A 1 376 ? -26.164 23.929 69.827 1.00 55.16 376 ALA A O 1
ATOM 2960 N N . ARG A 1 377 ? -24.986 23.145 68.108 1.00 58.72 377 ARG A N 1
ATOM 2961 C CA . ARG A 1 377 ? -26.166 22.888 67.269 1.00 58.72 377 ARG A CA 1
ATOM 2962 C C . ARG A 1 377 ? -26.887 21.640 67.782 1.00 58.72 377 ARG A C 1
ATOM 2964 O O . ARG A 1 377 ? -26.266 20.813 68.447 1.00 58.72 377 ARG A O 1
ATOM 2971 N N . CYS A 1 378 ? -28.179 21.506 67.479 1.00 50.41 378 CYS A N 1
ATOM 2972 C CA . CYS A 1 378 ? -28.950 20.313 67.837 1.00 50.41 378 CYS A CA 1
ATOM 2973 C C . CYS A 1 378 ? -28.181 19.025 67.448 1.00 50.41 378 CYS A C 1
ATOM 2975 O O . CYS A 1 378 ? -28.007 18.755 66.262 1.00 50.41 378 CYS A O 1
ATOM 2977 N N . GLY A 1 379 ? -27.709 18.263 68.451 1.00 58.69 379 GLY A N 1
ATOM 2978 C CA . GLY A 1 379 ? -27.058 16.950 68.296 1.00 58.69 379 GLY A CA 1
ATOM 2979 C C . GLY A 1 379 ? -25.517 16.894 68.178 1.00 58.69 379 GLY A C 1
ATOM 2980 O O . GLY A 1 379 ? -25.035 16.154 67.331 1.00 58.69 379 GLY A O 1
ATOM 2981 N N . THR A 1 380 ? -24.712 17.625 68.973 1.00 55.50 380 THR A N 1
ATOM 2982 C CA . THR A 1 380 ? -23.217 17.535 68.949 1.00 55.50 380 THR A CA 1
ATOM 2983 C C . THR A 1 380 ? -22.593 17.279 70.347 1.00 55.50 380 THR A C 1
ATOM 2985 O O . THR A 1 380 ? -23.061 17.874 71.313 1.00 55.50 380 THR A O 1
ATOM 2988 N N . GLU A 1 381 ? -21.532 16.449 70.465 1.00 50.66 381 GLU A N 1
ATOM 2989 C CA . GLU A 1 381 ? -20.820 16.065 71.726 1.00 50.66 381 GLU A CA 1
ATOM 2990 C C . GLU A 1 381 ? -19.325 16.532 71.794 1.00 50.66 381 GLU A C 1
ATOM 2992 O O . GLU A 1 381 ? -18.736 16.792 70.747 1.00 50.66 381 GLU A O 1
ATOM 2997 N N . VAL A 1 382 ? -18.699 16.656 72.997 1.00 54.59 382 VAL A N 1
ATOM 2998 C CA . VAL A 1 382 ? -17.339 17.261 73.256 1.00 54.59 382 VAL A CA 1
ATOM 2999 C C . VAL A 1 382 ? -16.526 16.543 74.398 1.00 54.59 382 VAL A C 1
ATOM 3001 O O . VAL A 1 382 ? -17.162 16.155 75.378 1.00 54.59 382 VAL A O 1
ATOM 3004 N N . LEU A 1 383 ? -15.165 16.393 74.338 1.00 49.69 383 LEU A N 1
ATOM 3005 C CA . LEU A 1 383 ? -14.277 15.542 75.230 1.00 49.69 383 LEU A CA 1
ATOM 3006 C C . LEU A 1 383 ? -12.862 16.136 75.656 1.00 49.69 383 LEU A C 1
ATOM 3008 O O . LEU A 1 383 ? -12.494 17.189 75.145 1.00 49.69 383 LEU A O 1
ATOM 3012 N N . CYS A 1 384 ? -12.094 15.492 76.594 1.00 48.12 384 CYS A N 1
ATOM 3013 C CA . CYS A 1 384 ? -10.916 15.975 77.430 1.00 48.12 384 CYS A CA 1
ATOM 3014 C C . CYS A 1 384 ? -9.518 15.280 77.156 1.00 48.12 384 CYS A C 1
ATOM 3016 O O . CYS A 1 384 ? -9.529 14.325 76.399 1.00 48.12 384 CYS A O 1
ATOM 3018 N N . THR A 1 385 ? -8.339 15.684 77.729 1.00 57.12 385 THR A N 1
ATOM 3019 C CA . THR A 1 385 ? -6.939 15.296 77.275 1.00 57.12 385 THR A CA 1
ATOM 3020 C C . THR A 1 385 ? -5.752 15.130 78.322 1.00 57.12 385 THR A C 1
ATOM 3022 O O . THR A 1 385 ? -5.071 16.115 78.577 1.00 57.12 385 THR A O 1
ATOM 3025 N N . GLU A 1 386 ? -5.373 13.927 78.834 1.00 47.84 386 GLU A N 1
ATOM 3026 C CA . GLU A 1 386 ? -4.120 13.588 79.646 1.00 47.84 386 GLU A CA 1
ATOM 3027 C C . GLU A 1 386 ? -3.583 12.137 79.342 1.00 47.84 386 GLU A C 1
ATOM 3029 O O . GLU A 1 386 ? -4.338 11.462 78.669 1.00 47.84 386 GLU A O 1
ATOM 3034 N N . GLU A 1 387 ? -2.368 11.634 79.739 1.00 48.34 387 GLU A N 1
ATOM 3035 C CA . GLU A 1 387 ? -1.623 10.397 79.223 1.00 48.34 387 GLU A CA 1
ATOM 3036 C C . GLU A 1 387 ? -1.724 9.019 79.972 1.00 48.34 387 GLU A C 1
ATOM 3038 O O . GLU A 1 387 ? -2.076 8.983 81.148 1.00 48.34 387 GLU A O 1
ATOM 3043 N N . CYS A 1 388 ? -1.452 7.875 79.285 1.00 55.44 388 CYS A N 1
ATOM 3044 C CA . CYS A 1 388 ? -1.700 6.459 79.693 1.00 55.44 388 CYS A CA 1
ATOM 3045 C C . CYS A 1 388 ? -0.449 5.523 79.733 1.00 55.44 388 CYS A C 1
ATOM 3047 O O . CYS A 1 388 ? 0.324 5.491 78.780 1.00 55.44 388 CYS A O 1
ATOM 3049 N N . ASP A 1 389 ? -0.323 4.668 80.773 1.00 55.03 389 ASP A N 1
ATOM 3050 C CA . ASP A 1 389 ? 0.852 3.803 81.075 1.00 55.03 389 ASP A CA 1
ATOM 3051 C C . ASP A 1 389 ? 0.548 2.268 81.150 1.00 55.03 389 ASP A C 1
ATOM 3053 O O . ASP A 1 389 ? 0.728 1.630 82.193 1.00 55.03 389 ASP A O 1
ATOM 3057 N N . GLN A 1 390 ? 0.095 1.617 80.063 1.00 56.12 390 GLN A N 1
ATOM 3058 C CA . GLN A 1 390 ? -0.179 0.153 80.031 1.00 56.12 390 GLN A CA 1
ATOM 3059 C C . GLN A 1 390 ? 0.578 -0.652 78.947 1.00 56.12 390 GLN A C 1
ATOM 3061 O O . GLN A 1 390 ? 1.063 -0.109 77.960 1.00 56.12 390 GLN A O 1
ATOM 3066 N N . PHE A 1 391 ? 0.689 -1.981 79.135 1.00 52.53 391 PHE A N 1
ATOM 3067 C CA . PHE A 1 391 ? 1.375 -2.942 78.245 1.00 52.53 391 PHE A CA 1
ATOM 3068 C C . PHE 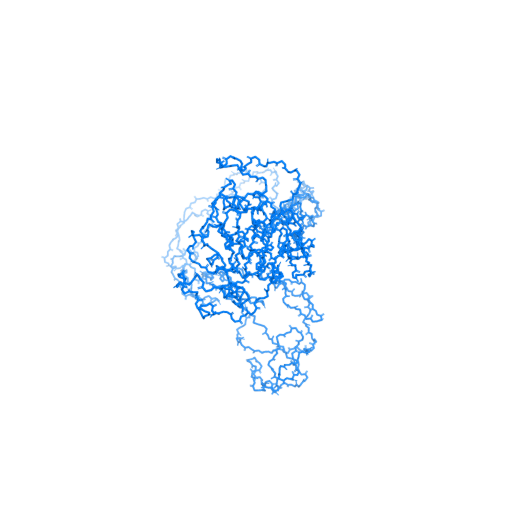A 1 391 ? 0.421 -3.626 77.243 1.00 52.53 391 PHE A C 1
ATOM 3070 O O . PHE A 1 391 ? -0.720 -3.919 77.585 1.00 52.53 391 PHE A O 1
ATOM 3077 N N . TYR A 1 392 ? 0.907 -3.965 76.039 1.00 56.09 392 TYR A N 1
ATOM 3078 C CA . TYR A 1 392 ? 0.145 -4.709 75.020 1.00 56.09 392 TYR A CA 1
ATOM 3079 C C . TYR A 1 392 ? 0.051 -6.222 75.324 1.00 56.09 392 TYR A C 1
ATOM 3081 O O . TYR A 1 392 ? 0.990 -6.829 75.847 1.00 56.09 392 TYR A O 1
ATOM 3089 N N . GLU A 1 393 ? -1.039 -6.875 74.902 1.00 53.91 393 GLU A N 1
ATOM 3090 C CA . GLU A 1 393 ? -1.383 -8.287 75.197 1.00 53.91 393 GLU A CA 1
ATOM 3091 C C . GLU A 1 393 ? -0.374 -9.351 74.711 1.00 53.91 393 GLU A C 1
ATOM 3093 O O . GLU A 1 393 ? -0.447 -10.515 75.109 1.00 53.91 393 GLU A O 1
ATOM 3098 N N . CYS A 1 394 ? 0.598 -9.001 73.859 1.00 55.47 394 CYS A N 1
ATOM 3099 C CA . CYS A 1 394 ? 1.690 -9.917 73.504 1.00 55.47 394 CYS A CA 1
ATOM 3100 C C . CYS A 1 394 ? 2.716 -10.106 74.641 1.00 55.47 394 CYS A C 1
ATOM 3102 O O . CYS A 1 394 ? 3.611 -10.941 74.516 1.00 55.47 394 CYS A O 1
ATOM 3104 N N . GLY A 1 395 ? 2.581 -9.345 75.733 1.00 57.53 395 GLY A N 1
ATOM 3105 C CA . GLY A 1 395 ? 3.239 -9.588 77.016 1.00 57.53 395 GLY A CA 1
ATOM 3106 C C . GLY A 1 395 ? 4.674 -9.075 77.151 1.00 57.53 395 GLY A C 1
ATOM 3107 O O . GLY A 1 395 ? 5.309 -9.382 78.155 1.00 57.53 395 GLY A O 1
ATOM 3108 N N . GLN A 1 396 ? 5.210 -8.320 76.181 1.00 54.41 396 GLN A N 1
ATOM 3109 C CA . GLN A 1 396 ? 6.602 -7.830 76.228 1.00 54.41 396 GLN A CA 1
ATOM 3110 C C . GLN A 1 396 ? 6.822 -6.360 75.783 1.00 54.41 396 GLN A C 1
ATOM 3112 O O . GLN A 1 396 ? 7.973 -5.936 75.748 1.00 54.41 396 GLN A O 1
ATOM 3117 N N . HIS A 1 397 ? 5.782 -5.548 75.497 1.00 53.41 397 HIS A N 1
ATOM 3118 C CA . HIS A 1 397 ? 5.932 -4.148 75.012 1.00 53.41 397 HIS A CA 1
ATOM 3119 C C . HIS A 1 397 ? 4.863 -3.160 75.578 1.00 53.41 397 HIS A C 1
ATOM 3121 O O . HIS A 1 397 ? 3.755 -3.600 75.878 1.00 53.41 397 HIS A O 1
ATOM 3127 N N . VAL A 1 398 ? 5.175 -1.848 75.710 1.00 54.94 398 VAL A N 1
ATOM 3128 C CA . VAL A 1 398 ? 4.404 -0.778 76.435 1.00 54.94 398 VAL A CA 1
ATOM 3129 C C . VAL A 1 398 ? 3.783 0.291 75.504 1.00 54.94 398 VAL A C 1
ATOM 3131 O O . VAL A 1 398 ? 4.353 0.567 74.451 1.00 54.94 398 VAL A O 1
ATOM 3134 N N . CYS A 1 399 ? 2.642 0.891 75.886 1.00 54.47 399 CYS A N 1
ATOM 3135 C CA . CYS A 1 399 ? 1.886 1.959 75.193 1.00 54.47 399 CYS A CA 1
ATOM 3136 C C . CYS A 1 399 ? 2.222 3.383 75.708 1.00 54.47 399 CYS A C 1
ATOM 3138 O O . CYS A 1 399 ? 2.635 3.519 76.852 1.00 54.47 399 CYS A O 1
ATOM 3140 N N . GLN A 1 400 ? 2.067 4.426 74.871 1.00 57.00 400 GLN A N 1
ATOM 3141 C CA . GLN A 1 400 ? 2.475 5.822 75.155 1.00 57.00 400 GLN A CA 1
ATOM 3142 C C . GLN A 1 400 ? 1.454 6.887 74.653 1.00 57.00 400 GLN A C 1
ATOM 3144 O O . GLN A 1 400 ? 1.861 7.890 74.076 1.00 57.00 400 GLN A O 1
ATOM 3149 N N . GLU A 1 401 ? 0.135 6.676 74.803 1.00 53.69 401 GLU A N 1
ATOM 3150 C CA . GLU A 1 401 ? -0.928 7.554 74.238 1.00 53.69 401 GLU A CA 1
ATOM 3151 C C . GLU A 1 401 ? -1.787 8.297 75.301 1.00 53.69 401 GLU A C 1
ATOM 3153 O O . GLU A 1 401 ? -1.781 7.944 76.479 1.00 53.69 401 GLU A O 1
ATOM 3158 N N . LEU A 1 402 ? -2.560 9.324 74.891 1.00 52.03 402 LEU A N 1
ATOM 3159 C CA . LEU A 1 402 ? -3.417 10.178 75.750 1.00 52.03 402 LEU A CA 1
ATOM 3160 C C . LEU A 1 402 ? -4.760 9.504 76.176 1.00 52.03 402 LEU A C 1
ATOM 3162 O O . LEU A 1 402 ? -5.640 9.287 75.350 1.00 52.03 402 LEU A O 1
ATOM 3166 N N . CYS A 1 403 ? -4.970 9.268 77.480 1.00 49.12 403 CYS A N 1
ATOM 3167 C CA . CYS A 1 403 ? -6.170 8.800 78.221 1.00 49.12 403 CYS A CA 1
ATOM 3168 C C . CYS A 1 403 ? -7.510 9.492 77.871 1.00 49.12 403 CYS A C 1
ATOM 3170 O O . CYS A 1 403 ? -8.582 8.937 78.100 1.00 49.12 403 CYS A O 1
ATOM 3172 N N . GLY A 1 404 ? -7.478 10.693 77.293 1.00 54.94 404 GLY A N 1
ATOM 3173 C CA . GLY A 1 404 ? -8.672 11.424 76.857 1.00 54.94 404 GLY A CA 1
ATOM 3174 C C . GLY A 1 404 ? -9.368 10.901 75.590 1.00 54.94 404 GLY A C 1
ATOM 3175 O O . GLY A 1 404 ? -10.466 11.353 75.260 1.00 54.94 404 GLY A O 1
ATOM 3176 N N . MET A 1 405 ? -8.735 9.968 74.876 1.00 53.50 405 MET A N 1
ATOM 3177 C CA . MET A 1 405 ? -9.266 9.338 73.667 1.00 53.50 405 MET A CA 1
ATOM 3178 C C . MET A 1 405 ? -9.176 7.813 73.771 1.00 53.50 405 MET A C 1
ATOM 3180 O O . MET A 1 405 ? -8.231 7.271 74.350 1.00 53.50 405 MET A O 1
ATOM 3184 N N . ASP A 1 406 ? -10.149 7.125 73.173 1.00 51.69 406 ASP A N 1
ATOM 3185 C CA . ASP A 1 406 ? -10.172 5.664 73.115 1.00 51.69 406 ASP A CA 1
ATOM 3186 C C . ASP A 1 406 ? -8.941 5.129 72.362 1.00 51.69 406 ASP A C 1
ATOM 3188 O O . ASP A 1 406 ? -8.727 5.438 71.188 1.00 51.69 406 ASP A O 1
ATOM 3192 N N . HIS A 1 407 ? -8.145 4.289 73.023 1.00 49.72 407 HIS A N 1
ATOM 3193 C CA . HIS A 1 407 ? -7.041 3.534 72.424 1.00 49.72 407 HIS A CA 1
ATOM 3194 C C . HIS A 1 407 ? -7.015 2.099 72.983 1.00 49.72 407 HIS A C 1
ATOM 3196 O O . HIS A 1 407 ? -7.644 1.814 74.000 1.00 49.72 407 HIS A O 1
ATOM 3202 N N . SER A 1 408 ? -6.344 1.168 72.290 1.00 54.16 408 SER A N 1
ATOM 3203 C CA . SER A 1 408 ? -6.411 -0.278 72.574 1.00 54.16 408 SER A CA 1
ATOM 3204 C C . SER A 1 408 ? -5.025 -0.918 72.693 1.00 54.16 408 SER A C 1
ATOM 3206 O O . SER A 1 408 ? -4.099 -0.575 71.959 1.00 54.16 408 SER A O 1
ATOM 3208 N N . HIS A 1 409 ? -4.897 -1.889 73.602 1.00 55.19 409 HIS A N 1
ATOM 3209 C CA . HIS A 1 409 ? -3.660 -2.612 73.919 1.00 55.19 409 HIS A CA 1
ATOM 3210 C C . HIS A 1 409 ? -3.594 -4.023 73.288 1.00 55.19 409 HIS A C 1
ATOM 3212 O O . HIS A 1 409 ? -2.855 -4.902 73.737 1.00 55.19 409 HIS A O 1
ATOM 3218 N N . GLU A 1 410 ? -4.338 -4.239 72.204 1.00 53.75 410 GLU A N 1
ATOM 3219 C CA . GLU A 1 410 ? -4.444 -5.518 71.492 1.00 53.75 410 GLU A CA 1
ATOM 3220 C C . GLU A 1 410 ? -3.200 -5.872 70.643 1.00 53.75 410 GLU A C 1
ATOM 3222 O O . GLU A 1 410 ? -2.465 -5.017 70.144 1.00 53.75 410 GLU A O 1
ATOM 3227 N N . ARG A 1 411 ? -2.980 -7.177 70.420 1.00 51.12 411 ARG A N 1
ATOM 3228 C CA . ARG A 1 411 ? -1.799 -7.793 69.761 1.00 51.12 411 ARG A CA 1
ATOM 3229 C C . ARG A 1 411 ? -1.430 -7.251 68.359 1.00 51.12 411 ARG A C 1
ATOM 3231 O O . ARG A 1 411 ? -0.298 -7.447 67.919 1.00 51.12 411 ARG A O 1
ATOM 3238 N N . GLN A 1 412 ? -2.345 -6.582 67.663 1.00 48.34 412 GLN A N 1
ATOM 3239 C CA . GLN A 1 412 ? -2.224 -6.132 66.265 1.00 48.34 412 GLN A CA 1
ATOM 3240 C C . GLN A 1 412 ? -1.177 -5.027 65.992 1.00 48.34 412 GLN A C 1
ATOM 3242 O O . GLN A 1 412 ? -0.927 -4.703 64.830 1.00 48.34 412 GLN A O 1
ATOM 3247 N N . TYR A 1 413 ? -0.560 -4.465 67.036 1.00 53.44 413 TYR A N 1
ATOM 3248 C CA . TYR A 1 413 ? 0.389 -3.343 66.952 1.00 53.44 413 TYR A CA 1
ATOM 3249 C C . TYR A 1 413 ? 1.854 -3.725 67.298 1.00 53.44 413 TYR A C 1
ATOM 3251 O O . TYR A 1 413 ? 2.685 -2.858 67.556 1.00 53.44 413 TYR A O 1
ATOM 3259 N N . CYS A 1 414 ? 2.195 -5.024 67.301 1.00 53.81 414 CYS A N 1
ATOM 3260 C CA . CYS A 1 414 ? 3.534 -5.571 67.624 1.00 53.81 414 CYS A CA 1
ATOM 3261 C C . CYS A 1 414 ? 4.482 -5.617 66.383 1.00 53.81 414 CYS A C 1
ATOM 3263 O O . CYS A 1 414 ? 3.947 -5.680 65.290 1.00 53.81 414 CYS A O 1
ATOM 3265 N N . PRO A 1 415 ? 5.842 -5.619 66.452 1.00 55.72 415 PRO A N 1
ATOM 3266 C CA . PRO A 1 415 ? 6.703 -5.495 65.243 1.00 55.72 415 PRO A CA 1
ATOM 3267 C C . PRO A 1 415 ? 7.564 -6.712 64.729 1.00 55.72 415 PRO A C 1
ATOM 3269 O O . PRO A 1 415 ? 8.497 -6.477 63.967 1.00 55.72 415 PRO A O 1
ATOM 3272 N N . ALA A 1 416 ? 7.327 -8.004 65.058 1.00 51.97 416 ALA A N 1
ATOM 3273 C CA . ALA A 1 416 ? 8.211 -9.171 64.675 1.00 51.97 416 ALA A CA 1
ATOM 3274 C C . ALA A 1 416 ? 7.848 -9.947 63.344 1.00 51.97 416 ALA A C 1
ATOM 3276 O O . ALA A 1 416 ? 6.970 -9.442 62.662 1.00 51.97 416 ALA A O 1
ATOM 3277 N N . ASN A 1 417 ? 8.464 -11.116 62.929 1.00 53.00 417 ASN A N 1
ATOM 3278 C CA . ASN A 1 417 ? 8.383 -11.857 61.590 1.00 53.00 417 ASN A CA 1
ATOM 3279 C C . ASN A 1 417 ? 7.638 -13.284 61.446 1.00 53.00 417 ASN A C 1
ATOM 3281 O O . ASN A 1 417 ? 7.575 -13.980 62.447 1.00 53.00 417 ASN A O 1
ATOM 3285 N N . CYS A 1 418 ? 7.058 -13.750 60.275 1.00 58.75 418 CYS A N 1
ATOM 3286 C CA . CYS A 1 418 ? 6.027 -14.871 60.097 1.00 58.75 418 CYS A CA 1
ATOM 3287 C C . CYS A 1 418 ? 6.348 -16.070 59.110 1.00 58.75 418 CYS A C 1
ATOM 3289 O O . CYS A 1 418 ? 7.278 -15.969 58.317 1.00 58.75 418 CYS A O 1
ATOM 3291 N N . SER A 1 419 ? 5.561 -17.187 59.099 1.00 54.62 419 SER A N 1
ATOM 3292 C CA . SER A 1 419 ? 5.882 -18.513 58.471 1.00 54.62 419 SER A CA 1
ATOM 3293 C C . SER A 1 419 ? 4.825 -19.298 57.599 1.00 54.62 419 SER A C 1
ATOM 3295 O O . SER A 1 419 ? 4.967 -20.514 57.460 1.00 54.62 419 SER A O 1
ATOM 3297 N N . LYS A 1 420 ? 3.794 -18.699 56.955 1.00 52.50 420 LYS A N 1
ATOM 3298 C CA . LYS A 1 420 ? 2.683 -19.430 56.236 1.00 52.50 420 LYS A CA 1
ATOM 3299 C C . LYS A 1 420 ? 2.711 -19.409 54.674 1.00 52.50 420 LYS A C 1
ATOM 3301 O O . LYS A 1 420 ? 3.289 -18.496 54.081 1.00 52.50 420 LYS A O 1
ATOM 3306 N N . GLU A 1 421 ? 2.035 -20.376 54.014 1.00 53.28 421 GLU A N 1
ATOM 3307 C CA . GLU A 1 421 ? 1.831 -20.530 52.539 1.00 53.28 421 GLU A CA 1
ATOM 3308 C C . GLU A 1 421 ? 0.409 -20.120 52.052 1.00 53.28 421 GLU A C 1
ATOM 3310 O O . GLU A 1 421 ? -0.579 -20.353 52.749 1.00 53.28 421 GLU A O 1
ATOM 3315 N N . LEU A 1 422 ? 0.300 -19.507 50.858 1.00 59.06 422 LEU A N 1
ATOM 3316 C CA . LEU A 1 422 ? -0.923 -18.928 50.255 1.00 59.06 422 LEU A CA 1
ATOM 3317 C C . LEU A 1 422 ? -1.664 -19.889 49.298 1.00 59.06 422 LEU A C 1
ATOM 3319 O O . LEU A 1 422 ? -1.087 -20.837 48.779 1.00 59.06 422 LEU A O 1
ATOM 3323 N N . ILE A 1 423 ? -2.931 -19.579 48.978 1.00 52.25 423 ILE A N 1
ATOM 3324 C CA . ILE A 1 423 ? -3.848 -20.395 48.143 1.00 52.25 423 ILE A CA 1
ATOM 3325 C C . ILE A 1 423 ? -3.333 -20.645 46.708 1.00 52.25 423 ILE A C 1
ATOM 3327 O O . ILE A 1 423 ? -3.673 -21.651 46.090 1.00 52.25 423 ILE A O 1
ATOM 3331 N N . CYS A 1 424 ? -2.489 -19.756 46.181 1.00 53.47 424 CYS A N 1
ATOM 3332 C CA . CYS A 1 424 ? -1.804 -19.918 44.894 1.00 53.47 424 CYS A CA 1
ATOM 3333 C C . CYS A 1 424 ? -0.533 -20.795 44.963 1.00 53.47 424 CYS A C 1
ATOM 3335 O O . CYS A 1 424 ? 0.067 -21.041 43.923 1.00 53.47 424 CYS A O 1
ATOM 3337 N N . GLY A 1 425 ? -0.099 -21.225 46.158 1.00 56.09 425 GLY A N 1
ATOM 3338 C CA . GLY A 1 425 ? 1.075 -22.084 46.379 1.00 56.09 425 GLY A CA 1
ATOM 3339 C C . GLY A 1 425 ? 2.394 -21.396 46.790 1.00 56.09 425 GLY A C 1
ATOM 3340 O O . GLY A 1 425 ? 3.420 -22.065 46.796 1.00 56.09 425 GLY A O 1
ATOM 3341 N N . HIS A 1 426 ? 2.415 -20.099 47.145 1.00 50.62 426 HIS A N 1
ATOM 3342 C CA . HIS A 1 426 ? 3.650 -19.336 47.472 1.00 50.62 426 HIS A CA 1
ATOM 3343 C C . HIS A 1 426 ? 3.754 -18.893 48.954 1.00 50.62 426 HIS A C 1
ATOM 3345 O O . HIS A 1 426 ? 2.738 -18.824 49.644 1.00 50.62 426 HIS A O 1
ATOM 3351 N N . ARG A 1 427 ? 4.968 -18.569 49.455 1.00 53.00 427 ARG A N 1
ATOM 3352 C CA . ARG A 1 427 ? 5.267 -18.203 50.871 1.00 53.00 427 ARG A CA 1
ATOM 3353 C C . ARG A 1 427 ? 5.214 -16.691 51.153 1.00 53.00 427 ARG A C 1
ATOM 3355 O O . ARG A 1 427 ? 5.624 -15.892 50.319 1.00 53.00 427 ARG A O 1
ATOM 3362 N N . CYS A 1 428 ? 4.730 -16.311 52.341 1.00 56.41 428 CYS A N 1
ATOM 3363 C CA . CYS A 1 428 ? 4.494 -14.920 52.762 1.00 56.41 428 CYS A CA 1
ATOM 3364 C C . CYS A 1 428 ? 5.767 -14.170 53.218 1.00 56.41 428 CYS A C 1
ATOM 3366 O O . CYS A 1 428 ? 6.585 -14.733 53.939 1.00 56.41 428 CYS A O 1
ATOM 3368 N N . ALA A 1 429 ? 5.888 -12.877 52.876 1.00 55.91 429 ALA A N 1
ATOM 3369 C CA . ALA A 1 429 ? 7.024 -12.014 53.243 1.00 55.91 429 ALA A CA 1
ATOM 3370 C C . ALA A 1 429 ? 6.815 -11.133 54.503 1.00 55.91 429 ALA A C 1
ATOM 3372 O O . ALA A 1 429 ? 7.756 -10.481 54.949 1.00 55.91 429 ALA A O 1
ATOM 3373 N N . ASN A 1 430 ? 5.605 -11.095 55.078 1.00 54.19 430 ASN A N 1
ATOM 3374 C CA . ASN A 1 430 ? 5.252 -10.233 56.219 1.00 54.19 430 ASN A CA 1
ATOM 3375 C C . ASN A 1 430 ? 5.441 -10.901 57.580 1.00 54.19 430 ASN A C 1
ATOM 3377 O O . ASN A 1 430 ? 5.508 -12.120 57.680 1.00 54.19 430 ASN A O 1
ATOM 3381 N N . GLY A 1 431 ? 5.519 -10.086 58.632 1.00 53.34 431 GLY A N 1
ATOM 3382 C CA . GLY A 1 431 ? 5.919 -10.511 59.959 1.00 53.34 431 GLY A CA 1
ATOM 3383 C C . GLY A 1 431 ? 4.869 -10.823 61.049 1.00 53.34 431 GLY A C 1
ATOM 3384 O O . GLY A 1 431 ? 3.699 -10.536 60.872 1.00 53.34 431 GLY A O 1
ATOM 3385 N N . CYS A 1 432 ? 5.298 -11.389 62.196 1.00 50.06 432 CYS A N 1
ATOM 3386 C CA . CYS A 1 432 ? 4.582 -11.696 63.457 1.00 50.06 432 CYS A CA 1
ATOM 3387 C C . CYS A 1 432 ? 3.809 -10.527 64.102 1.00 50.06 432 CYS A C 1
ATOM 3389 O O . CYS A 1 432 ? 3.030 -10.749 65.024 1.00 50.06 432 CYS A O 1
ATOM 3391 N N . ALA A 1 433 ? 3.987 -9.299 63.614 1.00 50.81 433 ALA A N 1
ATOM 3392 C CA . ALA A 1 433 ? 3.102 -8.169 63.894 1.00 50.81 433 ALA A CA 1
ATOM 3393 C C . ALA A 1 433 ? 1.617 -8.485 63.667 1.00 50.81 433 ALA A C 1
ATOM 3395 O O . ALA A 1 433 ? 0.739 -8.016 64.388 1.00 50.81 433 ALA A O 1
ATOM 3396 N N . LYS A 1 434 ? 1.348 -9.319 62.658 1.00 53.50 434 LYS A N 1
ATOM 3397 C CA . LYS A 1 434 ? 0.019 -9.804 62.307 1.00 53.50 434 LYS A CA 1
ATOM 3398 C C . LYS A 1 434 ? 0.127 -11.265 61.897 1.00 53.50 434 LYS A C 1
ATOM 3400 O O . LYS A 1 434 ? 0.396 -11.579 60.742 1.00 53.50 434 LYS A O 1
ATOM 3405 N N . ALA A 1 435 ? -0.091 -12.169 62.848 1.00 46.56 435 ALA A N 1
ATOM 3406 C CA . ALA A 1 435 ? -0.087 -13.608 62.580 1.00 46.56 435 ALA A CA 1
ATOM 3407 C C . ALA A 1 435 ? -1.155 -14.039 61.545 1.00 46.56 435 ALA A C 1
ATOM 3409 O O . ALA A 1 435 ? -1.005 -15.099 60.938 1.00 46.56 435 ALA A O 1
ATOM 3410 N N . ASP A 1 436 ? -2.162 -13.189 61.300 1.00 51.31 436 ASP A N 1
ATOM 3411 C CA . ASP A 1 436 ? -3.292 -13.452 60.402 1.00 51.31 436 ASP A CA 1
ATOM 3412 C C . ASP A 1 436 ? -3.268 -12.655 59.077 1.00 51.31 436 ASP A C 1
ATOM 3414 O O . ASP A 1 436 ? -4.088 -12.921 58.199 1.00 51.31 436 ASP A O 1
ATOM 3418 N N . ASP A 1 437 ? -2.331 -11.716 58.880 1.00 55.25 437 ASP A N 1
ATOM 3419 C CA . ASP A 1 437 ? -2.258 -10.863 57.676 1.00 55.25 437 ASP A CA 1
ATOM 3420 C C . ASP A 1 437 ? -1.014 -11.210 56.843 1.00 55.25 437 ASP A C 1
ATOM 3422 O O . ASP A 1 437 ? 0.046 -10.577 56.898 1.00 55.25 437 ASP A O 1
ATOM 3426 N N . HIS A 1 438 ? -1.147 -12.284 56.069 1.00 52.03 438 HIS A N 1
ATOM 3427 C CA . HIS A 1 438 ? -0.178 -12.644 55.038 1.00 52.03 438 HIS A CA 1
ATOM 3428 C C . HIS A 1 438 ? -0.282 -11.678 53.854 1.00 52.03 438 HIS A C 1
ATOM 3430 O O . HIS A 1 438 ? -1.309 -11.028 53.681 1.00 52.03 438 HIS A O 1
ATOM 3436 N N . THR A 1 439 ? 0.736 -11.596 52.985 1.00 53.50 439 THR A N 1
ATOM 3437 C CA . THR A 1 439 ? 0.572 -10.887 51.703 1.00 53.50 439 THR A CA 1
ATOM 3438 C C . THR A 1 439 ? -0.664 -11.442 50.998 1.00 53.50 439 THR A C 1
ATOM 3440 O O . THR A 1 439 ? -0.639 -12.566 50.503 1.00 53.50 439 THR A O 1
ATOM 3443 N N . GLN A 1 440 ? -1.753 -10.668 50.955 1.00 54.31 440 GLN A N 1
ATOM 3444 C CA . GLN A 1 440 ? -3.049 -11.116 50.424 1.00 54.31 440 GLN A CA 1
ATOM 3445 C C . GLN A 1 440 ? -2.997 -11.433 48.917 1.00 54.31 440 GLN A C 1
ATOM 3447 O O . GLN A 1 440 ? -3.983 -11.875 48.334 1.00 54.31 440 GLN A O 1
ATOM 3452 N N . ARG A 1 441 ? -1.871 -11.137 48.254 1.00 58.00 441 ARG A N 1
ATOM 3453 C CA . ARG A 1 441 ? -1.757 -10.974 46.807 1.00 58.00 441 ARG A CA 1
ATOM 3454 C C . ARG A 1 441 ? -0.473 -11.620 46.285 1.00 58.00 441 ARG A C 1
ATOM 3456 O O . ARG A 1 441 ? 0.625 -11.262 46.694 1.00 58.00 441 ARG A O 1
ATOM 3463 N N . CYS A 1 442 ? -0.638 -12.575 45.374 1.00 58.78 442 CYS A N 1
ATOM 3464 C CA . CYS A 1 442 ? 0.437 -13.266 44.669 1.00 58.78 442 CYS A CA 1
ATOM 3465 C C . CYS A 1 442 ? 0.963 -12.427 43.493 1.00 58.78 442 CYS A C 1
ATOM 3467 O O . CYS A 1 442 ? 0.202 -12.157 42.566 1.00 58.78 442 CYS A O 1
ATOM 3469 N N . LEU A 1 443 ? 2.246 -12.045 43.515 1.00 62.19 443 LEU A N 1
ATOM 3470 C CA . LEU A 1 443 ? 2.898 -11.239 42.465 1.00 62.19 443 LEU A CA 1
ATOM 3471 C C . LEU A 1 443 ? 3.432 -12.063 41.276 1.00 62.19 443 LEU A C 1
ATOM 3473 O O . LEU A 1 443 ? 3.960 -11.488 40.328 1.00 62.19 443 LEU A O 1
ATOM 3477 N N . GLU A 1 444 ? 3.289 -13.389 41.309 1.00 58.53 444 GLU A N 1
ATOM 3478 C CA . GLU A 1 444 ? 3.694 -14.276 40.211 1.00 58.53 444 GLU A CA 1
ATOM 3479 C C . GLU A 1 444 ? 2.782 -14.132 38.984 1.00 58.53 444 GLU A C 1
ATOM 3481 O O . GLU A 1 444 ? 1.654 -13.636 39.076 1.00 58.53 444 GLU A O 1
ATOM 3486 N N . LYS A 1 445 ? 3.264 -14.576 37.816 1.00 59.84 445 LYS A N 1
ATOM 3487 C CA . LYS A 1 445 ? 2.515 -14.516 36.549 1.00 59.84 445 LYS A CA 1
ATOM 3488 C C . LYS A 1 445 ? 1.252 -15.394 36.612 1.00 59.84 445 LYS A C 1
ATOM 3490 O O . LYS A 1 445 ? 1.278 -16.492 37.154 1.00 59.84 445 LYS A O 1
ATOM 3495 N N . CYS A 1 446 ? 0.137 -14.907 36.064 1.00 73.38 446 CYS A N 1
ATOM 3496 C CA . CYS A 1 446 ? -1.131 -15.635 36.028 1.00 73.38 446 CYS A CA 1
ATOM 3497 C C . CYS A 1 446 ? -1.134 -16.786 34.997 1.00 73.38 446 CYS A C 1
ATOM 3499 O O . CYS A 1 446 ? -0.843 -16.561 33.825 1.00 73.38 446 CYS A O 1
ATOM 3501 N N . ASP A 1 447 ? -1.569 -17.982 35.410 1.00 65.31 447 ASP A N 1
ATOM 3502 C CA . ASP A 1 447 ? -1.681 -19.186 34.560 1.00 65.31 447 ASP A CA 1
ATOM 3503 C C . ASP A 1 447 ? -3.025 -19.309 33.804 1.00 65.31 447 ASP A C 1
ATOM 3505 O O . ASP A 1 447 ? -3.323 -20.331 33.180 1.00 65.31 447 ASP A O 1
ATOM 3509 N N . TYR A 1 448 ? -3.890 -18.291 33.870 1.00 69.44 448 TYR A N 1
ATOM 3510 C CA . TYR A 1 448 ? -5.203 -18.330 33.223 1.00 69.44 448 TYR A CA 1
ATOM 3511 C C . TYR A 1 448 ? -5.085 -18.292 31.693 1.00 69.44 448 TYR A C 1
ATOM 3513 O O . TYR A 1 448 ? -4.415 -17.421 31.137 1.00 69.44 448 TYR A O 1
ATOM 3521 N N . SER A 1 449 ? -5.824 -19.173 31.012 1.00 67.75 449 SER A N 1
ATOM 3522 C CA . SER A 1 449 ? -6.038 -19.131 29.563 1.00 67.75 449 SER A CA 1
ATOM 3523 C C . SER A 1 449 ? -7.527 -19.211 29.217 1.00 67.75 449 SER A C 1
ATOM 3525 O O . SER A 1 449 ? -8.293 -19.923 29.869 1.00 67.75 449 SER A O 1
ATOM 3527 N N . CYS A 1 450 ? -7.971 -18.449 28.213 1.00 74.06 450 CYS A N 1
ATOM 3528 C CA . CYS A 1 450 ? -9.373 -18.476 27.778 1.00 74.06 450 CYS A CA 1
ATOM 3529 C C . CYS A 1 450 ? -9.666 -19.647 26.814 1.00 74.06 450 CYS A C 1
ATOM 3531 O O . CYS A 1 450 ? -8.755 -20.308 26.323 1.00 74.06 450 CYS A O 1
ATOM 3533 N N . LEU A 1 451 ? -10.943 -19.859 26.463 1.00 64.62 451 LEU A N 1
ATOM 3534 C CA . LEU A 1 451 ? -11.392 -20.901 25.516 1.00 64.62 451 LEU A CA 1
ATOM 3535 C C . LEU A 1 451 ? -10.824 -20.751 24.092 1.00 64.62 451 LEU A C 1
ATOM 3537 O O . LEU A 1 451 ? -10.902 -21.683 23.294 1.00 64.62 451 LEU A O 1
ATOM 3541 N N . HIS A 1 452 ? -10.266 -19.585 23.764 1.00 64.06 452 HIS A N 1
ATOM 3542 C CA . HIS A 1 452 ? -9.545 -19.339 22.513 1.00 64.06 452 HIS A CA 1
ATOM 3543 C C . HIS A 1 452 ? -8.039 -19.637 22.607 1.00 64.06 452 HIS A C 1
ATOM 3545 O O . HIS A 1 452 ? -7.365 -19.591 21.584 1.00 64.06 452 HIS A O 1
ATOM 3551 N N . GLY A 1 453 ? -7.509 -19.936 23.799 1.00 67.31 453 GLY A N 1
ATOM 3552 C CA . GLY A 1 453 ? -6.091 -20.236 24.037 1.00 67.31 453 GLY A CA 1
ATOM 3553 C C . GLY A 1 453 ? -5.206 -19.026 24.360 1.00 67.31 453 GLY A C 1
ATOM 3554 O O . GLY A 1 453 ? -3.987 -19.157 24.345 1.00 67.31 453 GLY A O 1
ATOM 3555 N N . TYR A 1 454 ? -5.776 -17.849 24.641 1.00 74.75 454 TYR A N 1
ATOM 3556 C CA . TYR A 1 454 ? -4.996 -16.669 25.040 1.00 74.75 454 TYR A CA 1
ATOM 3557 C C . TYR A 1 454 ? -4.620 -16.732 26.521 1.00 74.75 454 TYR A C 1
ATOM 3559 O O . TYR A 1 454 ? -5.508 -16.880 27.359 1.00 74.75 454 TYR A O 1
ATOM 3567 N N . GLU A 1 455 ? -3.334 -16.573 26.833 1.00 73.81 455 GLU A N 1
ATOM 3568 C CA . GLU A 1 455 ? -2.797 -16.544 28.200 1.00 73.81 455 GLU A CA 1
ATOM 3569 C C . GLU A 1 455 ? -2.883 -15.146 28.833 1.00 73.81 455 GLU A C 1
ATOM 3571 O O . GLU A 1 455 ? -2.695 -14.123 28.168 1.00 73.81 455 GLU A O 1
ATOM 3576 N N . CYS A 1 456 ? -3.138 -15.093 30.140 1.00 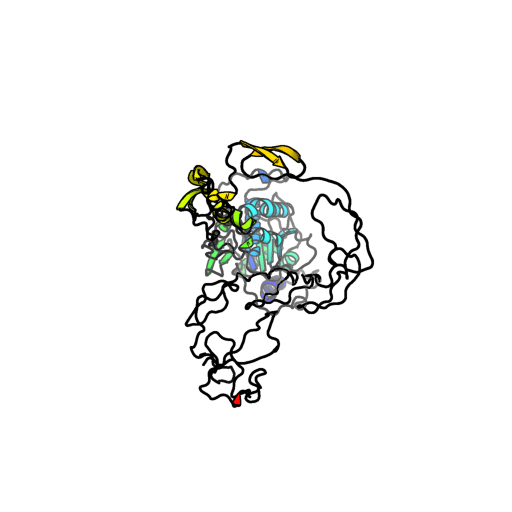77.38 456 CYS A N 1
ATOM 3577 C CA . CYS A 1 456 ? -3.163 -13.856 30.912 1.00 77.38 456 CYS A CA 1
ATOM 3578 C C . CYS A 1 456 ? -1.741 -13.320 31.153 1.00 77.38 456 CYS A C 1
ATOM 3580 O O . CYS A 1 456 ? -0.845 -14.043 31.580 1.00 77.38 456 CYS A O 1
ATOM 3582 N N . SER A 1 457 ? -1.531 -12.021 30.929 1.00 76.00 457 SER A N 1
ATOM 3583 C CA . SER A 1 457 ? -0.239 -11.360 31.163 1.00 76.00 457 SER A CA 1
ATOM 3584 C C . SER A 1 457 ? -0.143 -10.626 32.507 1.00 76.00 457 SER A C 1
ATOM 3586 O O . SER A 1 457 ? 0.875 -9.992 32.768 1.00 76.00 457 SER A O 1
ATOM 3588 N N . ARG A 1 458 ? -1.202 -10.648 33.330 1.00 73.06 458 ARG A N 1
ATOM 3589 C CA . ARG A 1 458 ? -1.259 -9.948 34.625 1.00 73.06 458 ARG A CA 1
ATOM 3590 C C . ARG A 1 458 ? -0.647 -10.773 35.756 1.00 73.06 458 ARG A C 1
ATOM 3592 O O . ARG A 1 458 ? -0.501 -11.992 35.638 1.00 73.06 458 ARG A O 1
ATOM 3599 N N . ALA A 1 459 ? -0.320 -10.101 36.859 1.00 67.12 459 ALA A N 1
ATOM 3600 C CA . ALA A 1 459 ? 0.030 -10.775 38.105 1.00 67.12 459 ALA A CA 1
ATOM 3601 C C . ALA A 1 459 ? -1.187 -11.542 38.655 1.00 67.12 459 ALA A C 1
ATOM 3603 O O . ALA A 1 459 ? -2.331 -11.130 38.466 1.00 67.12 459 ALA A O 1
ATOM 3604 N N . CYS A 1 460 ? -0.952 -12.655 39.346 1.00 66.44 460 CYS A N 1
ATOM 3605 C CA . CYS A 1 460 ? -1.990 -13.578 39.809 1.00 66.44 460 CYS A CA 1
ATOM 3606 C C . CYS A 1 460 ? -3.026 -12.925 40.745 1.00 66.44 460 CYS A C 1
ATOM 3608 O O . CYS A 1 460 ? -4.161 -13.391 40.819 1.00 66.44 460 CYS A O 1
ATOM 3610 N N . PHE A 1 461 ? -2.654 -11.868 41.469 1.00 65.19 461 PHE A N 1
ATOM 3611 C CA . PHE A 1 461 ? -3.578 -11.148 42.346 1.00 65.19 461 PHE A CA 1
ATOM 3612 C C . PHE A 1 461 ? -4.514 -10.169 41.626 1.00 65.19 461 PHE A C 1
ATOM 3614 O O . PHE A 1 461 ? -5.461 -9.673 42.237 1.00 65.19 461 PHE A O 1
ATOM 3621 N N . GLU A 1 462 ? -4.224 -9.833 40.371 1.00 65.44 462 GLU A N 1
ATOM 3622 C CA . GLU A 1 462 ? -5.032 -8.912 39.582 1.00 65.44 462 GLU A CA 1
ATOM 3623 C C . GLU A 1 462 ? -6.162 -9.664 38.875 1.00 65.44 462 GLU A C 1
ATOM 3625 O O . GLU A 1 462 ? -6.027 -10.828 38.494 1.00 65.44 462 GLU A O 1
ATOM 3630 N N . GLU A 1 463 ? -7.295 -8.990 38.656 1.00 64.19 463 GLU A N 1
ATOM 3631 C CA . GLU A 1 463 ? -8.398 -9.576 37.894 1.00 64.19 463 GLU A CA 1
ATOM 3632 C C . GLU A 1 463 ? -7.909 -9.965 36.488 1.00 64.19 463 GLU A C 1
ATOM 3634 O O . GLU A 1 463 ? -7.310 -9.151 35.776 1.00 64.19 463 GLU A O 1
ATOM 3639 N N . CYS A 1 464 ? -8.159 -11.212 36.079 1.00 72.25 464 CYS A N 1
ATOM 3640 C CA . CYS A 1 464 ? -7.724 -11.721 34.781 1.00 72.25 464 CYS A CA 1
ATOM 3641 C C . CYS A 1 464 ? -8.313 -10.904 33.624 1.00 72.25 464 CYS A C 1
ATOM 3643 O O . CYS A 1 464 ? -9.445 -10.416 33.681 1.00 72.25 464 CYS A O 1
ATOM 3645 N N . ILE A 1 465 ? -7.549 -10.781 32.535 1.00 75.31 465 ILE A N 1
ATOM 3646 C CA . ILE A 1 465 ? -8.005 -10.084 31.329 1.00 75.31 465 ILE A CA 1
ATOM 3647 C C . ILE A 1 465 ? -9.171 -10.872 30.716 1.00 75.31 465 ILE A C 1
ATOM 3649 O O . ILE A 1 465 ? -9.006 -11.990 30.228 1.00 75.31 465 ILE A O 1
ATOM 3653 N N . LYS A 1 466 ? -10.364 -10.273 30.730 1.00 77.69 466 LYS A N 1
ATOM 3654 C CA . LYS A 1 466 ? -11.581 -10.847 30.147 1.00 77.69 466 LYS A CA 1
ATOM 3655 C C . LYS A 1 466 ? -11.476 -10.863 28.624 1.00 77.69 466 LYS A C 1
ATOM 3657 O O . LYS A 1 466 ? -11.360 -9.819 27.987 1.00 77.69 466 LYS A O 1
ATOM 3662 N N . CYS A 1 467 ? -11.543 -12.048 28.026 1.00 75.44 467 CYS A N 1
ATOM 3663 C CA . CYS A 1 467 ? -11.492 -12.190 26.575 1.00 75.44 467 CYS A CA 1
ATOM 3664 C C . CYS A 1 467 ? -12.780 -11.639 25.931 1.00 75.44 467 CYS A C 1
ATOM 3666 O O . CYS A 1 467 ? -13.867 -12.181 26.123 1.00 75.44 467 CYS A O 1
ATOM 3668 N N . VAL A 1 468 ? -12.663 -10.549 25.167 1.00 79.62 468 VAL A N 1
ATOM 3669 C CA . VAL A 1 468 ? -13.798 -9.879 24.500 1.00 79.62 468 VAL A CA 1
ATOM 3670 C C . VAL A 1 468 ? -14.116 -10.442 23.115 1.00 79.62 468 VAL A C 1
ATOM 3672 O O . VAL A 1 468 ? -15.085 -10.009 22.491 1.00 79.62 468 VAL A O 1
ATOM 3675 N N . SER A 1 469 ? -13.317 -11.397 22.629 1.00 74.38 469 SER A N 1
ATOM 3676 C CA . SER A 1 469 ? -13.578 -12.083 21.367 1.00 74.38 469 SER A CA 1
ATOM 3677 C C . SER A 1 469 ? -14.970 -12.718 21.392 1.00 74.38 469 SER A C 1
ATOM 3679 O O . SER A 1 469 ? -15.396 -13.196 22.454 1.00 74.38 469 SER A O 1
ATOM 3681 N N . PRO A 1 470 ? -15.681 -12.752 20.247 1.00 74.69 470 PRO A N 1
ATOM 3682 C CA . PRO A 1 470 ? -16.926 -13.497 20.135 1.00 74.69 470 PRO A CA 1
ATOM 3683 C C . PRO A 1 470 ? -16.718 -14.907 20.673 1.00 74.69 470 PRO A C 1
ATOM 3685 O O . PRO A 1 470 ? -15.705 -15.550 20.362 1.00 74.69 470 PRO A O 1
ATOM 3688 N N . CYS A 1 471 ? -17.640 -15.361 21.518 1.00 74.88 471 CYS A N 1
ATOM 3689 C CA . CYS A 1 471 ? -17.558 -16.695 22.078 1.00 74.88 471 CYS A CA 1
ATOM 3690 C C . CYS A 1 471 ? -17.392 -17.704 20.929 1.00 74.88 471 CYS A C 1
ATOM 3692 O O . CYS A 1 471 ? -18.183 -17.718 19.985 1.00 74.88 471 CYS A O 1
ATOM 3694 N N . SER A 1 472 ? -16.349 -18.539 20.986 1.00 69.12 472 SER A N 1
ATOM 3695 C CA . SER A 1 472 ? -16.094 -19.574 19.968 1.00 69.12 472 SER A CA 1
ATOM 3696 C C . SER A 1 472 ? -17.196 -20.638 19.928 1.00 69.12 472 SER A C 1
ATOM 3698 O O . SER A 1 472 ? -17.249 -21.456 19.012 1.00 69.12 472 SER A O 1
ATOM 3700 N N . TYR A 1 473 ? -18.093 -20.612 20.914 1.00 66.81 473 TYR A N 1
ATOM 3701 C CA . TYR A 1 473 ? -19.142 -21.581 21.144 1.00 66.81 473 TYR A CA 1
ATOM 3702 C C . TYR A 1 473 ? -20.313 -21.399 20.160 1.00 66.81 473 TYR A C 1
ATOM 3704 O O . TYR A 1 473 ? -21.401 -20.917 20.502 1.00 66.81 473 TYR A O 1
ATOM 3712 N N . GLN A 1 474 ? -20.115 -21.873 18.931 1.00 70.62 474 GLN A N 1
ATOM 3713 C CA . GLN A 1 474 ? -21.119 -21.946 17.867 1.00 70.62 474 GLN A CA 1
ATOM 3714 C C . GLN A 1 474 ? -21.276 -23.385 17.361 1.00 70.62 474 GLN A C 1
ATOM 3716 O O . GLN A 1 474 ? -20.299 -24.099 17.153 1.00 70.62 474 GLN A O 1
ATOM 3721 N N . CYS A 1 475 ? -22.510 -23.811 17.126 1.00 75.69 475 CYS A N 1
ATOM 3722 C CA . CYS A 1 475 ? -22.822 -25.044 16.415 1.00 75.69 475 CYS A CA 1
ATOM 3723 C C . CYS A 1 475 ? -23.914 -24.774 15.372 1.00 75.69 475 CYS A C 1
ATOM 3725 O O . CYS A 1 475 ? -24.456 -23.673 15.294 1.00 75.69 475 CYS A O 1
ATOM 3727 N N . LYS A 1 476 ? -24.268 -25.781 14.565 1.00 75.75 476 LYS A N 1
ATOM 3728 C CA . LYS A 1 476 ? -25.315 -25.640 13.533 1.00 75.75 476 LYS A CA 1
ATOM 3729 C C . LYS A 1 476 ? -26.698 -25.288 14.106 1.00 75.75 476 LYS A C 1
ATOM 3731 O O . LYS A 1 476 ? -27.546 -24.814 13.363 1.00 75.75 476 LYS A O 1
ATOM 3736 N N . HIS A 1 477 ? -26.921 -25.534 15.397 1.00 70.62 477 HIS A N 1
ATOM 3737 C CA . HIS A 1 477 ? -28.212 -25.338 16.062 1.00 70.62 477 HIS A CA 1
ATOM 3738 C C . HIS A 1 477 ? -28.271 -24.043 16.873 1.00 70.62 477 HIS A C 1
ATOM 3740 O O . HIS A 1 477 ? -29.310 -23.396 16.924 1.00 70.62 477 HIS A O 1
ATOM 3746 N N . PHE A 1 478 ? -27.160 -23.657 17.501 1.00 74.00 478 PHE A N 1
ATOM 3747 C CA . PHE A 1 478 ? -27.112 -22.496 18.373 1.00 74.00 478 PHE A CA 1
ATOM 3748 C C . PHE A 1 478 ? -25.795 -21.749 18.203 1.00 74.00 478 PHE A C 1
ATOM 3750 O O . PHE A 1 478 ? -24.718 -22.347 18.160 1.00 74.00 478 PHE A O 1
ATOM 3757 N N . LYS A 1 479 ? -25.874 -20.424 18.179 1.00 79.19 479 LYS A N 1
ATOM 3758 C CA . LYS A 1 479 ? -24.717 -19.538 18.125 1.00 79.19 479 LYS A CA 1
ATOM 3759 C C . LYS A 1 479 ? -24.757 -18.629 19.341 1.00 79.19 479 LYS A C 1
ATOM 3761 O O . LYS A 1 479 ? -25.743 -17.928 19.528 1.00 79.19 479 LYS A O 1
ATOM 3766 N N . CYS A 1 480 ? -23.702 -18.662 20.152 1.00 76.19 480 CYS A N 1
ATOM 3767 C CA . CYS A 1 480 ? -23.547 -17.688 21.224 1.00 76.19 480 CYS A CA 1
ATOM 3768 C C . CYS A 1 480 ? -23.295 -16.309 20.600 1.00 76.19 480 CYS A C 1
ATOM 3770 O O . CYS A 1 480 ? -22.417 -16.171 19.742 1.00 76.19 480 CYS A O 1
ATOM 3772 N N . LEU A 1 481 ? -24.075 -15.307 21.003 1.00 78.06 481 LEU A N 1
ATOM 3773 C CA . LEU A 1 481 ? -23.891 -13.920 20.554 1.00 78.06 481 LEU A CA 1
ATOM 3774 C C . LEU A 1 481 ? -23.115 -13.080 21.579 1.00 78.06 481 LEU A C 1
ATOM 3776 O O . LEU A 1 481 ? -22.827 -11.908 21.335 1.00 78.06 481 LEU A O 1
ATOM 3780 N N . LYS A 1 482 ? -22.760 -13.690 22.714 1.00 77.56 482 LYS A N 1
ATOM 3781 C CA . LYS A 1 482 ? -22.019 -13.075 23.813 1.00 77.56 482 LYS A CA 1
ATOM 3782 C C . LYS A 1 482 ? -20.504 -13.149 23.613 1.00 77.56 482 LYS A C 1
ATOM 3784 O O . LYS A 1 482 ? -19.978 -13.899 22.781 1.00 77.56 482 LYS A O 1
ATOM 3789 N N . ARG A 1 483 ? -19.782 -12.340 24.384 1.00 76.69 483 ARG A N 1
ATOM 3790 C CA . ARG A 1 483 ? -18.311 -12.331 24.435 1.00 76.69 483 ARG A CA 1
ATOM 3791 C C . ARG A 1 483 ? -17.800 -13.529 25.240 1.00 76.69 483 ARG A C 1
ATOM 3793 O O . ARG A 1 483 ? -18.523 -14.076 26.061 1.00 76.69 483 ARG A O 1
ATOM 3800 N N . CYS A 1 484 ? -16.547 -13.936 25.037 1.00 75.94 484 CYS A N 1
ATOM 3801 C CA . CYS A 1 484 ? -15.981 -15.128 25.688 1.00 75.94 484 CYS A CA 1
ATOM 3802 C C . CYS A 1 484 ? -16.070 -15.125 27.224 1.00 75.94 484 CYS A C 1
ATOM 3804 O O . CYS A 1 484 ? -16.192 -16.190 27.820 1.00 75.94 484 CYS A O 1
ATOM 3806 N N . TYR A 1 485 ? -15.955 -13.955 27.861 1.00 74.81 485 TYR A N 1
ATOM 3807 C CA . TYR A 1 485 ? -16.040 -13.832 29.322 1.00 74.81 485 TYR A CA 1
ATOM 3808 C C . TYR A 1 485 ? -17.479 -13.836 29.858 1.00 74.81 485 TYR A C 1
ATOM 3810 O O . TYR A 1 485 ? -17.678 -13.914 31.069 1.00 74.81 485 TYR A O 1
ATOM 3818 N N . GLU A 1 486 ? -18.472 -13.668 28.986 1.00 67.50 486 GLU A N 1
ATOM 3819 C CA . GLU A 1 486 ? -19.878 -13.584 29.364 1.00 67.50 486 GLU A CA 1
ATOM 3820 C C . GLU A 1 486 ? -20.483 -14.986 29.452 1.00 67.50 486 GLU A C 1
ATOM 3822 O O . GLU A 1 486 ? -20.123 -15.895 28.698 1.00 67.50 486 GLU A O 1
ATOM 3827 N N . ILE A 1 487 ? -21.441 -15.159 30.365 1.00 65.62 487 ILE A N 1
ATOM 3828 C CA . ILE A 1 487 ? -22.245 -16.381 30.418 1.00 65.62 487 ILE A CA 1
ATOM 3829 C C . ILE A 1 487 ? -22.984 -16.499 29.082 1.00 65.62 487 ILE A C 1
ATOM 3831 O O . ILE A 1 487 ? -23.653 -15.557 28.652 1.00 65.62 487 ILE A O 1
ATOM 3835 N N . CYS A 1 488 ? -22.832 -17.644 28.413 1.00 73.12 488 CYS A N 1
ATO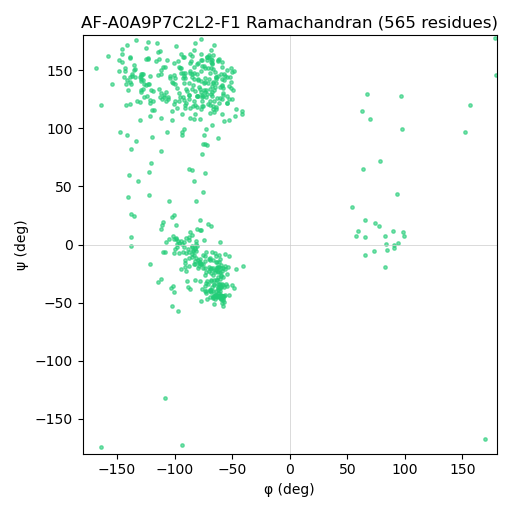M 3836 C CA . CYS A 1 488 ? -23.458 -17.878 27.118 1.00 73.12 488 CYS A CA 1
ATOM 3837 C C . CYS A 1 488 ? -24.981 -17.733 27.228 1.00 73.12 488 CYS A C 1
ATOM 3839 O O . CYS A 1 488 ? -25.608 -18.296 28.120 1.00 73.12 488 CYS A O 1
ATOM 3841 N N . ASP A 1 489 ? -25.581 -17.028 26.273 1.00 74.44 489 ASP A N 1
ATOM 3842 C CA . ASP A 1 489 ? -27.027 -16.799 26.167 1.00 74.44 489 ASP A CA 1
ATOM 3843 C C . ASP A 1 489 ? -27.787 -17.977 25.547 1.00 74.44 489 ASP A C 1
ATOM 3845 O O . ASP A 1 489 ? -28.953 -17.860 25.172 1.00 74.44 489 ASP A O 1
ATOM 3849 N N . ARG A 1 490 ? -27.121 -19.128 25.437 1.00 68.25 490 ARG A N 1
ATOM 3850 C CA . ARG A 1 490 ? -27.667 -20.331 24.830 1.00 68.25 490 ARG A CA 1
ATOM 3851 C C . ARG A 1 490 ? -27.517 -21.542 25.743 1.00 68.25 490 ARG A C 1
ATOM 3853 O O . ARG A 1 490 ? -26.489 -21.668 26.412 1.00 68.25 490 ARG A O 1
ATOM 3860 N N . PRO A 1 491 ? -28.475 -22.480 25.712 1.00 66.50 491 PRO A N 1
ATOM 3861 C CA . PRO A 1 491 ? -28.287 -23.774 26.345 1.00 66.50 491 PRO A CA 1
ATOM 3862 C C . PRO A 1 491 ? -27.209 -24.603 25.612 1.00 66.50 491 PRO A C 1
ATOM 3864 O O . PRO A 1 491 ? -26.922 -24.366 24.425 1.00 66.50 491 PRO A O 1
ATOM 3867 N N . PRO A 1 492 ? -26.617 -25.604 26.293 1.00 63.81 492 PRO A N 1
ATOM 3868 C CA . PRO A 1 492 ? -25.772 -26.608 25.656 1.00 63.81 492 PRO A CA 1
ATOM 3869 C C . PRO A 1 492 ? -26.512 -27.302 24.509 1.00 63.81 492 PRO A C 1
ATOM 3871 O O . PRO A 1 492 ? -27.723 -27.534 24.569 1.00 63.81 492 PRO A O 1
ATOM 3874 N N . CYS A 1 493 ? -25.792 -27.635 23.437 1.00 70.81 493 CYS A N 1
ATOM 3875 C CA . CYS A 1 493 ? -26.405 -28.328 22.312 1.00 70.81 493 CYS A CA 1
ATOM 3876 C C . CYS A 1 493 ? -26.478 -29.833 22.594 1.00 70.81 493 CYS A C 1
ATOM 3878 O O . CYS A 1 493 ? -25.465 -30.522 22.573 1.00 70.81 493 CYS A O 1
ATOM 3880 N N . ASN A 1 494 ? -27.691 -30.358 22.765 1.00 71.81 494 ASN A N 1
ATOM 3881 C CA . ASN A 1 494 ? -27.919 -31.792 22.975 1.00 71.81 494 ASN A CA 1
ATOM 3882 C C . ASN A 1 494 ? -28.048 -32.591 21.663 1.00 71.81 494 ASN A C 1
ATOM 3884 O O . ASN A 1 494 ? -28.469 -33.746 21.686 1.00 71.81 494 ASN A O 1
ATOM 3888 N N . ALA A 1 495 ? -27.738 -31.999 20.505 1.00 75.44 495 ALA A N 1
ATOM 3889 C CA . ALA A 1 495 ? -27.791 -32.705 19.227 1.00 75.44 495 ALA A CA 1
ATOM 3890 C C . ALA A 1 495 ? -26.538 -33.581 19.030 1.00 75.44 495 ALA A C 1
ATOM 3892 O O . ALA A 1 495 ? -25.441 -33.140 19.382 1.00 75.44 495 ALA A O 1
ATOM 3893 N N . PRO A 1 496 ? -26.662 -34.782 18.435 1.00 75.31 496 PRO A N 1
ATOM 3894 C CA . PRO A 1 496 ? -25.512 -35.643 18.173 1.00 75.31 496 PRO A CA 1
ATOM 3895 C C . PRO A 1 496 ? -24.548 -34.992 17.175 1.00 75.31 496 PRO A C 1
ATOM 3897 O O . PRO A 1 496 ? -24.967 -34.301 16.236 1.00 75.31 496 PRO A O 1
ATOM 3900 N N . CYS A 1 497 ? -23.249 -35.215 17.370 1.00 77.62 497 CYS A N 1
ATOM 3901 C CA . CYS A 1 497 ? -22.235 -34.816 16.406 1.00 77.62 497 CYS A CA 1
ATOM 3902 C C . CYS A 1 497 ? -22.417 -35.608 15.098 1.00 77.62 497 CYS A C 1
ATOM 3904 O O . CYS A 1 497 ? -22.658 -36.813 15.114 1.00 77.62 497 CYS A O 1
ATOM 3906 N N . ARG A 1 498 ? -22.333 -34.921 13.952 1.00 79.38 498 ARG A N 1
ATOM 3907 C CA . ARG A 1 498 ? -22.452 -35.539 12.615 1.00 79.38 498 ARG A CA 1
ATOM 3908 C C . ARG A 1 498 ? -21.097 -35.762 11.939 1.00 79.38 498 ARG A C 1
ATOM 3910 O O . ARG A 1 498 ? -21.068 -36.149 10.777 1.00 79.38 498 ARG A O 1
ATOM 3917 N N . GLU A 1 499 ? -20.005 -35.484 12.648 1.00 77.50 499 GLU A N 1
ATOM 3918 C CA . GLU A 1 499 ? -18.653 -35.745 12.160 1.00 77.50 499 GLU A CA 1
ATOM 3919 C C . GLU A 1 499 ? -18.384 -37.253 12.147 1.00 77.50 499 GLU A C 1
ATOM 3921 O O . GLU A 1 499 ? -18.757 -37.986 13.070 1.00 77.50 499 GLU A O 1
ATOM 3926 N N . ILE A 1 500 ? -17.724 -37.703 11.087 1.00 81.50 500 ILE A N 1
ATOM 3927 C CA . ILE A 1 500 ? -17.205 -39.060 10.952 1.00 81.50 500 ILE A CA 1
ATOM 3928 C C . ILE A 1 500 ? -15.694 -38.926 11.091 1.00 81.50 500 ILE A C 1
ATOM 3930 O O . ILE A 1 500 ? -15.080 -38.143 10.369 1.00 81.50 500 ILE A O 1
ATOM 3934 N N . PHE A 1 501 ? -15.102 -39.638 12.047 1.00 79.50 501 PHE A N 1
ATOM 3935 C CA . PHE A 1 501 ? -13.653 -39.615 12.234 1.00 79.50 501 PHE A CA 1
ATOM 3936 C C . PHE A 1 501 ? -12.934 -40.148 10.988 1.00 79.50 501 PHE A C 1
ATOM 3938 O O . PHE A 1 501 ? -13.499 -40.946 10.242 1.00 79.50 501 PHE A O 1
ATOM 3945 N N . ASP A 1 502 ? -11.649 -39.821 10.822 1.00 81.00 502 ASP A N 1
ATOM 3946 C CA . ASP A 1 502 ? -10.809 -40.362 9.737 1.00 81.00 502 ASP A CA 1
ATOM 3947 C C . ASP A 1 502 ? -10.794 -41.902 9.706 1.00 81.00 502 ASP A C 1
ATOM 3949 O O . ASP A 1 502 ? -10.607 -42.519 8.661 1.00 81.00 502 ASP A O 1
ATOM 3953 N N . CYS A 1 503 ? -11.050 -42.543 10.852 1.00 80.06 503 CYS A N 1
ATOM 3954 C CA . CYS A 1 503 ? -11.219 -43.988 10.969 1.00 80.06 503 CYS A CA 1
ATOM 3955 C C . CYS A 1 503 ? -12.591 -44.514 10.504 1.00 80.06 503 CYS A C 1
ATOM 3957 O O . CYS A 1 503 ? -12.918 -45.664 10.786 1.00 80.06 503 CYS A O 1
ATOM 3959 N N . SER A 1 504 ? -13.395 -43.701 9.814 1.00 81.12 504 SER A N 1
ATOM 3960 C CA . SER A 1 504 ? -14.736 -43.994 9.276 1.00 81.12 504 SER A CA 1
ATOM 3961 C C . SER A 1 504 ? -15.850 -44.265 10.300 1.00 81.12 504 SER A C 1
ATOM 3963 O O . SER A 1 504 ? -16.980 -44.566 9.920 1.00 81.12 504 SER A O 1
ATOM 3965 N N . HIS A 1 505 ? -15.578 -44.100 11.596 1.00 80.31 505 HIS A N 1
ATOM 3966 C CA . HIS A 1 505 ? -16.573 -44.276 12.654 1.00 80.31 505 HIS A CA 1
ATOM 3967 C C . HIS A 1 505 ? -17.302 -42.974 12.990 1.00 80.31 505 HIS A C 1
ATOM 3969 O O . HIS A 1 505 ? -16.701 -41.897 13.038 1.00 80.31 505 HIS A O 1
ATOM 3975 N N . GLN A 1 506 ? -18.596 -43.088 13.289 1.00 80.88 506 GLN A N 1
ATOM 3976 C CA . GLN A 1 506 ? -19.423 -41.962 13.709 1.00 80.88 506 GLN A CA 1
ATOM 3977 C C . GLN A 1 506 ? -18.992 -41.432 15.085 1.00 80.88 506 GLN A C 1
ATOM 3979 O O . GLN A 1 506 ? -18.738 -42.205 16.011 1.00 80.88 506 GLN A O 1
ATOM 3984 N N . CYS A 1 507 ? -18.923 -40.105 15.226 1.00 77.88 507 CYS A N 1
ATOM 3985 C CA . CYS A 1 507 ? -18.592 -39.462 16.493 1.00 77.88 507 CYS A CA 1
ATOM 3986 C C . CYS A 1 507 ? -19.730 -39.634 17.525 1.00 77.88 507 CYS A C 1
ATOM 3988 O O . CYS A 1 507 ? -20.846 -39.186 17.258 1.00 77.88 507 CYS A O 1
ATOM 3990 N N . PRO A 1 508 ? -19.465 -40.198 18.725 1.00 72.62 508 PRO A N 1
ATOM 3991 C CA . PRO A 1 508 ? -20.463 -40.313 19.797 1.00 72.62 508 PRO A CA 1
ATOM 3992 C C . PRO A 1 508 ? -20.618 -39.009 20.611 1.00 72.62 508 PRO A C 1
ATOM 3994 O O . PRO A 1 508 ? -21.329 -38.958 21.616 1.00 72.62 508 PRO A O 1
ATOM 3997 N N . GLY A 1 509 ? -19.905 -37.952 20.209 1.00 71.81 509 GLY A N 1
ATOM 3998 C CA . GLY A 1 509 ? -19.907 -36.653 20.868 1.00 71.81 509 GLY A CA 1
ATOM 3999 C C . GLY A 1 509 ? -21.148 -35.814 20.576 1.00 71.81 509 GLY A C 1
ATOM 4000 O O . GLY A 1 509 ? -22.018 -36.163 19.774 1.00 71.81 509 GLY A O 1
ATOM 4001 N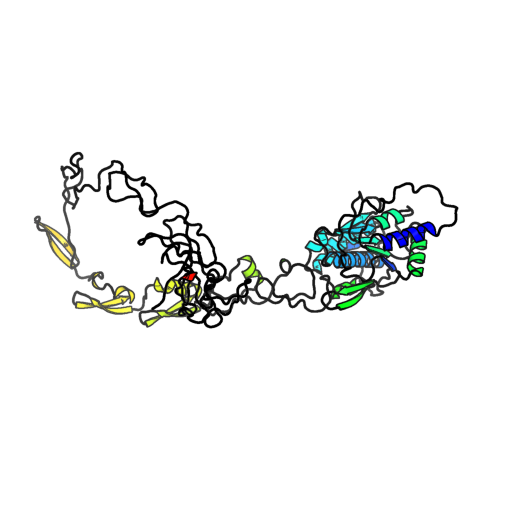 N . LEU A 1 510 ? -21.206 -34.650 21.213 1.00 75.25 510 LEU A N 1
ATOM 4002 C CA . LEU A 1 510 ? -22.256 -33.659 20.997 1.00 75.25 510 LEU A CA 1
ATOM 4003 C C . LEU A 1 510 ? -21.831 -32.612 19.963 1.00 75.25 510 LEU A C 1
ATOM 4005 O O . LEU A 1 510 ? -20.652 -32.315 19.771 1.00 75.25 510 LEU A O 1
ATOM 4009 N N . CYS A 1 511 ? -22.812 -32.051 19.264 1.00 73.50 511 CYS A N 1
ATOM 4010 C CA . CYS A 1 511 ? -22.582 -31.045 18.237 1.00 73.50 511 CYS A CA 1
ATOM 4011 C C . CYS A 1 511 ? -22.033 -29.742 18.846 1.00 73.50 511 CYS A C 1
ATOM 4013 O O . CYS A 1 511 ? -22.722 -29.072 19.614 1.00 73.50 511 CYS A O 1
ATOM 4015 N N . GLY A 1 512 ? -20.830 -29.342 18.426 1.00 67.62 512 GLY A N 1
ATOM 4016 C CA . GLY A 1 512 ? -20.166 -28.118 18.893 1.00 67.62 512 GLY A CA 1
ATOM 4017 C C . GLY A 1 512 ? -19.212 -28.319 20.070 1.00 67.62 512 GLY A C 1
ATOM 4018 O O . GLY A 1 512 ? -18.611 -27.344 20.506 1.00 67.62 512 GLY A O 1
ATOM 4019 N N . GLU A 1 513 ? -19.051 -29.556 20.544 1.00 72.00 513 GLU A N 1
ATOM 4020 C CA . GLU A 1 513 ? -18.099 -29.917 21.595 1.00 72.00 513 GLU A CA 1
ATOM 4021 C C . GLU A 1 513 ? -16.824 -30.549 21.029 1.00 72.00 513 GLU A C 1
ATOM 4023 O O . GLU A 1 513 ? -16.862 -31.135 19.938 1.00 72.00 513 GLU A O 1
ATOM 4028 N N . PRO A 1 514 ? -15.694 -30.489 21.763 1.00 68.50 514 PRO A N 1
ATOM 4029 C CA . PRO A 1 514 ? -14.498 -31.234 21.401 1.00 68.50 514 PRO A CA 1
ATOM 4030 C C . PRO A 1 514 ? -14.831 -32.721 21.250 1.00 68.50 514 PRO A C 1
ATOM 4032 O O . PRO A 1 514 ? -15.345 -33.358 22.174 1.00 68.50 514 PRO A O 1
ATOM 4035 N N . CYS A 1 515 ? -14.561 -33.275 20.068 1.00 70.75 515 CYS A N 1
ATOM 4036 C CA . CYS A 1 515 ? -14.930 -34.652 19.775 1.00 70.75 515 CYS A CA 1
ATOM 4037 C C . CYS A 1 515 ? -14.099 -35.625 20.631 1.00 70.75 515 CYS A C 1
ATOM 4039 O O . CYS A 1 515 ? -12.872 -35.499 20.687 1.00 70.75 515 CYS A O 1
ATOM 4041 N N . PRO A 1 516 ? -14.740 -36.602 21.292 1.00 71.62 516 PRO A N 1
ATOM 4042 C CA . PRO A 1 516 ? -14.026 -37.613 22.056 1.00 71.62 516 PRO A CA 1
ATOM 4043 C C . PRO A 1 516 ? -13.177 -38.539 21.179 1.00 71.62 516 PRO A C 1
ATOM 4045 O O . PRO A 1 516 ? -13.411 -38.632 19.976 1.00 71.62 516 PRO A O 1
ATOM 4048 N N . PRO A 1 517 ? -12.214 -39.280 21.758 1.00 71.00 517 PRO A N 1
ATOM 4049 C CA . PRO A 1 517 ? -11.517 -40.325 21.017 1.00 71.00 517 PRO A CA 1
ATOM 4050 C C . PRO A 1 517 ? -12.504 -41.381 20.496 1.00 71.00 517 PRO A C 1
ATOM 4052 O O . PRO A 1 517 ? -13.448 -41.758 21.187 1.00 71.00 517 PRO A O 1
ATOM 4055 N N . CYS A 1 518 ? -12.260 -41.883 19.283 1.00 74.44 518 CYS A N 1
ATOM 4056 C CA . CYS A 1 518 ? -13.103 -42.905 18.665 1.00 74.44 518 CYS A CA 1
ATOM 4057 C C . CYS A 1 518 ? -13.173 -44.170 19.534 1.00 74.44 518 CYS A C 1
ATOM 4059 O O . CYS A 1 518 ? -12.131 -44.764 19.822 1.00 74.44 518 CYS A O 1
ATOM 4061 N N . ALA A 1 519 ? -14.392 -44.594 19.880 1.00 69.56 519 ALA A N 1
ATOM 4062 C CA . ALA A 1 519 ? -14.640 -45.743 20.746 1.00 69.56 519 ALA A CA 1
ATOM 4063 C C . ALA A 1 519 ? -14.202 -47.084 20.146 1.00 69.56 519 ALA A C 1
ATOM 4065 O O . ALA A 1 519 ? -13.687 -47.935 20.863 1.00 69.56 519 ALA A O 1
ATOM 4066 N N . VAL A 1 520 ? -14.326 -47.245 18.826 1.00 74.81 520 VAL A N 1
ATOM 4067 C CA . VAL A 1 520 ? -13.935 -48.481 18.130 1.00 74.81 520 VAL A CA 1
ATOM 4068 C C . VAL A 1 520 ? -12.414 -48.588 17.986 1.00 74.81 520 VAL A C 1
ATOM 4070 O O . VAL A 1 520 ? -11.846 -49.661 18.154 1.00 74.81 520 VAL A O 1
ATOM 4073 N N . CYS A 1 521 ? -11.730 -47.472 17.716 1.00 76.44 521 CYS A N 1
ATOM 4074 C CA . CYS A 1 521 ? -10.275 -47.462 17.525 1.00 76.44 521 CYS A CA 1
ATOM 4075 C C . CYS A 1 521 ? -9.481 -47.295 18.826 1.00 76.44 521 CYS A C 1
ATOM 4077 O O . CYS A 1 521 ? -8.284 -47.563 18.844 1.00 76.44 521 CYS A O 1
ATOM 4079 N N . ASN A 1 522 ? -10.111 -46.804 19.896 1.00 72.56 522 ASN A N 1
ATOM 4080 C CA . ASN A 1 522 ? -9.462 -46.569 21.188 1.00 72.56 522 ASN A CA 1
ATOM 4081 C C . ASN A 1 522 ? -10.280 -47.149 22.362 1.00 72.56 522 ASN A C 1
ATOM 4083 O O . ASN A 1 522 ? -10.574 -46.407 23.305 1.00 72.56 522 ASN A O 1
ATOM 4087 N N . PRO A 1 523 ? -10.636 -48.446 22.344 1.00 69.06 523 PRO A N 1
ATOM 4088 C CA . PRO A 1 523 ? -11.510 -49.045 23.356 1.00 69.06 523 PRO A CA 1
ATOM 4089 C C . PRO A 1 523 ? -10.907 -48.995 24.769 1.00 69.06 523 PRO A C 1
ATOM 4091 O O . PRO A 1 523 ? -11.625 -48.774 25.741 1.00 69.06 523 PRO A O 1
ATOM 4094 N N . ASP A 1 524 ? -9.581 -49.114 24.886 1.00 70.75 524 ASP A N 1
ATOM 4095 C CA . ASP A 1 524 ? -8.868 -49.175 26.169 1.00 70.75 524 ASP A CA 1
ATOM 4096 C C . ASP A 1 524 ? -8.542 -47.816 26.800 1.00 70.75 524 ASP A C 1
ATOM 4098 O O . ASP A 1 524 ? -7.984 -47.769 27.901 1.00 70.75 524 ASP A O 1
ATOM 4102 N N . LYS A 1 525 ? -8.872 -46.693 26.142 1.00 69.50 525 LYS A N 1
ATOM 4103 C CA . LYS A 1 525 ? -8.657 -45.377 26.758 1.00 69.50 525 LYS A CA 1
ATOM 4104 C C . LYS A 1 525 ? -9.521 -45.271 28.013 1.00 69.50 525 LYS A C 1
ATOM 4106 O O . LYS A 1 525 ? -10.727 -45.486 27.966 1.00 69.50 525 LYS A O 1
ATOM 4111 N N . LYS A 1 526 ? -8.897 -44.953 29.146 1.00 63.53 526 LYS A N 1
ATOM 4112 C CA . LYS A 1 526 ? -9.565 -44.850 30.446 1.00 63.53 526 LYS A CA 1
ATOM 4113 C C . LYS A 1 526 ? -9.887 -43.393 30.752 1.00 63.53 526 LYS A C 1
ATOM 4115 O O . LYS A 1 526 ? -9.035 -42.523 30.583 1.00 63.53 526 LYS A O 1
ATOM 4120 N N . CYS A 1 527 ? -11.102 -43.133 31.216 1.00 56.69 527 CYS A N 1
ATOM 4121 C CA . CYS A 1 527 ? -11.471 -41.829 31.748 1.00 56.69 527 CYS A CA 1
ATOM 4122 C C . CYS A 1 527 ? -10.802 -41.609 33.114 1.00 56.69 527 CYS A C 1
ATOM 4124 O O . CYS A 1 527 ? -10.928 -42.453 34.001 1.00 56.69 527 CYS A O 1
ATOM 4126 N N . SER A 1 528 ? -10.127 -40.476 33.312 1.00 54.62 528 SER A N 1
ATOM 4127 C CA . SER A 1 528 ? -9.467 -40.153 34.587 1.00 54.62 528 SER A CA 1
ATOM 4128 C C . SER A 1 528 ? -10.464 -39.855 35.720 1.00 54.62 528 SER A C 1
ATOM 4130 O O . SER A 1 528 ? -10.094 -39.941 36.886 1.00 54.62 528 SER A O 1
ATOM 4132 N N . ILE A 1 529 ? -11.719 -39.524 35.380 1.00 54.22 529 ILE A N 1
ATOM 4133 C CA . ILE A 1 529 ? -12.790 -39.176 36.330 1.00 54.22 529 ILE A CA 1
ATOM 4134 C C . ILE A 1 529 ? -13.684 -40.386 36.629 1.00 54.22 529 ILE A C 1
ATOM 4136 O O . ILE A 1 529 ? -13.822 -40.784 37.779 1.00 54.22 529 ILE A O 1
ATOM 4140 N N . SER A 1 530 ? -14.293 -40.992 35.604 1.00 56.91 530 SER A N 1
ATOM 4141 C CA . SER A 1 530 ? -15.203 -42.132 35.799 1.00 56.91 530 SER A CA 1
ATOM 4142 C C . SER A 1 530 ? -14.474 -43.463 35.973 1.00 56.91 530 SER A C 1
ATOM 4144 O O . SER A 1 530 ? -15.105 -44.452 36.327 1.00 56.91 530 SER A O 1
ATOM 4146 N N . LEU A 1 531 ? -13.163 -43.510 35.696 1.00 61.97 531 LEU A N 1
ATOM 4147 C CA . LEU A 1 531 ? -12.321 -44.712 35.713 1.00 61.97 531 LEU A CA 1
ATOM 4148 C C . LEU A 1 531 ? -12.792 -45.844 34.778 1.00 61.97 531 LEU A C 1
ATOM 4150 O O . LEU A 1 531 ? -12.188 -46.915 34.787 1.00 61.97 531 LEU A O 1
ATOM 4154 N N . ARG A 1 532 ? -13.802 -45.602 33.937 1.00 61.81 532 ARG A N 1
ATOM 4155 C CA . ARG A 1 532 ? -14.319 -46.541 32.933 1.00 61.81 532 ARG A CA 1
ATOM 4156 C C . ARG A 1 532 ? -13.509 -46.462 31.643 1.00 61.81 532 ARG A C 1
ATOM 4158 O O . ARG A 1 532 ? -13.008 -45.385 31.283 1.00 61.81 532 ARG A O 1
ATOM 4165 N N . LYS A 1 533 ? -13.368 -47.591 30.948 1.00 65.69 533 LYS A N 1
ATOM 4166 C CA . LYS A 1 533 ? -12.812 -47.635 29.587 1.00 65.69 533 LYS A CA 1
ATOM 4167 C C . LYS A 1 533 ? -13.832 -47.140 28.562 1.00 65.69 533 LYS A C 1
ATOM 4169 O O . LYS A 1 533 ? -15.033 -47.262 28.778 1.00 65.69 533 LYS A O 1
ATOM 4174 N N . VAL A 1 534 ? -13.368 -46.614 27.428 1.00 64.94 534 VAL A N 1
ATOM 4175 C CA . VAL A 1 534 ? -14.260 -46.155 26.347 1.00 64.94 534 VAL A CA 1
ATOM 4176 C C . VAL A 1 534 ? -15.138 -47.298 25.801 1.00 64.94 534 VAL A C 1
ATOM 4178 O O . VAL A 1 534 ? -16.271 -47.046 25.409 1.00 64.94 534 VAL A O 1
ATOM 4181 N N . SER A 1 535 ? -14.678 -48.553 25.843 1.00 62.69 535 SER A N 1
ATOM 4182 C CA . SER A 1 535 ? -15.479 -49.727 25.455 1.00 62.69 535 SER A CA 1
ATOM 4183 C C . SER A 1 535 ? -16.628 -50.077 26.405 1.00 62.69 535 SER A C 1
ATOM 4185 O O . SER A 1 535 ? -17.447 -50.922 26.066 1.00 62.69 535 SER A O 1
ATOM 4187 N N . GLU A 1 536 ? -16.670 -49.490 27.602 1.00 66.94 536 GLU A N 1
ATOM 4188 C CA . GLU A 1 536 ? -17.741 -49.734 28.574 1.00 66.94 536 GLU A CA 1
ATOM 4189 C C . GLU A 1 536 ? -18.945 -48.808 28.375 1.00 66.94 536 GLU A C 1
ATOM 4191 O O . GLU A 1 536 ? -19.935 -48.968 29.086 1.00 66.94 536 GLU A O 1
ATOM 4196 N N . PHE A 1 537 ? -18.851 -47.830 27.470 1.00 63.84 537 PHE A N 1
ATOM 4197 C CA . PHE A 1 537 ? -19.962 -46.947 27.132 1.00 63.84 537 PHE A CA 1
ATOM 4198 C C . PHE A 1 537 ? -20.840 -47.604 26.066 1.00 63.84 537 PHE A C 1
ATOM 4200 O O . PHE A 1 537 ? -20.331 -48.126 25.069 1.00 63.84 537 PHE A O 1
ATOM 4207 N N . ASP A 1 538 ? -22.156 -47.565 26.265 1.00 61.00 538 ASP A N 1
ATOM 4208 C CA . ASP A 1 538 ? -23.102 -48.115 25.295 1.00 61.00 538 ASP A CA 1
ATOM 4209 C C . ASP A 1 538 ? -23.081 -47.302 23.991 1.00 61.00 538 ASP A C 1
ATOM 4211 O O . ASP A 1 538 ? -22.857 -46.092 23.988 1.00 61.00 538 ASP A O 1
ATOM 4215 N N . ALA A 1 539 ? -23.387 -47.940 22.857 1.00 56.53 539 ALA A N 1
ATOM 4216 C CA . ALA A 1 539 ? -23.359 -47.288 21.538 1.00 56.53 539 ALA A CA 1
ATOM 4217 C C . ALA A 1 539 ? -24.306 -46.071 21.414 1.00 56.53 539 ALA A C 1
ATOM 4219 O O . ALA A 1 539 ? -24.119 -45.229 20.535 1.00 56.53 539 ALA A O 1
ATOM 4220 N N . ASN A 1 540 ? -25.309 -45.974 22.294 1.00 55.94 540 ASN A N 1
ATOM 4221 C CA . ASN A 1 540 ? -26.264 -44.865 22.357 1.00 55.94 540 ASN A CA 1
ATOM 4222 C C . ASN A 1 540 ? -25.940 -43.834 23.455 1.00 55.94 540 ASN A C 1
ATOM 4224 O O . ASN A 1 540 ? -26.639 -42.819 23.554 1.00 55.94 540 ASN A O 1
ATOM 4228 N N . GLU A 1 541 ? -24.913 -44.061 24.278 1.00 61.41 541 GLU A N 1
ATOM 4229 C CA . GLU A 1 541 ? -24.498 -43.112 25.309 1.00 61.41 541 GLU A CA 1
ATOM 4230 C C . GLU A 1 541 ? -23.751 -41.931 24.683 1.00 61.41 541 GLU A C 1
ATOM 4232 O O . GLU A 1 541 ? -22.800 -42.075 23.913 1.00 61.41 541 GLU A O 1
ATOM 4237 N N . ARG A 1 542 ? -24.206 -40.720 25.015 1.00 61.88 542 ARG A N 1
ATOM 4238 C CA . ARG A 1 542 ? -23.622 -39.478 24.505 1.00 61.88 542 ARG A CA 1
ATOM 4239 C C . ARG A 1 542 ? -22.510 -39.027 25.424 1.00 61.88 542 ARG A C 1
ATOM 4241 O O . ARG A 1 542 ? -22.700 -38.940 26.637 1.00 61.88 542 ARG A O 1
ATOM 4248 N N . VAL A 1 543 ? -21.372 -38.678 24.837 1.00 62.62 543 VAL A N 1
ATOM 4249 C CA . VAL A 1 543 ? -20.156 -38.428 25.609 1.00 62.62 543 VAL A CA 1
ATOM 4250 C C . VAL A 1 543 ? -19.633 -37.007 25.390 1.00 62.62 543 VAL A C 1
ATOM 4252 O O . VAL A 1 543 ? -19.392 -36.578 24.265 1.00 62.62 543 VAL A O 1
ATOM 4255 N N . TYR A 1 544 ? -19.465 -36.260 26.483 1.00 59.09 544 TYR A N 1
ATOM 4256 C CA . TYR A 1 544 ? -19.055 -34.849 26.483 1.00 59.09 544 TYR A CA 1
ATOM 4257 C C . TYR A 1 544 ? -17.622 -34.662 27.003 1.00 59.09 544 TYR A C 1
ATOM 4259 O O . TYR A 1 544 ? -17.307 -35.110 28.100 1.00 59.09 544 TYR A O 1
ATOM 4267 N N . MET A 1 545 ? -16.752 -33.956 26.279 1.00 56.28 545 MET A N 1
ATOM 4268 C CA . MET A 1 545 ? -15.388 -33.661 26.742 1.00 56.28 545 MET A CA 1
ATOM 4269 C C . MET A 1 545 ? -15.339 -32.341 27.521 1.00 56.28 545 MET A C 1
ATOM 4271 O O . MET A 1 545 ? -15.666 -31.295 26.974 1.00 56.28 545 MET A O 1
ATOM 4275 N N . LEU A 1 546 ? -14.889 -32.370 28.782 1.00 54.28 546 LEU A N 1
ATOM 4276 C CA . LEU A 1 546 ? -14.700 -31.154 29.581 1.00 54.28 546 LEU A CA 1
ATOM 4277 C C . LEU A 1 546 ? -13.577 -30.280 28.986 1.00 54.28 546 LEU A C 1
ATOM 4279 O O . LEU A 1 546 ? -12.449 -30.768 28.861 1.00 54.28 546 LEU A O 1
ATOM 4283 N N . PRO A 1 547 ? -13.840 -29.005 28.642 1.00 49.72 547 PRO A N 1
ATOM 4284 C CA . PRO A 1 547 ? -12.778 -28.057 28.329 1.00 49.72 547 PRO A CA 1
ATOM 4285 C C . PRO A 1 547 ? -11.965 -27.737 29.593 1.00 49.72 547 PRO A C 1
ATOM 4287 O O . PRO A 1 547 ? -12.486 -27.805 30.707 1.00 49.72 547 PRO A O 1
ATOM 4290 N N . TYR A 1 548 ? -10.685 -27.388 29.430 1.00 46.38 548 TYR A N 1
ATOM 4291 C CA . TYR A 1 548 ? -9.808 -26.998 30.539 1.00 46.38 548 TYR A CA 1
ATOM 4292 C C . TYR A 1 548 ? -10.416 -25.814 31.304 1.00 46.38 548 TYR A C 1
ATOM 4294 O O . TYR A 1 548 ? -10.408 -24.684 30.822 1.00 46.38 548 TYR A O 1
ATOM 4302 N N . CYS A 1 549 ? -10.941 -26.058 32.504 1.00 39.06 549 CYS A N 1
ATOM 4303 C CA . CYS A 1 549 ? -11.365 -24.997 33.407 1.00 39.06 549 CYS A CA 1
ATOM 4304 C C . CYS A 1 549 ? -10.191 -24.631 34.330 1.00 39.06 549 CYS A C 1
ATOM 4306 O O . CYS A 1 549 ? -9.897 -25.322 35.304 1.00 39.06 549 CYS A O 1
ATOM 4308 N N . GLY A 1 550 ? -9.482 -23.548 33.997 1.00 41.22 550 GLY A N 1
ATOM 4309 C CA . GLY A 1 550 ? -8.434 -22.949 34.831 1.00 41.22 550 GLY A CA 1
ATOM 4310 C C . GLY A 1 550 ? -9.004 -22.207 36.044 1.00 41.22 550 GLY A C 1
ATOM 4311 O O . GLY A 1 550 ? -8.853 -20.993 36.151 1.00 41.22 550 GLY A O 1
ATOM 4312 N N . CYS A 1 551 ? -9.699 -22.915 36.937 1.00 32.31 551 CYS A N 1
ATOM 4313 C CA . CYS A 1 551 ? -10.318 -22.340 38.133 1.00 32.31 551 CYS A CA 1
ATOM 4314 C C . CYS A 1 551 ? -9.475 -22.638 39.380 1.00 32.31 551 CYS A C 1
ATOM 4316 O O . CYS A 1 551 ? -9.363 -23.787 39.803 1.00 32.31 551 CYS A O 1
ATOM 4318 N N . GLY A 1 552 ? -8.925 -21.592 40.001 1.00 32.59 552 GLY A N 1
ATOM 4319 C CA . GLY A 1 552 ? -8.370 -21.640 41.351 1.00 32.59 552 GLY A CA 1
ATOM 4320 C C . GLY A 1 552 ? -9.416 -21.210 42.377 1.00 32.59 552 GLY A C 1
ATOM 4321 O O . GLY A 1 552 ? -9.621 -20.016 42.557 1.00 32.59 552 GLY A O 1
ATOM 4322 N N . THR A 1 553 ? -10.090 -22.182 43.002 1.00 24.16 553 THR A N 1
ATOM 4323 C CA . THR A 1 553 ? -10.366 -22.329 44.454 1.00 24.16 553 THR A CA 1
ATOM 4324 C C . THR A 1 553 ? -11.596 -23.210 44.713 1.00 24.16 553 THR A C 1
ATOM 4326 O O . THR A 1 553 ? -12.704 -22.908 44.292 1.00 24.16 553 THR A O 1
ATOM 4329 N N . TYR A 1 554 ? -11.345 -24.312 45.432 1.00 24.03 554 TYR A N 1
ATOM 4330 C CA . TYR A 1 554 ? -12.280 -25.317 45.962 1.00 24.03 554 TYR A CA 1
ATOM 4331 C C . TYR A 1 554 ? -13.093 -26.141 44.949 1.00 24.03 554 TYR A C 1
ATOM 4333 O O . TYR A 1 554 ? -14.315 -26.125 44.938 1.00 24.03 554 TYR A O 1
ATOM 4341 N N . TYR A 1 555 ? -12.402 -26.955 44.151 1.00 24.12 555 TYR A N 1
ATOM 4342 C CA . TYR A 1 555 ? -12.330 -28.404 44.391 1.00 24.12 555 TYR A CA 1
ATOM 4343 C C . TYR A 1 555 ? -11.169 -28.963 43.563 1.00 24.12 555 TYR A C 1
ATOM 4345 O O . TYR A 1 555 ? -11.097 -28.792 42.348 1.00 24.12 555 TYR A O 1
ATOM 4353 N N . ALA A 1 556 ? -10.205 -29.555 44.259 1.00 25.14 556 ALA A N 1
ATOM 4354 C CA . ALA A 1 556 ? -9.027 -30.163 43.673 1.00 25.14 556 ALA A CA 1
ATOM 4355 C C . ALA A 1 556 ? -9.387 -31.413 42.851 1.00 25.14 556 ALA A C 1
ATOM 4357 O O . ALA A 1 556 ? -10.346 -32.109 43.178 1.00 25.14 556 ALA A O 1
ATOM 4358 N N . LEU A 1 557 ? -8.502 -31.712 41.888 1.00 23.66 557 LEU A N 1
ATOM 4359 C CA . LEU A 1 557 ? -8.351 -32.935 41.078 1.00 23.66 557 LEU A CA 1
ATOM 4360 C C . LEU A 1 557 ? -8.996 -32.901 39.679 1.00 23.66 557 LEU A C 1
ATOM 4362 O O . LEU A 1 557 ? -10.176 -33.178 39.520 1.00 23.66 557 LEU A O 1
ATOM 4366 N N . LEU A 1 558 ? -8.153 -32.649 38.662 1.00 26.08 558 LEU A N 1
ATOM 4367 C CA . LEU A 1 558 ? -7.881 -33.527 37.499 1.00 26.08 558 LEU A CA 1
ATOM 4368 C C . LEU A 1 558 ? -7.452 -32.729 36.253 1.00 26.08 558 LEU A C 1
ATOM 4370 O O . LEU A 1 558 ? -8.254 -32.243 35.461 1.00 26.08 558 LEU A O 1
ATOM 4374 N N . LYS A 1 559 ? -6.127 -32.656 36.061 1.00 25.73 559 LYS A N 1
ATOM 4375 C CA . LYS A 1 559 ? -5.500 -32.491 34.745 1.00 25.73 559 LYS A CA 1
ATOM 4376 C C . LYS A 1 559 ? -5.805 -33.736 33.891 1.00 25.73 559 LYS A C 1
ATOM 4378 O O . LYS A 1 559 ? -5.753 -34.850 34.399 1.00 25.73 559 LYS A O 1
ATOM 4383 N N . CYS A 1 560 ? -6.009 -33.516 32.592 1.00 28.03 560 CYS A N 1
ATOM 4384 C CA . CYS A 1 560 ? -6.100 -34.503 31.505 1.00 28.03 560 CYS A CA 1
ATOM 4385 C C . CYS A 1 560 ? -7.340 -35.435 31.459 1.00 28.03 560 CYS A C 1
ATOM 4387 O O . CYS A 1 560 ? -7.424 -36.444 32.155 1.00 28.03 560 CYS A O 1
ATOM 4389 N N . ALA A 1 561 ? -8.190 -35.128 30.466 1.00 32.22 561 ALA A N 1
ATOM 4390 C CA . ALA A 1 561 ? -9.170 -35.961 29.752 1.00 32.22 561 ALA A CA 1
ATOM 4391 C C . ALA A 1 561 ? -10.421 -36.516 30.490 1.00 32.22 561 ALA A C 1
ATOM 4393 O O . ALA A 1 561 ? -10.318 -37.260 31.463 1.00 32.22 561 ALA A O 1
ATOM 4394 N N . CYS A 1 562 ? -11.576 -36.270 29.836 1.00 39.94 562 CYS A N 1
ATOM 4395 C CA . CYS A 1 562 ? -12.807 -37.088 29.744 1.00 39.94 562 CYS A CA 1
ATOM 4396 C C . CYS A 1 562 ? -14.033 -36.838 30.671 1.00 39.94 562 CYS A C 1
ATOM 4398 O O . CYS A 1 562 ? -13.939 -36.888 31.888 1.00 39.94 562 CYS A O 1
ATOM 4400 N N . PHE A 1 563 ? -15.197 -36.702 30.002 1.00 35.25 563 PHE A N 1
ATOM 4401 C CA . PHE A 1 563 ? -16.564 -37.212 30.277 1.00 35.25 563 PHE A CA 1
ATOM 4402 C C . PHE A 1 563 ? -17.370 -36.810 31.525 1.00 35.25 563 PHE A C 1
ATOM 4404 O O . PHE A 1 563 ? -17.090 -37.249 32.635 1.00 35.25 563 PHE A O 1
ATOM 4411 N N . LYS A 1 564 ? -18.495 -36.097 31.303 1.00 31.48 564 LYS A N 1
ATOM 4412 C CA . LYS A 1 564 ? -19.602 -35.933 32.267 1.00 31.48 564 LYS A CA 1
ATOM 4413 C C . LYS A 1 564 ? -20.957 -36.295 31.629 1.00 31.48 564 LYS A C 1
ATOM 4415 O O . LYS A 1 564 ? -21.237 -35.869 30.511 1.00 31.48 564 LYS A O 1
ATOM 4420 N N . LEU A 1 565 ? -21.763 -37.080 32.349 1.00 33.94 565 LEU A N 1
ATOM 4421 C CA . LEU A 1 565 ? -23.154 -37.444 32.036 1.00 33.94 565 LEU A CA 1
ATOM 4422 C C . LEU A 1 565 ? -24.093 -36.282 32.414 1.00 33.94 565 LEU A C 1
ATOM 4424 O O . LEU A 1 565 ? -23.952 -35.723 33.502 1.00 33.94 565 LEU A O 1
ATOM 4428 N N . LEU A 1 566 ? -25.049 -35.932 31.551 1.00 29.91 566 LEU A N 1
ATOM 4429 C CA . LEU A 1 566 ? -26.248 -35.180 31.940 1.00 29.91 566 LEU A CA 1
ATOM 4430 C C . LEU A 1 566 ? -27.370 -36.210 32.122 1.00 29.91 566 LEU A C 1
ATOM 4432 O O . LEU A 1 566 ? -27.680 -36.923 31.168 1.00 29.91 566 LEU A O 1
ATOM 4436 N N . VAL A 1 567 ? -27.891 -36.319 33.347 1.00 29.20 567 VAL A N 1
ATOM 4437 C CA . VAL A 1 567 ? -29.126 -37.058 33.673 1.00 29.20 567 VAL A CA 1
ATOM 4438 C C . VAL A 1 567 ? -30.325 -36.232 33.238 1.00 29.20 567 VAL A C 1
ATOM 4440 O O . VAL A 1 567 ? -30.280 -35.002 33.478 1.00 29.20 567 VAL A O 1
#

Sequence (567 aa):
MHSDAANVLNKFNNNKDQESSLLITAPLATCNENMRDNRQNGLYGLTQRMFYIDYQSSRSPQTLRTDYTHLYSASITQADIDEAQFIAHLATYISQQPYPTNAKLAVLTVCDVQKDLISNCLKNEVPRRTVFKSSLEKIKVSRIDQHPGREYWFTIVSTATPGGSKCLEDNLSIALTRAKYGVYIVGKPNQDAVHPRWNKFSQYMHEIGLYGHQIILTCHKHKTSLAVGFWLEFERIKNGGCNQPCKALMADGHVCPEECHHGSHKEVVCHESCNRIRPSHCTHPCLNKCYECSANGHCPPCTEECTIELDCGHKYTGQCCDIPNIHKTKCTEPVEATLSCGHNAYVKCFETQNLNAIVCQERHTIVLRCGHSSEARCGTEVLCTEECDQFYECGQHVCQELCGMDHSHERQYCPANCSKELICGHRCANGCAKADDHTQRCLEKCDYSCLHGYECSRACFEECIKCVSPCSYQCKHFKCLKRCYEICDRPPCNAPCREIFDCSHQCPGLCGEPCPPCAVCNPDKKCSISLRKVSEFDANERVYMLPYCGCGTYYALLKCACFKLLV

Radius of gyration: 42.53 Å; Cα contacts (8 Å, |Δi|>4): 904; chains: 1; bounding box: 78×76×128 Å

Solvent-accessible surface area (backbone atoms only — not comparable to full-atom values): 34907 Å² total; per-residue (Å²): 116,67,52,63,68,52,46,53,50,48,50,61,65,65,72,57,74,88,84,75,86,73,87,83,84,67,77,70,79,55,90,67,83,79,69,84,74,98,62,93,75,77,75,67,43,42,82,65,52,53,42,39,32,46,55,56,66,73,91,66,94,69,77,79,67,72,81,66,66,78,79,48,100,49,73,69,50,70,60,49,52,45,50,24,38,28,52,35,51,52,52,45,34,60,48,28,28,87,62,60,93,83,56,32,35,35,39,32,19,66,30,69,69,46,36,50,48,24,52,46,31,54,67,67,50,48,58,78,69,28,72,62,56,76,36,53,76,38,54,44,77,38,43,63,87,79,56,79,89,73,78,21,37,31,30,39,38,37,51,48,36,54,44,80,42,73,35,71,62,90,50,63,72,63,62,69,67,38,35,60,66,27,45,37,37,38,27,40,79,90,70,37,47,47,28,70,66,57,49,56,47,52,53,50,32,45,75,75,68,33,49,38,53,53,51,54,34,36,21,83,91,76,72,44,74,46,76,40,47,47,44,74,62,44,68,56,29,50,47,32,30,39,78,47,73,46,72,44,74,40,99,88,70,48,65,45,88,50,52,21,53,59,63,66,68,86,64,58,81,52,80,49,72,28,82,70,85,55,62,94,88,46,90,68,82,50,91,51,41,31,48,69,27,59,76,70,74,48,76,76,82,50,75,54,76,42,74,47,72,43,98,88,70,49,77,46,76,44,40,45,61,52,54,88,55,43,90,77,56,74,53,68,58,77,37,83,44,73,34,89,89,73,50,78,45,79,40,37,50,62,49,68,84,52,46,83,77,61,78,68,92,57,76,52,78,47,74,46,98,91,76,52,75,51,78,37,50,74,88,71,90,90,90,60,87,52,77,44,90,52,62,28,72,77,76,82,54,77,51,87,51,52,64,45,50,96,80,83,50,60,56,75,79,46,90,52,73,55,92,57,75,45,97,92,73,51,75,42,90,45,32,46,18,39,85,85,58,58,66,92,56,51,80,50,79,29,86,42,52,50,101,87,68,54,70,38,88,49,39,52,59,51,86,73,78,70,50,71,54,70,29,84,60,49,38,100,88,49,67,37,86,34,34,54,67,46,81,64,84,56,80,83,57,87,48,71,29,85,54,60,45,96,85,74,44,74,42,56,17,34,38,67,52,64,72,59,82,55,46,87,86,40,33,79,49,62,27,71,71,77,67,45,38,42,62,74,54,57,97,84,55,68,45,40,51,72,73,88,76,77,73,93,81,90,78,88,88,83,85,76,67,53,58,62,84,84,131